Protein AF-B0RZT7-F1 (afdb_monomer)

Secondary structure (DSSP, 8-state):
--HHHHHHHHHHHHHSSS----SSHHHHHHHHHHTTPPBPTT--TT---SEEEBTTS-EEEE-TTS-EEEEE-HHHHTTTS-----S-HHHHHHHHHHHHHHTTSS-TTEEEEEEEE-STTEEEEEEEE--TT--B-TTSEEEEEEETTTTEEEEEEE-------S--SS-HHHHHHHHHHHHTTSTT--GGG-EEEEEEEEGGG-SEE-SS--SEEEEEEEEETTEEEEEETTT--EEEESSPPPS------S--EEEEE--SSHHHHHHHHHHHH-S--SEEEEEESS-HHHHHHHHHHHHHHT--EEEE-SS---HHHHHHHHHHT--EEEEES-TTTS-HHHHHHHSPTT-EEEEE--SSHHHHHHHHHTT-TT-SEEEEEESS--HHHHTTHHHHHHHT--EEEEBTTB--HHHHHHHHTS---EEEEES-TTTS-HHHHTTSSEEEEEE--SSHHHHHHHHHHHH-TT-SEEEEEESS-SHHHHHHHHHHHHHT--EEEE-SS---HHHHHHHHHSS--EEEEES-TTTS-HHHHHHHHTT-TT-EEEEEEEEEETTEEEEEEPPHHHHHHHHHHHHTHHHH---HHHHHHHTT-SEEEETTS-------BB--TT--B--HHHHTTT----TTSHHHHHHHHHHHHHHH-

Mean predicted aligned error: 18.8 Å

Radius of gyration: 33.07 Å; Cα contacts (8 Å, |Δi|>4): 1285; chains: 1; bounding box: 60×78×93 Å

Solvent-accessible surface area (backbone atoms only — not comparable to full-atom values): 35455 Å² total; per-residue (Å²): 131,67,74,67,59,60,56,59,56,55,44,60,61,55,58,73,72,53,95,66,42,52,72,45,70,68,58,38,50,50,54,42,44,74,72,70,47,59,60,28,92,84,60,62,89,88,68,66,86,41,54,49,51,30,63,77,46,37,30,41,28,34,45,99,70,27,34,79,72,44,73,48,49,62,72,41,52,65,71,71,60,72,53,77,47,93,61,58,49,68,58,52,51,51,55,50,52,51,48,36,38,74,74,52,76,46,44,90,71,41,42,82,76,49,74,46,80,48,78,94,51,26,34,41,38,31,25,36,50,81,49,99,69,74,51,47,48,81,44,33,31,37,41,40,31,30,32,61,84,50,40,31,80,71,45,77,48,74,48,62,89,65,78,84,86,70,73,69,73,41,57,68,72,62,37,48,54,58,43,45,74,61,49,64,76,45,84,91,61,56,80,87,66,54,44,74,51,49,31,54,43,50,52,76,73,45,78,26,67,68,51,91,73,72,50,79,45,57,23,38,38,38,34,47,96,95,32,42,33,34,22,32,25,57,80,49,44,57,43,28,20,65,76,56,76,72,89,73,75,66,64,69,81,58,56,26,47,47,49,57,47,38,33,98,44,61,44,44,24,22,47,42,52,42,64,63,76,43,77,62,31,56,29,35,31,41,27,30,62,84,47,58,59,42,37,59,44,47,36,28,49,21,54,77,57,66,19,58,44,38,41,37,51,34,80,52,63,55,69,68,57,32,51,46,43,58,62,26,57,48,47,36,36,40,36,37,39,39,58,87,35,38,22,67,67,25,52,58,68,44,44,64,89,89,50,46,75,48,72,39,48,40,98,46,50,46,38,18,29,23,57,52,42,62,74,43,55,82,27,44,42,32,35,40,26,36,57,82,51,63,49,41,46,52,36,48,30,15,59,27,17,59,72,49,21,42,57,43,52,27,48,39,78,44,72,48,68,55,36,52,48,36,47,69,77,34,51,47,49,31,22,37,35,34,38,36,59,88,43,43,24,74,72,42,56,74,76,50,52,50,70,76,47,74,50,52,36,99,44,46,43,48,20,16,49,53,52,29,61,70,77,32,60,80,22,44,40,32,38,38,22,26,53,86,52,59,49,47,44,56,35,43,22,52,56,29,23,72,72,57,24,36,39,37,40,28,56,40,84,50,71,49,70,68,54,44,57,48,46,66,75,41,56,43,40,35,39,38,32,37,40,34,59,90,42,35,26,62,64,49,56,33,62,52,16,56,60,18,72,84,34,44,73,46,49,42,50,29,33,35,54,96,92,38,83,44,76,44,74,51,46,52,54,55,49,49,54,47,50,51,57,56,69,49,38,74,80,79,45,84,52,67,66,58,45,58,44,67,79,59,65,47,25,44,34,19,40,82,74,71,49,76,43,83,45,50,33,37,53,56,95,95,52,79,41,69,27,71,77,29,71,82,67,76,73,82,74,60,70,86,39,70,66,44,44,50,52,52,49,52,53,53,54,65,73,77,108

Sequence (657 aa):
MNKKILAGVLLTSLLIGTNSFAANETKKIDTLEDFGLKLDSKLDKTNLADEIKLENGVTLKFDKDGKLIGINALSSTEKLLSGKSDEKFEDYKNKTLDMLKKEGYIPKEYKLVDKQDILDNGYKVVFEKENSYNIKNPYNIITVSFDKKTNELKTFNKIEKFEVTKAPTAKLADAKKVAIEKLKSIKDFDETKIKSETSVINIDNLPTKFTKNKGLVVAYVFEYEDTKVYVDANTKELLGADKLKTNENTQSTKPYVVSRIYGKDRIDTSIQIAKSYIKTSEFAILANQNNFPDSLSATVLSKKFNAPILLTDANTADKGLIQEIKRLQTKYFVKIGGEKSISNEVAKQLLPEKSKVRSFKGADRYATNAEIIKEFKDADTCIIASGENFADSLSIGAYATKNGYPIVLVQKNKINDVTKQALKDSKIKKCYIVGGENSISKSLEKELPQVIERIAGNDRYETSLKIADKFYKDAEGAYLASGEVFADSLAINPIAAKFDVPLILTPKDKLPQKTLEYLEKSKIIQVAIIGGEKTVSKQIQQELAKNNQEVATTVTFTYTKDGKKVTRELTNAEANELAKLMNEHDKYVKDQRLKSIFNNYFTLVGANGRTKVAVSVNIEKDEVVIDDAINEKGATLNKDNELAKQYIKFIKNLKQN

Nearest PDB structures (foldseek):
  7acy-assembly1_D  TM=8.850E-01  e=7.229E-21  Clostridioides difficile 630
  7acz-assembly1_B  TM=8.567E-01  e=3.601E-19  Clostridioides difficile R20291
  5j6q-assembly1_A  TM=5.852E-01  e=3.643E-24  Clostridioides difficile 630
  5j72-assembly1_A  TM=5.712E-01  e=2.755E-24  Clostridioides difficile 630
  8bby-assembly2_D  TM=8.570E-01  e=7.342E-18  Clostridioides difficile R20291

pLDDT: mean 77.63, std 18.71, range [30.34, 98.31]

Foldseek 3Di:
DPPLVVVVVVCVVVQVPDFDQALDLVSNVVVCVVVVFAFCPPDDSVDCPQWTATVLGWIFGADNRRRGPDIDCPRNVCPVFPDQDPDQLVVLVVVVVVVCDVVCVQDPQWAWDDWDDDPPQKIKTKTARDDPQRAAEPQRMWMWMARNVRSTTPDTDHGDDDDDPDHQPADPVLLLVVVCVQQVVDPPDDSVQKDKGWYWDFLVPAPFFPDPDGGIATWIWIDDPNKTWTAGSHPSHGGHIRPTDPPPPLQFQFQFQEAEQADPDLQVSLLSLCLVPPQAFQEEEEWELPQQLQLLQCLQVCLVRVYFYGYDHLPDADPSLLVSCVRNVYQEYEYTEDSSTHNPVNVVVSDDPNRHYDYQYDPDSQSSLLSSLLVLQPDQEAEEFESVDRLQSLFCSLVCNLRSHGYHYAALQDDDPSSVVSCVSHNHQEYEYGEDCNRHNPNNVVVDHHYPYYQYDPDSQSSQLSSCVPQPQQDQEAEEWASVGRSQSSRCSSVCNVSVHTYGHAHAEDRDPVNSVSCSNGNHRYYYYRYDCVRHNLVVSLSNNVNPQPHQHWKKAWEDDPNDIDIDTDRPSLVVLLVVLLVCCVVQPVDVVVNVVSVQAIFRCGSVNPRGSDWYWYDDPPATRGDPVVVVVPDGDDCVGPSNVSVVVSVVVVVVD

Organism: Finegoldia magna (strain ATCC 29328 / DSM 20472 / WAL 2508) (NCBI:txid334413)

InterPro domains:
  IPR007253 Cell wall binding repeat 2 [PF04122] (260-346)
  IPR007253 Cell wall binding repeat 2 [PF04122] (361-445)
  IPR007253 Cell wall binding repeat 2 [PF04122] (454-540)
  IPR051922 Bacterial Sporulation-Associated [PTHR30032] (247-448)

Structure (mmCIF, N/CA/C/O backbone):
data_AF-B0RZT7-F1
#
_entry.id   AF-B0RZT7-F1
#
loop_
_atom_site.group_PDB
_atom_site.id
_atom_site.type_symbol
_atom_site.label_atom_id
_atom_site.label_alt_id
_atom_site.label_comp_id
_atom_site.label_asym_id
_atom_site.label_entity_id
_atom_site.label_seq_id
_atom_site.pdbx_PDB_ins_code
_atom_site.Cartn_x
_atom_site.Cartn_y
_atom_site.Cartn_z
_atom_site.occupancy
_atom_site.B_iso_or_equiv
_atom_site.auth_seq_id
_atom_site.auth_comp_id
_atom_site.auth_asym_id
_atom_site.auth_atom_id
_atom_site.pdbx_PDB_model_num
ATOM 1 N N . MET A 1 1 ? 16.330 48.491 -32.829 1.00 42.72 1 MET A N 1
ATOM 2 C CA . MET A 1 1 ? 15.493 47.275 -32.947 1.00 42.72 1 MET A CA 1
ATOM 3 C C . MET A 1 1 ? 16.415 46.114 -33.297 1.00 42.72 1 MET A C 1
ATOM 5 O O . MET A 1 1 ? 17.105 46.192 -34.307 1.00 42.72 1 MET A O 1
ATOM 9 N N . ASN A 1 2 ? 16.557 45.107 -32.433 1.00 35.25 2 ASN A N 1
ATOM 10 C CA . ASN A 1 2 ? 17.470 43.995 -32.707 1.00 35.25 2 ASN A CA 1
ATOM 11 C C . ASN A 1 2 ? 16.890 43.175 -33.873 1.00 35.25 2 ASN A C 1
ATOM 13 O O . ASN A 1 2 ? 15.761 42.701 -33.759 1.00 35.25 2 ASN A O 1
ATOM 17 N N . LYS A 1 3 ? 17.633 42.999 -34.979 1.00 35.94 3 LYS A N 1
ATOM 18 C CA . LYS A 1 3 ? 17.218 42.198 -36.158 1.00 35.94 3 LYS A CA 1
ATOM 19 C C . LYS A 1 3 ? 16.751 40.777 -35.779 1.00 35.94 3 LYS A C 1
ATOM 21 O O . LYS A 1 3 ? 16.002 40.153 -36.520 1.00 35.94 3 LYS A O 1
ATOM 26 N N . LYS A 1 4 ? 17.130 40.306 -34.583 1.00 39.44 4 LYS A N 1
ATOM 27 C CA . LYS A 1 4 ? 16.690 39.052 -33.953 1.00 39.44 4 LYS A CA 1
ATOM 28 C C . LYS A 1 4 ? 15.193 39.001 -33.593 1.00 39.44 4 LYS A C 1
ATOM 30 O O . LYS A 1 4 ? 14.618 37.921 -33.641 1.00 39.44 4 LYS A O 1
ATOM 35 N N . ILE A 1 5 ? 14.559 40.138 -33.283 1.00 40.84 5 ILE A N 1
ATOM 36 C CA . ILE A 1 5 ? 13.123 40.224 -32.939 1.00 40.84 5 ILE A CA 1
ATOM 37 C C . ILE A 1 5 ? 12.269 39.957 -34.184 1.00 40.84 5 ILE A C 1
ATOM 39 O O . ILE A 1 5 ? 11.333 39.170 -34.139 1.00 40.84 5 ILE A O 1
ATOM 43 N N . LEU A 1 6 ? 12.649 40.543 -35.323 1.00 38.47 6 LEU A N 1
ATOM 44 C CA . LEU A 1 6 ? 11.920 40.388 -36.582 1.00 38.47 6 LEU A CA 1
ATOM 45 C C . LEU A 1 6 ? 11.991 38.941 -37.112 1.00 38.47 6 LEU A C 1
ATOM 47 O O . LEU A 1 6 ? 11.005 38.423 -37.627 1.00 38.47 6 LEU A O 1
ATOM 51 N N . ALA A 1 7 ? 13.129 38.264 -36.910 1.00 42.25 7 ALA A N 1
ATOM 52 C CA . ALA A 1 7 ? 13.337 36.880 -37.340 1.00 42.25 7 ALA A CA 1
ATOM 53 C C . ALA A 1 7 ? 12.540 35.851 -36.514 1.00 42.25 7 ALA A C 1
ATOM 55 O O . ALA A 1 7 ? 12.017 34.903 -37.086 1.00 42.25 7 ALA A O 1
ATOM 56 N N . GLY A 1 8 ? 12.396 36.031 -35.193 1.00 45.47 8 GLY A N 1
ATOM 57 C CA . GLY A 1 8 ? 11.583 35.130 -34.354 1.00 45.47 8 GLY A CA 1
ATOM 58 C C . GLY A 1 8 ? 10.067 35.284 -34.562 1.00 45.47 8 GLY A C 1
ATOM 59 O O . GLY A 1 8 ? 9.308 34.324 -34.422 1.00 45.47 8 GLY A O 1
ATOM 60 N N . VAL A 1 9 ? 9.629 36.487 -34.941 1.00 44.91 9 VAL A N 1
ATOM 61 C CA . VAL A 1 9 ? 8.212 36.854 -35.124 1.00 44.91 9 VAL A CA 1
ATOM 62 C C . VAL A 1 9 ? 7.676 36.460 -36.511 1.00 44.91 9 VAL A C 1
ATOM 64 O O . VAL A 1 9 ? 6.538 36.003 -36.633 1.00 44.91 9 VAL A O 1
ATOM 67 N N . LEU A 1 10 ? 8.498 36.547 -37.563 1.00 44.31 10 LEU A N 1
ATOM 68 C CA . LEU A 1 10 ? 8.143 36.018 -38.891 1.00 44.31 10 LEU A CA 1
ATOM 69 C C . LEU A 1 10 ? 8.064 34.484 -38.904 1.00 44.31 10 LEU A C 1
ATOM 71 O O . LEU A 1 10 ? 7.279 33.894 -39.641 1.00 44.31 10 LEU A O 1
ATOM 75 N N . LEU A 1 11 ? 8.830 33.828 -38.037 1.00 46.16 11 LEU A N 1
ATOM 76 C CA . LEU A 1 11 ? 8.880 32.374 -37.968 1.00 46.16 11 LEU A CA 1
ATOM 77 C C . LEU A 1 11 ? 7.613 31.744 -37.391 1.00 46.16 11 LEU A C 1
ATOM 79 O O . LEU A 1 11 ? 7.119 30.741 -37.892 1.00 46.16 11 LEU A O 1
ATOM 83 N N . THR A 1 12 ? 7.066 32.350 -36.339 1.00 47.50 12 THR A N 1
ATOM 84 C CA . THR A 1 12 ? 5.832 31.888 -35.687 1.00 47.50 12 THR A CA 1
ATOM 85 C C . THR A 1 12 ? 4.624 32.027 -36.611 1.00 47.50 12 THR A C 1
ATOM 87 O O . THR A 1 12 ? 3.718 31.204 -36.555 1.00 47.50 12 THR A O 1
ATOM 90 N N . SER A 1 13 ? 4.623 33.018 -37.504 1.00 43.75 13 SER A N 1
ATOM 91 C CA . SER A 1 13 ? 3.567 33.200 -38.505 1.00 43.75 13 SER A CA 1
ATOM 92 C C . SER A 1 13 ? 3.712 32.263 -39.715 1.00 43.75 13 SER A C 1
ATOM 94 O O . SER A 1 13 ? 2.695 31.771 -40.199 1.00 43.75 13 SER A O 1
ATOM 96 N N . LEU A 1 14 ? 4.937 31.934 -40.152 1.00 41.09 14 LEU A N 1
ATOM 97 C CA . LEU A 1 14 ? 5.175 30.961 -41.234 1.00 41.09 14 LEU A CA 1
ATOM 98 C C . LEU A 1 14 ? 4.917 29.499 -40.815 1.00 41.09 14 LEU A C 1
ATOM 100 O O . LEU A 1 14 ? 4.350 28.719 -41.581 1.00 41.09 14 LEU A O 1
ATOM 104 N N . LEU A 1 15 ? 5.322 29.115 -39.601 1.00 49.47 15 LEU A N 1
ATOM 105 C CA . LEU A 1 15 ? 5.319 27.716 -39.145 1.00 49.47 15 LEU A CA 1
ATOM 106 C C . LEU A 1 15 ? 3.937 27.203 -38.716 1.00 49.47 15 LEU A C 1
ATOM 108 O O . LEU A 1 15 ? 3.688 26.004 -38.761 1.00 49.47 15 LEU A O 1
ATOM 112 N N . ILE A 1 16 ? 3.022 28.097 -38.329 1.00 48.34 16 ILE A N 1
ATOM 113 C CA . ILE A 1 16 ? 1.640 27.737 -37.958 1.00 48.34 16 ILE A CA 1
ATOM 114 C C . ILE A 1 16 ? 0.762 27.531 -39.213 1.00 48.34 16 ILE A C 1
ATOM 116 O O . ILE A 1 16 ? -0.283 26.889 -39.139 1.00 48.34 16 ILE A O 1
ATOM 120 N N . GLY A 1 17 ? 1.190 28.039 -40.376 1.00 43.34 17 GLY A N 1
ATOM 121 C CA . GLY A 1 17 ? 0.473 27.898 -41.649 1.00 43.34 17 GLY A CA 1
ATOM 122 C C . GLY A 1 17 ? 0.787 26.622 -42.441 1.00 43.34 17 GLY A C 1
ATOM 123 O O . GLY A 1 17 ? 0.028 26.273 -43.343 1.00 43.34 17 GLY A O 1
ATOM 124 N N . THR A 1 18 ? 1.872 25.906 -42.126 1.00 47.50 18 THR A N 1
ATOM 125 C CA . THR A 1 18 ? 2.288 24.694 -42.851 1.00 47.50 18 THR A CA 1
ATOM 126 C C . THR A 1 18 ? 1.983 23.452 -42.015 1.00 47.50 18 THR A C 1
ATOM 128 O O . THR A 1 18 ? 2.523 23.229 -40.938 1.00 47.50 18 THR A O 1
ATOM 131 N N . ASN A 1 19 ? 1.042 22.634 -42.485 1.00 46.19 19 ASN A N 1
ATOM 132 C CA . ASN A 1 19 ? 0.387 21.616 -41.657 1.00 46.19 19 ASN A CA 1
ATOM 133 C C . ASN A 1 19 ? 1.197 20.323 -41.418 1.00 46.19 19 ASN A C 1
ATOM 135 O O . ASN A 1 19 ? 0.623 19.341 -40.953 1.00 46.19 19 ASN A O 1
ATOM 139 N N . SER A 1 20 ? 2.498 20.270 -41.721 1.00 52.62 20 SER A N 1
ATOM 140 C CA . SER A 1 20 ? 3.284 19.040 -41.543 1.00 52.62 20 SER A CA 1
ATOM 141 C C . SER A 1 20 ? 4.791 19.294 -41.610 1.00 52.62 20 SER A C 1
ATOM 143 O O . SER A 1 20 ? 5.326 19.562 -42.684 1.00 52.62 20 SER A O 1
ATOM 145 N N . PHE A 1 21 ? 5.480 19.096 -40.487 1.00 56.28 21 PHE A N 1
ATOM 146 C CA . PHE A 1 21 ? 6.902 18.752 -40.484 1.00 56.28 21 PHE A CA 1
ATOM 147 C C . PHE A 1 21 ? 7.029 17.228 -40.642 1.00 56.28 21 PHE A C 1
ATOM 149 O O . PHE A 1 21 ? 6.210 16.482 -40.111 1.00 56.28 21 PHE A O 1
ATOM 156 N N . ALA A 1 22 ? 8.002 16.758 -41.427 1.00 56.00 22 ALA A N 1
ATOM 157 C CA . ALA A 1 22 ? 8.127 15.337 -41.756 1.00 56.00 22 ALA A CA 1
ATOM 158 C C . ALA A 1 22 ? 8.378 14.465 -40.506 1.00 56.00 22 ALA A C 1
ATOM 160 O O . ALA A 1 22 ? 9.074 14.876 -39.578 1.00 56.00 22 ALA A O 1
ATOM 161 N N . ALA A 1 23 ? 7.876 13.225 -40.524 1.00 55.66 23 ALA A N 1
ATOM 162 C CA . ALA A 1 23 ? 8.000 12.262 -39.421 1.00 55.66 23 ALA A CA 1
ATOM 163 C C . ALA A 1 23 ? 9.445 11.780 -39.140 1.00 55.66 23 ALA A C 1
ATOM 165 O O . ALA A 1 23 ? 9.677 11.097 -38.150 1.00 55.66 23 ALA A O 1
ATOM 166 N N . ASN A 1 24 ? 10.418 12.116 -39.997 1.00 64.56 24 ASN A N 1
ATOM 167 C CA . ASN A 1 24 ? 11.831 11.754 -39.836 1.00 64.56 24 ASN A CA 1
ATOM 168 C C . ASN A 1 24 ? 12.677 13.004 -39.513 1.00 64.56 24 ASN A C 1
ATOM 170 O O . ASN A 1 24 ? 12.574 14.021 -40.205 1.00 64.56 24 ASN A O 1
ATOM 174 N N . GLU A 1 25 ? 13.524 12.897 -38.484 1.00 62.78 25 GLU A N 1
ATOM 175 C CA . GLU A 1 25 ? 14.383 13.950 -37.926 1.00 62.78 25 GLU A CA 1
ATOM 176 C C . GLU A 1 25 ? 15.286 14.646 -38.955 1.00 62.78 25 GLU A C 1
ATOM 178 O O . GLU A 1 25 ? 15.391 15.871 -38.924 1.00 62.78 25 GLU A O 1
ATOM 183 N N . THR A 1 26 ? 15.872 13.914 -39.910 1.00 62.97 26 THR A N 1
ATOM 184 C CA . THR A 1 26 ? 16.767 14.510 -40.922 1.00 62.97 26 THR A CA 1
ATOM 185 C C . THR A 1 26 ? 16.011 15.477 -41.829 1.00 62.97 26 THR A C 1
ATOM 187 O O . THR A 1 26 ? 16.380 16.638 -41.941 1.00 62.97 26 THR A O 1
ATOM 190 N N . LYS A 1 27 ? 14.857 15.056 -42.364 1.00 65.19 27 LYS A N 1
ATOM 191 C CA . LYS A 1 27 ? 14.007 15.932 -43.187 1.00 65.19 27 LYS A CA 1
ATOM 192 C C . LYS A 1 27 ? 13.452 17.113 -42.393 1.00 65.19 27 LYS A C 1
ATOM 194 O O . LYS A 1 27 ? 13.226 18.173 -42.968 1.00 65.19 27 LYS A O 1
ATOM 199 N N . LYS A 1 28 ? 13.206 16.938 -41.091 1.00 68.06 28 LYS A N 1
ATOM 200 C CA . LYS A 1 28 ? 12.751 18.009 -40.195 1.00 68.06 28 LYS A CA 1
ATOM 201 C C . LYS A 1 28 ? 13.841 19.075 -40.015 1.00 68.06 28 LYS A C 1
ATOM 203 O O . LYS A 1 28 ? 13.520 20.255 -40.098 1.00 68.06 28 LYS A O 1
ATOM 208 N N . ILE A 1 29 ? 15.101 18.672 -39.829 1.00 69.00 29 ILE A N 1
ATOM 209 C CA . ILE A 1 29 ? 16.265 19.573 -39.790 1.00 69.00 29 ILE A CA 1
ATOM 210 C C . ILE A 1 29 ? 16.449 20.290 -41.128 1.00 69.00 29 ILE A C 1
ATOM 212 O O . ILE A 1 29 ? 16.497 21.517 -41.133 1.00 69.00 29 ILE A O 1
ATOM 216 N N . ASP A 1 30 ? 16.467 19.547 -42.237 1.00 66.19 30 ASP A N 1
ATOM 217 C CA . ASP A 1 30 ? 16.679 20.107 -43.577 1.00 66.19 30 ASP A CA 1
ATOM 218 C C . ASP A 1 30 ? 15.607 21.152 -43.905 1.00 66.19 30 ASP A C 1
ATOM 220 O O . ASP A 1 30 ? 15.914 22.263 -44.314 1.00 66.19 30 ASP A O 1
ATOM 224 N N . THR A 1 31 ? 14.342 20.846 -43.598 1.00 65.44 31 THR A N 1
ATOM 225 C CA . THR A 1 31 ? 13.227 21.784 -43.791 1.00 65.44 31 THR A CA 1
ATOM 226 C C . THR A 1 31 ? 13.416 23.064 -42.968 1.00 65.44 31 THR A C 1
ATOM 228 O O . THR A 1 31 ? 13.127 24.155 -43.449 1.00 65.44 31 THR A O 1
ATOM 231 N N . LEU A 1 32 ? 13.893 22.965 -41.721 1.00 67.94 32 LEU A N 1
ATOM 232 C CA . LEU A 1 32 ? 14.143 24.137 -40.874 1.00 67.94 32 LEU A CA 1
ATOM 233 C C . LEU A 1 32 ? 15.319 24.976 -41.404 1.00 67.94 32 LEU A C 1
ATOM 235 O O . LEU A 1 32 ? 15.210 26.203 -41.451 1.00 67.94 32 LEU A O 1
ATOM 239 N N . GLU A 1 33 ? 16.409 24.336 -41.828 1.00 65.81 33 GLU A N 1
ATOM 240 C CA . GLU A 1 33 ? 17.572 25.006 -42.426 1.00 65.81 33 GLU A CA 1
ATOM 241 C C . GLU A 1 33 ? 17.211 25.659 -43.783 1.00 65.81 33 GLU A C 1
ATOM 243 O O . GLU A 1 33 ? 17.602 26.805 -44.018 1.00 65.81 33 GLU A O 1
ATOM 248 N N . ASP A 1 34 ? 16.361 25.024 -44.604 1.00 61.50 34 ASP A N 1
ATOM 249 C CA . ASP A 1 34 ? 15.804 25.561 -45.862 1.00 61.50 34 ASP A CA 1
ATOM 250 C C . ASP A 1 34 ? 14.908 26.791 -45.639 1.00 61.50 34 ASP A C 1
ATOM 252 O O . ASP A 1 34 ? 14.891 27.722 -46.447 1.00 61.50 34 ASP A O 1
ATOM 256 N N . PHE A 1 35 ? 14.210 26.858 -44.499 1.00 56.16 35 PHE A N 1
ATOM 257 C CA . PHE A 1 35 ? 13.510 28.068 -44.045 1.00 56.16 35 PHE A CA 1
ATOM 258 C C . PHE A 1 35 ? 14.462 29.163 -43.520 1.00 56.16 35 PHE A C 1
ATOM 260 O O . PHE A 1 35 ? 14.009 30.204 -43.034 1.00 56.16 35 PHE A O 1
ATOM 267 N N . GLY A 1 36 ? 15.778 28.960 -43.621 1.00 51.28 36 GLY A N 1
ATOM 268 C CA . GLY A 1 36 ? 16.812 29.913 -43.222 1.00 51.28 36 GLY A CA 1
ATOM 269 C C . GLY A 1 36 ? 17.087 29.936 -41.718 1.00 51.28 36 GLY A C 1
ATOM 270 O O . GLY A 1 36 ? 17.646 30.916 -41.211 1.00 51.28 36 GLY A O 1
ATOM 271 N N . LEU A 1 37 ? 16.683 28.895 -40.982 1.00 65.00 37 LEU A N 1
ATOM 272 C CA . LEU A 1 37 ? 16.869 28.817 -39.537 1.00 65.00 37 LEU A CA 1
ATOM 273 C C . LEU A 1 37 ? 18.190 28.178 -39.158 1.00 65.00 37 LEU A C 1
ATOM 275 O O . LEU A 1 37 ? 18.519 27.080 -39.587 1.00 65.00 37 LEU A O 1
ATOM 279 N N . LYS A 1 38 ? 18.916 28.847 -38.262 1.00 69.81 38 LYS A N 1
ATOM 280 C CA . LYS A 1 38 ? 20.154 28.311 -37.701 1.00 69.81 38 LYS A CA 1
ATOM 281 C C . LYS A 1 38 ? 19.863 27.512 -36.438 1.00 69.81 38 LYS A C 1
ATOM 283 O O . LYS A 1 38 ? 19.346 28.056 -35.456 1.00 69.81 38 LYS A O 1
ATOM 288 N N . LEU A 1 39 ? 20.193 26.227 -36.479 1.00 73.38 39 LEU A N 1
ATOM 289 C CA . LEU A 1 39 ? 20.079 25.310 -35.347 1.00 73.38 39 LEU A CA 1
ATOM 290 C C . LEU A 1 39 ? 21.200 25.555 -34.334 1.00 73.38 39 LEU A C 1
ATOM 292 O O . LEU A 1 39 ? 22.307 25.914 -34.726 1.00 73.38 39 LEU A O 1
ATOM 296 N N . ASP A 1 40 ? 20.921 25.355 -33.042 1.00 73.88 40 ASP A N 1
ATOM 297 C CA . ASP A 1 40 ? 21.941 25.474 -31.993 1.00 73.88 40 ASP A CA 1
ATOM 298 C C . ASP A 1 40 ? 23.145 24.575 -32.330 1.00 73.88 40 ASP A C 1
ATOM 300 O O . ASP A 1 40 ? 22.993 23.381 -32.584 1.00 73.88 40 ASP A O 1
ATOM 304 N N . SER A 1 41 ? 24.354 25.139 -32.338 1.00 69.56 41 SER A N 1
ATOM 305 C CA . SER A 1 41 ? 25.586 24.407 -32.672 1.00 69.56 41 SER A CA 1
ATOM 306 C C . SER A 1 41 ? 25.889 23.242 -31.722 1.00 69.56 41 SER A C 1
ATOM 308 O O . SER A 1 41 ? 26.692 22.373 -32.056 1.00 69.56 41 SER A O 1
ATOM 310 N N . LYS A 1 42 ? 25.243 23.206 -30.549 1.00 67.69 42 LYS A N 1
ATOM 311 C CA . LYS A 1 42 ? 25.336 22.122 -29.558 1.00 67.69 42 LYS A CA 1
ATOM 312 C C . LYS A 1 42 ? 24.187 21.114 -29.646 1.00 67.69 42 LYS A C 1
ATOM 314 O O . LYS A 1 42 ? 24.071 20.260 -28.769 1.00 67.69 42 LYS A O 1
ATOM 319 N N . LEU A 1 43 ? 23.315 21.239 -30.644 1.00 68.12 43 LEU A N 1
ATOM 320 C CA . LEU A 1 43 ? 22.182 20.345 -30.841 1.00 68.12 43 LEU A CA 1
ATOM 321 C C . LEU A 1 43 ? 22.670 18.939 -31.215 1.00 68.12 43 LEU A C 1
ATOM 323 O O . LEU A 1 43 ? 23.383 18.762 -32.204 1.00 68.12 43 LEU A O 1
ATOM 327 N N . ASP A 1 44 ? 22.250 17.936 -30.444 1.00 64.06 44 ASP A N 1
ATOM 328 C CA . ASP A 1 44 ? 22.491 16.532 -30.769 1.00 64.06 44 ASP A CA 1
ATOM 329 C C . ASP A 1 44 ? 21.549 16.096 -31.901 1.00 64.06 44 ASP A C 1
ATOM 331 O O . ASP A 1 44 ? 20.371 15.813 -31.684 1.00 64.06 44 ASP A O 1
ATOM 335 N N . LYS A 1 45 ? 22.079 16.060 -33.129 1.00 61.88 45 LYS A N 1
ATOM 336 C CA . LYS A 1 45 ? 21.330 15.711 -34.349 1.00 61.88 45 LYS A CA 1
ATOM 337 C C . LYS A 1 45 ? 20.961 14.218 -34.443 1.00 61.88 45 LYS A C 1
ATOM 339 O O . LYS A 1 45 ? 20.376 13.821 -35.445 1.00 61.88 45 LYS A O 1
ATOM 344 N N . THR A 1 46 ? 21.322 13.396 -33.452 1.00 52.56 46 THR A N 1
ATOM 345 C CA . THR A 1 46 ? 21.048 11.947 -33.438 1.00 52.56 46 THR A CA 1
ATOM 346 C C . THR A 1 46 ? 19.964 11.523 -32.441 1.00 52.56 46 THR A C 1
ATOM 348 O O . THR A 1 46 ? 19.617 10.343 -32.398 1.00 52.56 46 THR A O 1
ATOM 351 N N . ASN A 1 47 ? 19.429 12.461 -31.646 1.00 49.50 47 ASN A N 1
ATOM 352 C CA . ASN A 1 47 ? 18.432 12.188 -30.607 1.00 49.50 47 ASN A CA 1
ATOM 353 C C . ASN A 1 47 ? 17.502 13.399 -30.367 1.00 49.50 47 ASN A C 1
ATOM 355 O O . ASN A 1 47 ? 17.523 14.014 -29.295 1.00 49.50 47 ASN A O 1
ATOM 359 N N . LEU A 1 48 ? 16.689 13.769 -31.364 1.00 59.12 48 LEU A N 1
ATOM 360 C CA . LEU A 1 48 ? 15.761 14.907 -31.284 1.00 59.12 48 LEU A CA 1
ATOM 361 C C . LEU A 1 48 ? 14.390 14.460 -30.759 1.00 59.12 48 LEU A C 1
ATOM 363 O O . LEU A 1 48 ? 13.375 14.522 -31.454 1.00 59.12 48 LEU A O 1
ATOM 367 N N . ALA A 1 49 ? 14.361 14.019 -29.502 1.00 55.53 49 ALA A N 1
ATOM 368 C CA . ALA A 1 49 ? 13.177 13.480 -28.835 1.00 55.53 49 ALA A CA 1
ATOM 369 C C . ALA A 1 49 ? 12.122 14.559 -28.509 1.00 55.53 49 ALA A C 1
ATOM 371 O O . ALA A 1 49 ? 11.910 14.899 -27.355 1.00 55.53 49 ALA A O 1
ATOM 372 N N . ASP A 1 50 ? 11.441 15.080 -29.528 1.00 64.12 50 ASP A N 1
ATOM 373 C CA . ASP A 1 50 ? 10.274 15.978 -29.450 1.00 64.12 50 ASP A CA 1
ATOM 374 C C . ASP A 1 50 ? 10.582 17.487 -29.365 1.00 64.12 50 ASP A C 1
ATOM 376 O O . ASP A 1 50 ? 9.655 18.292 -29.451 1.00 64.12 50 ASP A O 1
ATOM 380 N N . GLU A 1 51 ? 11.850 17.921 -29.289 1.00 70.94 51 GLU A N 1
ATOM 381 C CA . GLU A 1 51 ? 12.214 19.352 -29.253 1.00 70.94 51 GLU A CA 1
ATOM 382 C C . GLU A 1 51 ? 13.469 19.702 -30.084 1.00 70.94 51 GLU A C 1
ATOM 384 O O . GLU A 1 51 ? 14.471 18.993 -30.053 1.00 70.94 51 GLU A O 1
ATOM 389 N N . ILE A 1 52 ? 13.442 20.833 -30.805 1.00 71.56 52 ILE A N 1
ATOM 390 C CA . ILE A 1 52 ? 14.577 21.384 -31.567 1.00 71.56 52 ILE A CA 1
ATOM 391 C C . ILE A 1 52 ? 14.860 22.809 -31.104 1.00 71.56 52 ILE A C 1
ATOM 393 O O . ILE A 1 52 ? 13.984 23.676 -31.143 1.00 71.56 52 ILE A O 1
ATOM 397 N N . LYS A 1 53 ? 16.108 23.073 -30.713 1.00 72.00 53 LYS A N 1
ATOM 398 C CA . LYS A 1 53 ? 16.550 24.397 -30.274 1.00 72.00 53 LYS A CA 1
ATOM 399 C C . LYS A 1 53 ? 17.312 25.131 -31.376 1.00 72.00 53 LYS A C 1
ATOM 401 O O . LYS A 1 53 ? 18.222 24.583 -31.995 1.00 72.00 53 LYS A O 1
ATOM 406 N N . LEU A 1 54 ? 16.943 26.387 -31.599 1.00 70.25 54 LEU A N 1
ATOM 407 C CA . LEU A 1 54 ? 17.592 27.285 -32.552 1.00 70.25 54 LEU A CA 1
ATOM 408 C C . LEU A 1 54 ? 18.704 28.097 -31.863 1.00 70.25 54 LEU A C 1
ATOM 410 O O . LEU A 1 54 ? 18.627 28.356 -30.660 1.00 70.25 54 LEU A O 1
ATOM 414 N N . GLU A 1 55 ? 19.700 28.582 -32.616 1.00 63.53 55 GLU A N 1
ATOM 415 C CA . GLU A 1 55 ? 20.802 29.407 -32.068 1.00 63.53 55 GLU A CA 1
ATOM 416 C C . GLU A 1 55 ? 20.303 30.662 -31.333 1.00 63.53 55 GLU A C 1
ATOM 418 O O . GLU A 1 55 ? 20.956 31.178 -30.425 1.00 63.53 55 GLU A O 1
ATOM 423 N N . ASN A 1 56 ? 19.136 31.181 -31.722 1.00 54.75 56 ASN A N 1
ATOM 424 C CA . ASN A 1 56 ? 18.521 32.358 -31.107 1.00 54.75 56 ASN A CA 1
ATOM 425 C C . ASN A 1 56 ? 17.801 32.055 -29.776 1.00 54.75 56 ASN A C 1
ATOM 427 O O . ASN A 1 56 ? 17.220 32.964 -29.182 1.00 54.75 56 ASN A O 1
ATOM 431 N N . GLY A 1 57 ? 17.854 30.807 -29.304 1.00 53.62 57 GLY A N 1
ATOM 432 C CA . GLY A 1 57 ? 17.299 30.352 -28.034 1.00 53.62 57 GLY A CA 1
ATOM 433 C C . GLY A 1 57 ? 15.901 29.746 -28.138 1.00 53.62 57 GLY A C 1
ATOM 434 O O . GLY A 1 57 ? 15.532 28.980 -27.246 1.00 53.62 57 GLY A O 1
ATOM 435 N N . VAL A 1 58 ? 15.151 30.020 -29.211 1.00 62.62 58 VAL A N 1
ATOM 436 C CA . VAL A 1 58 ? 13.787 29.503 -29.410 1.00 62.62 58 VAL A CA 1
ATOM 437 C C . VAL A 1 58 ? 13.802 27.979 -29.462 1.00 62.62 58 VAL A C 1
ATOM 439 O O . VAL A 1 58 ? 14.633 27.381 -30.144 1.00 62.62 58 VAL A O 1
ATOM 442 N N . THR A 1 59 ? 12.869 27.357 -28.741 1.00 65.31 59 THR A N 1
ATOM 443 C CA . THR A 1 59 ? 12.696 25.900 -28.744 1.00 65.31 59 THR A CA 1
ATOM 444 C C . THR A 1 59 ? 11.388 25.534 -29.437 1.00 65.31 59 THR A C 1
ATOM 446 O O . THR A 1 59 ? 10.320 26.015 -29.062 1.00 65.31 59 THR A O 1
ATOM 449 N N . LEU A 1 60 ? 11.474 24.698 -30.464 1.00 68.06 60 LEU A N 1
ATOM 450 C CA . LEU A 1 60 ? 10.357 24.169 -31.240 1.00 68.06 60 LEU A CA 1
ATOM 451 C C . LEU A 1 60 ? 10.007 22.780 -30.705 1.00 68.06 60 LEU A C 1
ATOM 453 O O . LEU A 1 60 ? 10.893 21.941 -30.613 1.00 68.06 60 LEU A O 1
ATOM 457 N N . LYS A 1 61 ? 8.746 22.532 -30.359 1.00 65.56 61 LYS A N 1
ATOM 458 C CA . LYS A 1 61 ? 8.250 21.254 -29.838 1.00 65.56 61 LYS A CA 1
ATOM 459 C C . LYS A 1 61 ? 7.377 20.558 -30.864 1.00 65.56 61 LYS A C 1
ATOM 461 O O . LYS A 1 61 ? 6.475 21.181 -31.428 1.00 65.56 61 LYS A O 1
ATOM 466 N N . PHE A 1 62 ? 7.598 19.269 -31.050 1.00 68.00 62 PHE A N 1
ATOM 467 C CA . PHE A 1 62 ? 6.894 18.442 -32.016 1.00 68.00 62 PHE A CA 1
ATOM 468 C C . PHE A 1 62 ? 6.180 17.288 -31.314 1.00 68.00 62 PHE A C 1
ATOM 470 O O . PHE A 1 62 ? 6.634 16.825 -30.275 1.00 68.00 62 PHE A O 1
ATOM 477 N N . ASP A 1 63 ? 5.049 16.842 -31.855 1.00 64.75 63 ASP A N 1
ATOM 478 C CA . ASP A 1 63 ? 4.470 15.569 -31.437 1.00 64.75 63 ASP A CA 1
ATOM 479 C C . ASP A 1 63 ? 5.208 14.395 -32.089 1.00 64.75 63 ASP A C 1
ATOM 481 O O . ASP A 1 63 ? 6.026 14.541 -33.004 1.00 64.75 63 ASP A O 1
ATOM 485 N N . LYS A 1 64 ? 4.852 13.202 -31.615 1.00 61.97 64 LYS A N 1
ATOM 486 C CA . LYS A 1 64 ? 5.308 11.901 -32.112 1.00 61.97 64 LYS A CA 1
ATOM 487 C C . LYS A 1 64 ? 5.092 11.680 -33.616 1.00 61.97 64 LYS A C 1
ATOM 489 O O . LYS A 1 64 ? 5.751 10.819 -34.188 1.00 61.97 64 LYS A O 1
ATOM 494 N N . ASP A 1 65 ? 4.173 12.419 -34.240 1.00 64.81 65 ASP A N 1
ATOM 495 C CA . ASP A 1 65 ? 3.843 12.309 -35.664 1.00 64.81 65 ASP A CA 1
ATOM 496 C C . ASP A 1 65 ? 4.632 13.338 -36.502 1.00 64.81 65 ASP A C 1
ATOM 498 O O . ASP A 1 65 ? 4.505 13.407 -37.725 1.00 64.81 65 ASP A O 1
ATOM 502 N N . GLY A 1 66 ? 5.507 14.110 -35.848 1.00 60.50 66 GLY A N 1
ATOM 503 C CA . GLY A 1 66 ? 6.408 15.073 -36.461 1.00 60.50 66 GLY A CA 1
ATOM 504 C C . GLY A 1 66 ? 5.829 16.476 -36.573 1.00 60.50 66 GLY A C 1
ATOM 505 O O . GLY A 1 66 ? 6.549 17.361 -37.028 1.00 60.50 66 GLY A O 1
ATOM 506 N N . LYS A 1 67 ? 4.592 16.720 -36.130 1.00 65.00 67 LYS A N 1
ATOM 507 C CA . LYS A 1 67 ? 3.911 18.012 -36.262 1.00 65.00 67 LYS A CA 1
ATOM 508 C C . LYS A 1 67 ? 4.367 18.982 -35.181 1.00 65.00 67 LYS A C 1
ATOM 510 O O . LYS A 1 67 ? 4.535 18.602 -34.030 1.00 65.00 67 LYS A O 1
ATOM 515 N N . LEU A 1 68 ? 4.552 20.252 -35.536 1.00 60.72 68 LEU A N 1
ATOM 516 C CA . LEU A 1 68 ? 4.894 21.294 -34.568 1.00 60.72 68 LEU A CA 1
ATOM 517 C C . LEU A 1 68 ? 3.691 21.552 -33.645 1.00 60.72 68 LEU A C 1
ATOM 519 O O . LEU A 1 68 ? 2.660 22.050 -34.096 1.00 60.72 68 LEU A O 1
ATOM 523 N N . ILE A 1 69 ? 3.825 21.209 -32.365 1.00 57.41 69 ILE A N 1
ATOM 524 C CA . ILE A 1 69 ? 2.766 21.328 -31.346 1.00 57.41 69 ILE A CA 1
ATOM 525 C C . ILE A 1 69 ? 3.017 22.449 -30.340 1.00 57.41 69 ILE A C 1
ATOM 527 O O . ILE A 1 69 ? 2.123 22.809 -29.580 1.00 57.41 69 ILE A O 1
ATOM 531 N N . GLY A 1 70 ? 4.218 23.022 -30.317 1.00 53.31 70 GLY A N 1
ATOM 532 C CA . GLY A 1 70 ? 4.520 24.132 -29.425 1.00 53.31 70 GLY A CA 1
ATOM 533 C C . GLY A 1 70 ? 5.753 24.899 -29.862 1.00 53.31 70 GLY A C 1
ATOM 534 O O . GLY A 1 70 ? 6.704 24.330 -30.378 1.00 53.31 70 GLY A O 1
ATOM 535 N N . ILE A 1 71 ? 5.759 26.206 -29.636 1.00 55.91 71 ILE A N 1
ATOM 536 C CA . ILE A 1 71 ? 6.951 27.041 -29.788 1.00 55.91 71 ILE A CA 1
ATOM 537 C C . ILE A 1 71 ? 7.188 27.675 -28.426 1.00 55.91 71 ILE A C 1
ATOM 539 O O . ILE A 1 71 ? 6.434 28.549 -28.000 1.00 55.91 71 ILE A O 1
ATOM 543 N N . ASN A 1 72 ? 8.218 27.214 -27.722 1.00 52.09 72 ASN A N 1
ATOM 544 C CA . ASN A 1 72 ? 8.634 27.817 -26.471 1.00 52.09 72 ASN A CA 1
ATOM 545 C C . ASN A 1 72 ? 9.651 28.928 -26.762 1.00 52.09 72 ASN A C 1
ATOM 547 O O . ASN A 1 72 ? 10.855 28.693 -26.892 1.00 52.09 72 ASN A O 1
ATOM 551 N N . ALA A 1 73 ? 9.143 30.152 -26.898 1.00 51.25 73 ALA A N 1
ATOM 552 C CA . ALA A 1 73 ? 9.955 31.352 -27.088 1.00 51.25 73 ALA A CA 1
ATOM 553 C C . ALA A 1 73 ? 10.505 31.930 -25.764 1.00 51.25 73 ALA A C 1
ATOM 555 O O . ALA A 1 73 ? 11.281 32.891 -25.802 1.00 51.25 73 ALA A O 1
ATOM 556 N N . LEU A 1 74 ? 10.145 31.360 -24.601 1.00 44.91 74 LEU A N 1
ATOM 557 C CA . LEU A 1 74 ? 10.414 31.976 -23.294 1.00 44.91 74 LEU A CA 1
ATOM 558 C C . LEU A 1 74 ? 11.896 32.118 -22.929 1.00 44.91 74 LEU A C 1
ATOM 560 O O . LEU A 1 74 ? 12.233 33.059 -22.222 1.00 44.91 74 LEU A O 1
ATOM 564 N N . SER A 1 75 ? 12.808 31.308 -23.470 1.00 42.56 75 SER A N 1
ATOM 565 C CA . SER A 1 75 ? 14.252 31.516 -23.245 1.00 42.56 75 SER A CA 1
ATOM 566 C C . SER A 1 75 ? 14.803 32.779 -23.934 1.00 42.56 75 SER A C 1
ATOM 568 O O . SER A 1 75 ? 15.911 33.220 -23.625 1.00 42.56 75 SER A O 1
ATOM 570 N N . SER A 1 76 ? 14.055 33.360 -24.881 1.00 42.88 76 SER A N 1
ATOM 571 C CA . SER A 1 76 ? 14.469 34.545 -25.640 1.00 42.88 76 SER A CA 1
ATOM 572 C C . SER A 1 76 ? 13.763 35.833 -25.197 1.00 42.88 76 SER A C 1
ATOM 574 O O . SER A 1 76 ? 14.367 36.898 -25.298 1.00 42.88 76 SER A O 1
ATOM 576 N N . THR A 1 77 ? 12.560 35.771 -24.611 1.00 41.56 77 THR A N 1
ATOM 577 C CA . THR A 1 77 ? 11.890 36.952 -24.026 1.00 41.56 77 THR A CA 1
ATOM 578 C C . THR A 1 77 ? 12.332 37.270 -22.598 1.00 41.56 77 THR A C 1
ATOM 580 O O . THR A 1 77 ? 12.372 38.450 -22.254 1.00 41.56 77 THR A O 1
ATOM 583 N N . GLU A 1 78 ? 12.766 36.279 -21.805 1.00 37.47 78 GLU A N 1
ATOM 584 C CA . GLU A 1 78 ? 13.360 36.514 -20.471 1.00 37.47 78 GLU A CA 1
ATOM 585 C C . GLU A 1 78 ? 14.604 37.419 -20.523 1.00 37.47 78 GLU A C 1
ATOM 587 O O . GLU A 1 78 ? 14.903 38.096 -19.550 1.00 37.47 78 GLU A O 1
ATOM 592 N N . LYS A 1 79 ? 15.305 37.497 -21.665 1.00 40.25 79 LYS A N 1
ATOM 593 C CA . LYS A 1 79 ? 16.465 38.389 -21.860 1.00 40.25 79 LYS A CA 1
ATOM 594 C C . LYS A 1 79 ? 16.172 39.692 -22.609 1.00 40.25 79 LYS A C 1
ATOM 596 O O . LYS A 1 79 ? 17.076 40.511 -22.752 1.00 40.25 79 LYS A O 1
ATOM 601 N N . LEU A 1 80 ? 14.960 39.885 -23.132 1.00 42.41 80 LEU A N 1
ATOM 602 C CA . LEU A 1 80 ? 14.631 41.028 -24.001 1.00 42.41 80 LEU A CA 1
ATOM 603 C C . LEU A 1 80 ? 13.908 42.174 -23.273 1.00 42.41 80 LEU A C 1
ATOM 605 O O . LEU A 1 80 ? 13.873 43.278 -23.810 1.00 42.41 80 LEU A O 1
ATOM 609 N N . LEU A 1 81 ? 13.382 41.940 -22.063 1.00 46.34 81 LEU A N 1
ATOM 610 C CA . LEU A 1 81 ? 12.746 42.964 -21.213 1.00 46.34 81 LEU A CA 1
ATOM 611 C C . LEU A 1 81 ? 13.222 42.933 -19.748 1.00 46.34 81 LEU A C 1
ATOM 613 O O . LEU A 1 81 ? 12.716 43.696 -18.928 1.00 46.34 81 LEU A O 1
ATOM 617 N N . SER A 1 82 ? 14.206 42.089 -19.415 1.00 42.56 82 SER A N 1
ATOM 618 C CA . SER A 1 82 ? 14.826 42.068 -18.090 1.00 42.56 82 SER A CA 1
ATOM 619 C C . SER A 1 82 ? 15.694 43.313 -17.897 1.00 42.56 82 SER A C 1
ATOM 621 O O . SER A 1 82 ? 16.831 43.393 -18.370 1.00 42.56 82 SER A O 1
ATOM 623 N N . GLY A 1 83 ? 15.143 44.284 -17.187 1.00 54.34 83 GLY A N 1
ATOM 624 C CA . GLY A 1 83 ? 15.841 45.451 -16.681 1.00 54.34 83 GLY A CA 1
ATOM 625 C C . GLY A 1 83 ? 14.927 46.124 -15.678 1.00 54.34 83 GLY A C 1
ATOM 626 O O . GLY A 1 83 ? 13.789 46.440 -16.014 1.00 54.34 83 GLY A O 1
ATOM 627 N N . LYS A 1 84 ? 15.403 46.305 -14.443 1.00 54.75 84 LYS A N 1
ATOM 628 C CA . LYS A 1 84 ? 14.680 47.116 -13.462 1.00 54.75 84 LYS A CA 1
ATOM 629 C C . LYS A 1 84 ? 14.447 48.492 -14.081 1.00 54.75 84 LYS A C 1
ATOM 631 O O . LYS A 1 84 ? 15.403 49.110 -14.546 1.00 54.75 84 LYS A O 1
ATOM 636 N N . SER A 1 85 ? 13.197 48.933 -14.123 1.00 62.06 85 SER A N 1
ATOM 637 C CA . SER A 1 85 ? 12.867 50.302 -14.506 1.00 62.06 85 SER A CA 1
ATOM 638 C C . SER A 1 85 ? 12.721 51.143 -13.244 1.00 62.06 85 SER A C 1
ATOM 640 O O . SER A 1 85 ? 12.036 50.722 -12.313 1.00 62.06 85 SER A O 1
ATOM 642 N N . ASP A 1 86 ? 13.315 52.333 -13.223 1.00 68.56 86 ASP A N 1
ATOM 643 C CA . ASP A 1 86 ? 13.074 53.325 -12.166 1.00 68.56 86 ASP A CA 1
ATOM 644 C C . ASP A 1 86 ? 11.778 54.130 -12.418 1.00 68.56 86 ASP A C 1
ATOM 646 O O . ASP A 1 86 ? 11.406 54.995 -11.624 1.00 68.56 86 ASP A O 1
ATOM 650 N N . GLU A 1 87 ? 11.070 53.860 -13.527 1.00 75.38 87 GLU A N 1
ATOM 651 C CA . GLU A 1 87 ? 9.764 54.459 -13.832 1.00 75.38 87 GLU A CA 1
ATOM 652 C C . GLU A 1 87 ? 8.712 54.065 -12.775 1.00 75.38 87 GLU A C 1
ATOM 654 O O . GLU A 1 87 ? 8.792 53.019 -12.126 1.00 75.38 87 GLU A O 1
ATOM 659 N N . LYS A 1 88 ? 7.658 54.875 -12.615 1.00 84.81 88 LYS A N 1
ATOM 660 C CA . LYS A 1 88 ? 6.506 54.454 -11.806 1.00 84.81 88 LYS A CA 1
ATOM 661 C C . LYS A 1 88 ? 5.874 53.221 -12.449 1.00 84.81 88 LYS A C 1
ATOM 663 O O . LYS A 1 88 ? 5.685 53.178 -13.663 1.00 84.81 88 LYS A O 1
ATOM 668 N N . PHE A 1 89 ? 5.488 52.248 -11.624 1.00 83.81 89 PHE A N 1
ATOM 669 C CA . PHE A 1 89 ? 4.926 50.975 -12.085 1.00 83.81 89 PHE A CA 1
ATOM 670 C C . PHE A 1 89 ? 3.792 51.140 -13.110 1.00 83.81 89 PHE A C 1
ATOM 672 O O . PHE A 1 89 ? 3.733 50.415 -14.100 1.00 83.81 89 PHE A O 1
ATOM 679 N N . GLU A 1 90 ? 2.909 52.118 -12.897 1.00 86.25 90 GLU A N 1
ATOM 680 C CA . GLU A 1 90 ? 1.768 52.359 -13.780 1.00 86.25 90 GLU A CA 1
ATOM 681 C C . GLU A 1 90 ? 2.194 52.815 -15.185 1.00 86.25 90 GLU A C 1
ATOM 683 O O . GLU A 1 90 ? 1.629 52.352 -16.179 1.00 86.25 90 GLU A O 1
ATOM 688 N N . ASP A 1 91 ? 3.236 53.643 -15.274 1.00 85.12 91 ASP A N 1
ATOM 689 C CA . ASP A 1 91 ? 3.781 54.140 -16.540 1.00 85.12 91 ASP A CA 1
ATOM 690 C C . ASP A 1 91 ? 4.481 53.006 -17.300 1.00 85.12 91 ASP A C 1
ATOM 692 O O . ASP A 1 91 ? 4.201 52.780 -18.482 1.00 85.12 91 ASP A O 1
ATOM 696 N N . TYR A 1 92 ? 5.305 52.219 -16.596 1.00 83.94 92 TYR A N 1
ATOM 697 C CA . TYR A 1 92 ? 5.974 51.042 -17.156 1.00 83.94 92 TYR A CA 1
ATOM 698 C C . TYR A 1 92 ? 4.965 50.010 -17.678 1.00 83.94 92 TYR A C 1
ATOM 700 O O . TYR A 1 92 ? 5.084 49.514 -18.805 1.00 83.94 92 TYR A O 1
ATOM 708 N N . LYS A 1 93 ? 3.930 49.707 -16.884 1.00 88.94 93 LYS A N 1
ATOM 709 C CA . LYS A 1 93 ? 2.860 48.776 -17.251 1.00 88.94 93 LYS A CA 1
ATOM 710 C C . LYS A 1 93 ? 2.131 49.243 -18.509 1.00 88.94 93 LYS A C 1
ATOM 712 O O . LYS A 1 93 ? 1.994 48.463 -19.449 1.00 88.94 93 LYS A O 1
ATOM 717 N N . ASN A 1 94 ? 1.674 50.496 -18.549 1.00 89.12 94 ASN A N 1
ATOM 718 C CA . ASN A 1 94 ? 0.903 51.017 -19.680 1.00 89.12 94 ASN A CA 1
ATOM 719 C C . ASN A 1 94 ? 1.741 51.050 -20.965 1.00 89.12 94 ASN A C 1
ATOM 721 O O . ASN A 1 94 ? 1.309 50.516 -21.986 1.00 89.12 94 ASN A O 1
ATOM 725 N N . LYS A 1 95 ? 2.985 51.533 -20.885 1.00 84.19 95 LYS A N 1
ATOM 726 C CA . LYS A 1 95 ? 3.948 51.518 -21.997 1.00 84.19 95 LYS A CA 1
ATOM 727 C C . LYS A 1 95 ? 4.208 50.103 -22.521 1.00 84.19 95 LYS A C 1
ATOM 729 O O . LYS A 1 95 ? 4.233 49.885 -23.733 1.00 84.19 95 LYS A O 1
ATOM 734 N N . THR A 1 96 ? 4.354 49.130 -21.621 1.00 82.69 96 THR A N 1
ATOM 735 C CA . THR A 1 96 ? 4.552 47.721 -21.989 1.00 82.69 96 THR A CA 1
ATOM 736 C C . THR A 1 96 ? 3.314 47.141 -22.671 1.00 82.69 96 THR A C 1
ATOM 738 O O . THR A 1 96 ? 3.435 46.479 -23.699 1.00 82.69 96 THR A O 1
ATOM 741 N N . LEU A 1 97 ? 2.112 47.407 -22.154 1.00 85.81 97 LEU A N 1
ATOM 742 C CA . LEU A 1 97 ? 0.863 46.945 -22.769 1.00 85.81 97 LEU A CA 1
ATOM 743 C C . LEU A 1 97 ? 0.622 47.574 -24.147 1.00 85.81 97 LEU A C 1
ATOM 745 O O . LEU A 1 97 ? 0.172 46.879 -25.058 1.00 85.81 97 LEU A O 1
ATOM 749 N N . ASP A 1 98 ? 0.934 48.857 -24.320 1.00 85.81 98 ASP A N 1
ATOM 750 C CA . ASP A 1 98 ? 0.788 49.548 -25.603 1.00 85.81 98 ASP A CA 1
ATOM 751 C C . ASP A 1 98 ? 1.772 49.020 -26.642 1.00 85.81 98 ASP A C 1
ATOM 753 O O . ASP A 1 98 ? 1.392 48.795 -27.792 1.00 85.81 98 ASP A O 1
ATOM 757 N N . MET A 1 99 ? 3.005 48.722 -26.229 1.00 80.94 99 MET A N 1
ATOM 758 C CA . MET A 1 99 ? 3.966 48.007 -27.064 1.00 80.94 99 MET A CA 1
ATOM 759 C C . MET A 1 99 ? 3.425 46.627 -27.461 1.00 80.94 99 MET A C 1
ATOM 761 O O . MET A 1 99 ? 3.405 46.303 -28.645 1.00 80.94 99 MET A O 1
ATOM 765 N N . LEU A 1 100 ? 2.930 45.828 -26.509 1.00 77.88 100 LEU A N 1
ATOM 766 C CA . LEU A 1 100 ? 2.391 44.493 -26.797 1.00 77.88 100 LEU A CA 1
ATOM 767 C C . LEU A 1 100 ? 1.206 44.536 -27.778 1.00 77.88 100 LEU A C 1
ATOM 769 O O . LEU A 1 100 ? 1.087 43.658 -28.631 1.00 77.88 100 LEU A O 1
ATOM 773 N N . LYS A 1 101 ? 0.352 45.562 -27.705 1.00 81.62 101 LYS A N 1
ATOM 774 C CA . LYS A 1 101 ? -0.729 45.787 -28.680 1.00 81.62 101 LYS A CA 1
ATOM 775 C C . LYS A 1 101 ? -0.200 46.236 -30.041 1.00 81.62 101 LYS A C 1
ATOM 777 O O . LYS A 1 101 ? -0.618 45.699 -31.065 1.00 81.62 101 LYS A O 1
ATOM 782 N N . LYS A 1 102 ? 0.709 47.216 -30.066 1.00 77.56 102 LYS A N 1
ATOM 783 C CA . LYS A 1 102 ? 1.280 47.786 -31.297 1.00 77.56 102 LYS A CA 1
ATOM 784 C C . LYS A 1 102 ? 2.019 46.732 -32.119 1.00 77.56 102 LYS A C 1
ATOM 786 O O . LYS A 1 102 ? 1.887 46.707 -33.337 1.00 77.56 102 LYS A O 1
ATOM 791 N N . GLU A 1 103 ? 2.747 45.854 -31.442 1.00 68.19 103 GLU A N 1
ATOM 792 C CA . GLU A 1 103 ? 3.521 44.770 -32.049 1.00 68.19 103 GLU A CA 1
ATOM 793 C C . GLU A 1 103 ? 2.670 43.505 -32.314 1.00 68.19 103 GLU A C 1
ATOM 795 O O . GLU A 1 103 ? 3.192 42.485 -32.755 1.00 68.19 103 GLU A O 1
ATOM 800 N N . GLY A 1 104 ? 1.354 43.545 -32.057 1.00 64.50 104 GLY A N 1
ATOM 801 C CA . GLY A 1 104 ? 0.416 42.469 -32.400 1.00 64.50 104 GLY A CA 1
ATOM 802 C C . GLY A 1 104 ? 0.405 41.262 -31.453 1.00 64.50 104 GLY A C 1
ATOM 803 O O . GLY A 1 104 ? -0.287 40.280 -31.730 1.00 64.50 104 GLY A O 1
ATOM 804 N N . TYR A 1 105 ? 1.117 41.319 -30.324 1.00 68.12 105 TYR A N 1
ATOM 805 C CA . TYR A 1 105 ? 1.088 40.267 -29.300 1.00 68.12 105 TYR A CA 1
ATOM 806 C C . TYR A 1 105 ? -0.267 40.191 -28.598 1.00 68.12 105 TYR A C 1
ATOM 808 O O . TYR A 1 105 ? -0.737 39.094 -28.303 1.00 68.12 105 TYR A O 1
ATOM 816 N N . ILE A 1 106 ? -0.911 41.340 -28.384 1.00 79.50 106 ILE A N 1
ATOM 817 C CA . ILE A 1 106 ? -2.320 41.443 -27.993 1.00 79.50 106 ILE A CA 1
ATOM 818 C C . ILE A 1 106 ? -3.086 41.912 -29.236 1.00 79.50 106 ILE A C 1
ATOM 820 O O . ILE A 1 106 ? -3.077 43.111 -29.530 1.00 79.50 106 ILE A O 1
ATOM 824 N N . PRO A 1 107 ? -3.700 40.994 -30.007 1.00 81.75 107 PRO A N 1
ATOM 825 C CA . PRO A 1 107 ? -4.428 41.362 -31.213 1.00 81.75 107 PRO A CA 1
ATOM 826 C C . PRO A 1 107 ? -5.611 42.281 -30.893 1.00 81.75 107 PRO A C 1
ATOM 828 O O . PRO A 1 107 ? -6.167 42.227 -29.794 1.00 81.75 107 PRO A O 1
ATOM 831 N N . LYS A 1 108 ? -6.018 43.113 -31.858 1.00 82.81 108 LYS A N 1
ATOM 832 C CA . LYS A 1 108 ? -7.062 44.138 -31.662 1.00 82.81 108 LYS A CA 1
ATOM 833 C C . LYS A 1 108 ? -8.409 43.546 -31.239 1.00 82.81 108 LYS A C 1
ATOM 835 O O . LYS A 1 108 ? -9.194 44.225 -30.585 1.00 82.81 108 LYS A O 1
ATOM 840 N N . GLU A 1 109 ? -8.670 42.299 -31.612 1.00 82.50 109 GLU A N 1
ATOM 841 C CA . GLU A 1 109 ? -9.875 41.558 -31.253 1.00 82.50 109 GLU A CA 1
ATOM 842 C C . GLU A 1 109 ? -9.903 41.061 -29.794 1.00 82.50 109 GLU A C 1
ATOM 844 O O . GLU A 1 109 ? -10.959 40.632 -29.333 1.00 82.50 109 GLU A O 1
ATOM 849 N N . TYR A 1 110 ? -8.787 41.129 -29.056 1.00 86.25 110 TYR A N 1
ATOM 850 C CA . TYR A 1 110 ? -8.736 40.807 -27.627 1.00 86.25 110 TYR A CA 1
ATOM 851 C C . TYR A 1 110 ? -8.938 42.076 -26.799 1.00 86.25 110 TYR A C 1
ATOM 853 O O . TYR A 1 110 ? -8.127 43.007 -26.826 1.00 86.25 110 TYR A O 1
ATOM 861 N N . LYS A 1 111 ? -10.020 42.105 -26.026 1.00 89.12 111 LYS A N 1
ATOM 862 C CA . LYS A 1 111 ? -10.390 43.233 -25.172 1.00 89.12 111 LYS A CA 1
ATOM 863 C C . LYS A 1 111 ? -9.934 42.988 -23.745 1.00 89.12 111 LYS A C 1
ATOM 865 O O . LYS A 1 111 ? -9.879 41.854 -23.289 1.00 89.12 111 LYS A O 1
ATOM 870 N N . LEU A 1 112 ? -9.599 44.061 -23.039 1.00 90.31 112 LEU A N 1
ATOM 871 C CA . LEU A 1 112 ? -9.243 44.001 -21.625 1.00 90.31 112 LEU A CA 1
ATOM 872 C C . LEU A 1 112 ? -10.462 43.571 -20.794 1.00 90.31 112 LEU A C 1
ATOM 874 O O . LEU A 1 112 ? -11.495 44.230 -20.879 1.00 90.31 112 LEU A O 1
ATOM 878 N N . VAL A 1 113 ? -10.312 42.537 -19.963 1.00 86.62 113 VAL A N 1
ATOM 879 C CA . VAL A 1 113 ? -11.401 41.999 -19.123 1.00 86.62 113 VAL A CA 1
ATOM 880 C C . VAL A 1 113 ? -11.073 41.928 -17.631 1.00 86.62 113 VAL A C 1
ATOM 882 O O . VAL A 1 113 ? -11.993 41.934 -16.822 1.00 86.62 113 VAL A O 1
ATOM 885 N N . ASP A 1 114 ? -9.793 41.898 -17.244 1.00 86.75 114 ASP A N 1
ATOM 886 C CA . ASP A 1 114 ? -9.392 41.864 -15.829 1.00 86.75 114 ASP A CA 1
ATOM 887 C C . ASP A 1 114 ? -8.061 42.597 -15.592 1.00 86.75 114 ASP A C 1
ATOM 889 O O . ASP A 1 114 ? -7.164 42.609 -16.445 1.00 86.75 114 ASP A O 1
ATOM 893 N N . LYS A 1 115 ? -7.948 43.214 -14.414 1.00 91.50 115 LYS A N 1
ATOM 894 C CA . LYS A 1 115 ? -6.761 43.882 -13.872 1.00 91.50 115 LYS A CA 1
ATOM 895 C C . LYS A 1 115 ? -6.783 43.740 -12.357 1.00 91.50 115 LYS A C 1
ATOM 897 O O . LYS A 1 115 ? -7.653 44.318 -11.711 1.00 91.50 115 LYS A O 1
ATOM 902 N N . GLN A 1 116 ? -5.801 43.059 -11.780 1.00 89.19 116 GLN A N 1
ATOM 903 C CA . GLN A 1 116 ? -5.741 42.911 -10.326 1.00 89.19 116 GLN A CA 1
ATOM 904 C C . GLN A 1 116 ? -4.326 42.642 -9.820 1.00 89.19 116 GLN A C 1
ATOM 906 O O . GLN A 1 116 ? -3.494 42.046 -10.515 1.00 89.19 116 GLN A O 1
ATOM 911 N N . ASP A 1 117 ? -4.089 43.048 -8.573 1.00 84.50 117 ASP A N 1
ATOM 912 C CA . ASP A 1 117 ? -2.954 42.579 -7.791 1.00 84.50 117 ASP A CA 1
ATOM 913 C C . ASP A 1 117 ? -3.049 41.059 -7.577 1.00 84.50 117 ASP A C 1
ATOM 915 O O . ASP A 1 117 ? -4.131 40.474 -7.456 1.00 84.50 117 ASP A O 1
ATOM 919 N N . ILE A 1 118 ? -1.889 40.415 -7.550 1.00 75.69 118 ILE A N 1
ATOM 920 C CA . ILE A 1 118 ? -1.715 39.011 -7.179 1.00 75.69 118 ILE A CA 1
ATOM 921 C C . ILE A 1 118 ? -0.636 38.930 -6.087 1.00 75.69 118 ILE A C 1
ATOM 923 O O . ILE A 1 118 ? -0.002 39.931 -5.752 1.00 75.69 118 ILE A O 1
ATOM 927 N N . LEU A 1 119 ? -0.464 37.757 -5.476 1.00 61.69 119 LEU A N 1
ATOM 928 C CA . LEU A 1 119 ? 0.464 37.570 -4.353 1.00 61.69 119 LEU A CA 1
ATOM 929 C C . LEU A 1 119 ? 1.907 37.996 -4.701 1.00 61.69 119 LEU A C 1
ATOM 931 O O . LEU A 1 119 ? 2.302 38.029 -5.866 1.00 61.69 119 LEU A O 1
ATOM 935 N N . ASP A 1 120 ? 2.684 38.331 -3.669 1.00 71.69 120 ASP A N 1
ATOM 936 C CA . ASP A 1 120 ? 4.126 38.612 -3.746 1.00 71.69 120 ASP A CA 1
ATOM 937 C C . ASP A 1 120 ? 4.537 39.762 -4.687 1.00 71.69 120 ASP A C 1
ATOM 939 O O . ASP A 1 120 ? 5.557 39.701 -5.370 1.00 71.69 120 ASP A O 1
ATOM 943 N N . ASN A 1 121 ? 3.783 40.868 -4.661 1.00 77.00 121 ASN A N 1
ATOM 944 C CA . ASN A 1 121 ? 3.983 42.069 -5.494 1.00 77.00 121 ASN A CA 1
ATOM 945 C C . ASN A 1 121 ? 3.680 41.870 -6.984 1.00 77.00 121 ASN A C 1
ATOM 947 O O . ASN A 1 121 ? 4.021 42.733 -7.794 1.00 77.00 121 ASN A O 1
ATOM 951 N N . GLY A 1 122 ? 3.040 40.768 -7.368 1.00 79.94 122 GLY A N 1
ATOM 952 C CA . GLY A 1 122 ? 2.630 40.578 -8.747 1.00 79.94 122 GLY A CA 1
ATOM 953 C C . GLY A 1 122 ? 1.402 41.417 -9.113 1.00 79.94 122 GLY A C 1
ATOM 954 O O . GLY A 1 122 ? 0.559 41.744 -8.278 1.00 79.94 122 GLY A O 1
ATOM 955 N N . TYR A 1 123 ? 1.259 41.724 -10.396 1.00 85.50 123 TYR A N 1
ATOM 956 C CA . TYR A 1 123 ? 0.072 42.362 -10.960 1.00 85.50 123 TYR A CA 1
ATOM 957 C C . TYR A 1 123 ? -0.244 41.736 -12.309 1.00 85.50 123 TYR A C 1
ATOM 959 O O . TYR A 1 123 ? 0.657 41.601 -13.133 1.00 85.50 123 TYR A O 1
ATOM 967 N N . LYS A 1 124 ? -1.499 41.370 -12.573 1.00 87.31 124 LYS A N 1
ATOM 968 C CA . LYS A 1 124 ? -1.892 40.778 -13.861 1.00 87.31 124 LYS A CA 1
ATOM 969 C C . LYS A 1 124 ? -2.901 41.636 -14.613 1.00 87.31 124 LYS A C 1
ATOM 971 O O . LYS A 1 124 ? -3.710 42.347 -14.019 1.00 87.31 124 LYS A O 1
ATOM 976 N N . VAL A 1 125 ? -2.861 41.513 -15.933 1.00 90.00 125 VAL A N 1
ATOM 977 C CA . VAL A 1 125 ? -3.766 42.139 -16.896 1.00 90.00 125 VAL A CA 1
ATOM 978 C C . VAL A 1 125 ? -4.219 41.062 -17.872 1.00 90.00 125 VAL A C 1
ATOM 980 O O . VAL A 1 125 ? -3.383 40.419 -18.506 1.00 90.00 125 VAL A O 1
ATOM 983 N N . VAL A 1 126 ? -5.527 40.845 -17.986 1.00 86.06 126 VAL A N 1
ATOM 984 C CA . VAL A 1 126 ? -6.103 39.775 -18.811 1.00 86.06 126 VAL A CA 1
ATOM 985 C C . VAL A 1 126 ? -6.909 40.376 -19.952 1.00 86.06 126 VAL A C 1
ATOM 987 O O . VAL A 1 126 ? -7.729 41.273 -19.744 1.00 86.06 126 VAL A O 1
ATOM 990 N N . PHE A 1 127 ? -6.687 39.855 -21.152 1.00 87.69 127 PHE A N 1
ATOM 991 C CA . PHE A 1 127 ? -7.436 40.171 -22.356 1.00 87.69 127 PHE A CA 1
ATOM 992 C C . PHE A 1 127 ? -8.153 38.921 -22.869 1.00 87.69 127 PHE A C 1
ATOM 994 O O . PHE A 1 127 ? -7.561 37.846 -22.903 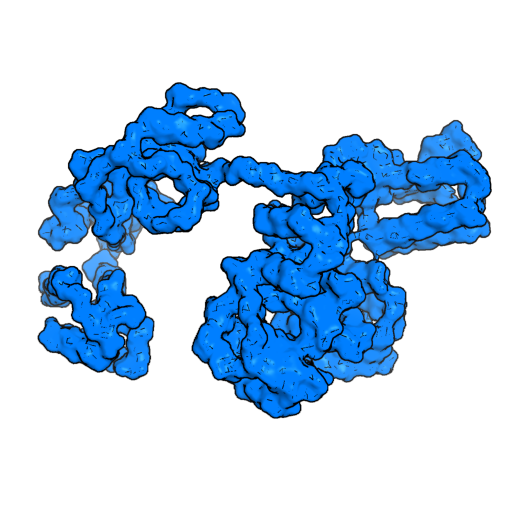1.00 87.69 127 PHE A O 1
ATOM 1001 N N . GLU A 1 128 ? -9.396 39.051 -23.310 1.00 86.12 128 GLU A N 1
ATOM 1002 C CA . GLU A 1 128 ? -10.208 37.959 -23.860 1.00 86.12 128 GLU A CA 1
ATOM 1003 C C . GLU A 1 128 ? -10.760 38.366 -25.229 1.00 86.12 128 GLU A C 1
ATOM 1005 O O . GLU A 1 128 ? -11.105 39.530 -25.456 1.00 86.12 128 GLU A O 1
ATOM 1010 N N . LYS A 1 129 ? -10.819 37.413 -26.164 1.00 85.31 129 LYS A N 1
ATOM 1011 C CA . LYS A 1 129 ? -11.494 37.604 -27.453 1.00 85.31 129 LYS A CA 1
ATOM 1012 C C . LYS A 1 129 ? -12.949 37.166 -27.310 1.00 85.31 129 LYS A C 1
ATOM 1014 O O . LYS A 1 129 ? -13.235 35.981 -27.131 1.00 85.31 129 LYS A O 1
ATOM 1019 N N . GLU A 1 130 ? -13.856 38.131 -27.428 1.00 81.50 130 GLU A N 1
ATOM 1020 C CA . GLU A 1 130 ? -15.298 37.883 -27.453 1.00 81.50 130 GLU A CA 1
ATOM 1021 C C . GLU A 1 130 ? -15.682 36.963 -28.626 1.00 81.50 130 GLU A C 1
ATOM 1023 O O . GLU A 1 130 ? -15.056 36.968 -29.690 1.00 81.50 130 GLU A O 1
ATOM 1028 N N . ASN A 1 131 ? -16.747 36.182 -28.445 1.00 84.75 131 ASN A N 1
ATOM 1029 C CA . ASN A 1 131 ? -17.394 35.427 -29.518 1.00 84.75 131 ASN A CA 1
ATOM 1030 C C . ASN A 1 131 ? -18.846 35.879 -29.679 1.00 84.75 131 ASN A C 1
ATOM 1032 O O . ASN A 1 131 ? -19.463 36.383 -28.742 1.00 84.75 131 ASN A O 1
ATOM 1036 N N . SER A 1 132 ? -19.406 35.640 -30.865 1.00 85.88 132 SER A N 1
ATOM 1037 C CA . SER A 1 132 ? -20.770 36.033 -31.241 1.00 85.88 132 SER A CA 1
ATOM 1038 C C . SER A 1 132 ? -21.878 35.381 -30.407 1.00 85.88 132 SER A C 1
ATOM 1040 O O . SER A 1 132 ? -23.041 35.736 -30.567 1.00 85.88 132 SER A O 1
ATOM 1042 N N . TYR A 1 133 ? -21.537 34.433 -29.531 1.00 88.31 133 TYR A N 1
ATOM 1043 C CA . TYR A 1 133 ? -22.479 33.689 -28.699 1.00 88.31 133 TYR A CA 1
ATOM 1044 C C . TYR A 1 133 ? -22.411 34.073 -27.217 1.00 88.31 133 TYR A C 1
ATOM 1046 O O . TYR A 1 133 ? -23.122 33.476 -26.412 1.00 88.31 133 TYR A O 1
ATOM 1054 N N . ASN A 1 134 ? -21.575 35.055 -26.850 1.00 84.62 134 ASN A N 1
ATOM 1055 C CA . ASN A 1 134 ? -21.387 35.513 -25.470 1.00 84.62 134 ASN A CA 1
ATOM 1056 C C . ASN A 1 134 ? -21.019 34.374 -24.490 1.00 84.62 134 ASN A C 1
ATOM 1058 O O . ASN A 1 134 ? -21.450 34.356 -23.338 1.00 84.62 134 ASN A O 1
ATOM 1062 N N . ILE A 1 135 ? -20.250 33.386 -24.963 1.00 89.31 135 ILE A N 1
ATOM 1063 C CA . ILE A 1 135 ? -19.777 32.254 -24.154 1.00 89.31 135 ILE A CA 1
ATOM 1064 C C . ILE A 1 135 ? -18.399 32.586 -23.589 1.00 89.31 135 ILE A C 1
ATOM 1066 O O . ILE A 1 135 ? -17.486 32.898 -24.346 1.00 89.31 135 ILE A O 1
ATOM 1070 N N . LYS A 1 136 ? -18.203 32.457 -22.280 1.00 88.00 136 LYS A N 1
ATOM 1071 C CA . LYS A 1 136 ? -16.883 32.645 -21.671 1.00 88.00 136 LYS A CA 1
ATOM 1072 C C . LYS A 1 136 ? -15.913 31.576 -22.163 1.00 88.00 136 LYS A C 1
ATOM 1074 O O . LYS A 1 136 ? -16.245 30.388 -22.177 1.00 88.00 136 LYS A O 1
ATOM 1079 N N . ASN A 1 137 ? -14.710 31.967 -22.564 1.00 86.38 137 ASN A N 1
ATOM 1080 C CA . ASN A 1 137 ? -13.749 31.015 -23.105 1.00 86.38 137 ASN A CA 1
ATOM 1081 C C . ASN A 1 137 ? -12.373 31.203 -22.459 1.00 86.38 137 ASN A C 1
ATOM 1083 O O . ASN A 1 137 ? -11.532 31.920 -23.002 1.00 86.38 137 ASN A O 1
ATOM 1087 N N . PRO A 1 138 ? -12.098 30.509 -21.336 1.00 78.56 138 PRO A N 1
ATOM 1088 C CA . PRO A 1 138 ? -10.823 30.630 -20.633 1.00 78.56 138 PRO A CA 1
ATOM 1089 C C . PRO A 1 138 ? -9.631 30.104 -21.444 1.00 78.56 138 PRO A C 1
ATOM 1091 O O . PRO A 1 138 ? -8.490 30.339 -21.061 1.00 78.56 138 PRO A O 1
ATOM 1094 N N . TYR A 1 139 ? -9.874 29.410 -22.560 1.00 77.81 139 TYR A N 1
ATOM 1095 C CA . TYR A 1 139 ? -8.825 28.973 -23.478 1.00 77.81 139 TYR A CA 1
ATOM 1096 C C . TYR A 1 139 ? -8.472 30.056 -24.497 1.00 77.81 139 TYR A C 1
ATOM 1098 O O . TYR A 1 139 ? -7.393 30.027 -25.062 1.00 77.81 139 TYR A O 1
ATOM 1106 N N . ASN A 1 140 ? -9.308 31.082 -24.659 1.00 78.81 140 ASN A N 1
ATOM 1107 C CA . ASN A 1 140 ? -9.099 32.176 -25.599 1.00 78.81 140 ASN A CA 1
ATOM 1108 C C . ASN A 1 140 ? -8.749 33.496 -24.886 1.00 78.81 140 ASN A C 1
ATOM 1110 O O . ASN A 1 140 ? -9.308 34.554 -25.191 1.00 78.81 140 ASN A O 1
ATOM 1114 N N . ILE A 1 141 ? -7.816 33.422 -23.929 1.00 79.75 141 ILE A N 1
ATOM 1115 C CA . ILE A 1 141 ? -7.346 34.564 -23.134 1.00 79.75 141 ILE A CA 1
ATOM 1116 C C . ILE A 1 141 ? -5.844 34.808 -23.307 1.00 79.75 141 ILE A C 1
ATOM 1118 O O . ILE A 1 141 ? -5.049 33.892 -23.543 1.00 79.75 141 ILE A O 1
ATOM 1122 N N . ILE A 1 142 ? -5.457 36.066 -23.133 1.00 79.00 142 ILE A N 1
ATOM 1123 C CA . ILE A 1 142 ? -4.079 36.536 -23.051 1.00 79.00 142 ILE A CA 1
ATOM 1124 C C . ILE A 1 142 ? -3.878 37.132 -21.661 1.00 79.00 142 ILE A C 1
ATOM 1126 O O . ILE A 1 142 ? -4.564 38.079 -21.290 1.00 79.00 142 ILE A O 1
ATOM 1130 N N . THR A 1 143 ? -2.936 36.601 -20.888 1.00 79.00 143 THR A N 1
ATOM 1131 C CA . THR A 1 143 ? -2.578 37.131 -19.564 1.00 79.00 143 THR A CA 1
ATOM 1132 C C . THR A 1 143 ? -1.185 37.735 -19.600 1.00 79.00 143 THR A C 1
ATOM 1134 O O . THR A 1 143 ? -0.232 37.086 -20.022 1.00 79.00 143 THR A O 1
ATOM 1137 N N . VAL A 1 144 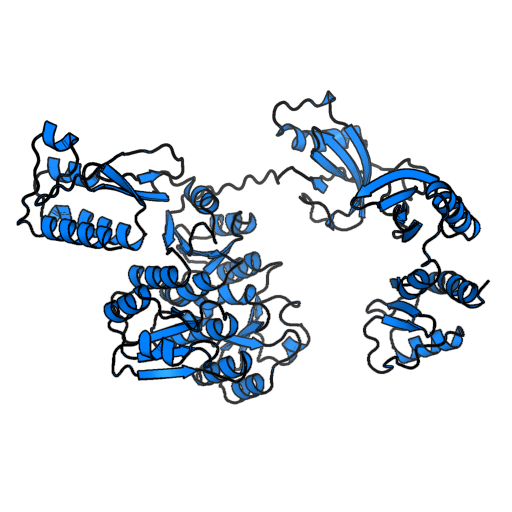? -1.066 38.964 -19.113 1.00 83.06 144 VAL A N 1
ATOM 1138 C CA . VAL A 1 144 ? 0.187 39.707 -18.981 1.00 83.06 144 VAL A CA 1
ATOM 1139 C C . VAL A 1 144 ? 0.426 39.960 -17.498 1.00 83.06 144 VAL A C 1
ATOM 1141 O O . VAL A 1 144 ? -0.407 40.601 -16.859 1.00 83.06 144 VAL A O 1
ATOM 1144 N N . SER A 1 145 ? 1.526 39.460 -16.940 1.00 79.31 145 SER A N 1
ATOM 1145 C CA . SER A 1 145 ? 1.834 39.602 -15.511 1.00 79.31 145 SER A CA 1
ATOM 1146 C C . SER A 1 145 ? 3.121 40.378 -15.292 1.00 79.31 145 SER A C 1
ATOM 1148 O O . SER A 1 145 ? 4.101 40.179 -16.004 1.00 79.31 145 SER A O 1
ATOM 1150 N N . PHE A 1 146 ? 3.129 41.214 -14.265 1.00 84.06 146 PHE A N 1
ATOM 1151 C CA . PHE A 1 146 ? 4.201 42.126 -13.905 1.00 84.06 146 PHE A CA 1
ATOM 1152 C C . PHE A 1 146 ? 4.614 41.938 -12.445 1.00 84.06 146 PHE A C 1
ATOM 1154 O O . PHE A 1 146 ? 3.815 41.489 -11.627 1.00 84.06 146 PHE A O 1
ATOM 1161 N N . ASP A 1 147 ? 5.834 42.344 -12.119 1.00 81.19 147 ASP A N 1
ATOM 1162 C CA . ASP A 1 147 ? 6.343 42.542 -10.765 1.00 81.19 147 ASP A CA 1
ATOM 1163 C C . ASP A 1 147 ? 6.339 44.037 -10.449 1.00 81.19 147 ASP A C 1
ATOM 1165 O O . ASP A 1 147 ? 7.026 44.825 -11.104 1.00 81.19 147 ASP A O 1
ATOM 1169 N N . LYS A 1 148 ? 5.560 44.432 -9.444 1.00 83.62 148 LYS A N 1
ATOM 1170 C CA . LYS A 1 148 ? 5.428 45.829 -9.019 1.00 83.62 148 LYS A CA 1
ATOM 1171 C C . LYS A 1 148 ? 6.666 46.365 -8.319 1.00 83.62 148 LYS A C 1
ATOM 1173 O O . LYS A 1 148 ? 6.847 47.576 -8.265 1.00 83.62 148 LYS A O 1
ATOM 1178 N N . LYS A 1 149 ? 7.483 45.491 -7.728 1.00 82.06 149 LYS A N 1
ATOM 1179 C CA . LYS A 1 149 ? 8.673 45.888 -6.971 1.00 82.06 149 LYS A CA 1
ATOM 1180 C C . LYS A 1 149 ? 9.858 46.102 -7.899 1.00 82.06 149 LYS A C 1
ATOM 1182 O O . LYS A 1 149 ? 10.650 47.011 -7.670 1.00 82.06 149 LYS A O 1
ATOM 1187 N N . THR A 1 150 ? 10.009 45.248 -8.907 1.00 76.94 150 THR A N 1
ATOM 1188 C CA . THR A 1 150 ? 11.130 45.335 -9.852 1.00 76.94 150 THR A CA 1
ATOM 1189 C C . THR A 1 150 ? 10.777 46.048 -11.151 1.00 76.94 150 THR A C 1
ATOM 1191 O O . THR A 1 150 ? 11.684 46.273 -11.950 1.00 76.94 150 THR A O 1
ATOM 1194 N N . ASN A 1 151 ? 9.507 46.429 -11.346 1.00 78.56 151 ASN A N 1
ATOM 1195 C CA . ASN A 1 151 ? 8.981 46.987 -12.593 1.00 78.56 151 ASN A CA 1
ATOM 1196 C C . ASN A 1 151 ? 9.370 46.120 -13.791 1.00 78.56 151 ASN A C 1
ATOM 1198 O O . ASN A 1 151 ? 10.019 46.570 -14.731 1.00 78.56 151 ASN A O 1
ATOM 1202 N N . GLU A 1 152 ? 9.009 44.843 -13.713 1.00 72.75 152 GLU A N 1
ATOM 1203 C CA . GLU A 1 152 ? 9.418 43.833 -14.682 1.00 72.75 152 GLU A CA 1
ATOM 1204 C C . GLU A 1 152 ? 8.197 43.084 -15.209 1.00 72.75 152 GLU A C 1
ATOM 1206 O O . GLU A 1 152 ? 7.350 42.641 -14.433 1.00 72.75 152 GLU A O 1
ATOM 1211 N N . LEU A 1 153 ? 8.105 42.903 -16.528 1.00 73.56 153 LEU A N 1
ATOM 1212 C CA . LEU A 1 153 ? 7.169 41.948 -17.115 1.00 73.56 153 LEU A CA 1
ATOM 1213 C C . LEU A 1 153 ? 7.617 40.525 -16.751 1.00 73.56 153 LEU A C 1
ATOM 1215 O O . LEU A 1 153 ? 8.631 40.045 -17.246 1.00 73.56 153 LEU A O 1
ATOM 1219 N N . LYS A 1 154 ? 6.844 39.837 -15.911 1.00 66.38 154 LYS A N 1
ATOM 1220 C CA . LYS A 1 154 ? 7.137 38.465 -15.484 1.00 66.38 154 LYS A CA 1
ATOM 1221 C C . LYS A 1 154 ? 6.707 37.436 -16.516 1.00 66.38 154 LYS A C 1
ATOM 1223 O O . LYS A 1 154 ? 7.464 36.522 -16.817 1.00 66.38 154 LYS A O 1
ATOM 1228 N N . THR A 1 155 ? 5.483 37.544 -17.032 1.00 61.22 155 THR A N 1
ATOM 1229 C CA . THR A 1 155 ? 4.939 36.548 -17.965 1.00 61.22 155 THR A CA 1
ATOM 1230 C C . THR A 1 155 ? 4.007 37.171 -18.992 1.00 61.22 155 THR A C 1
ATOM 1232 O O . THR A 1 155 ? 3.298 38.141 -18.721 1.00 61.22 155 THR A O 1
ATOM 1235 N N . PHE A 1 156 ? 3.984 36.572 -20.179 1.00 63.81 156 PHE A N 1
ATOM 1236 C CA . PHE A 1 156 ? 2.990 36.813 -21.214 1.00 63.81 156 PHE A CA 1
ATOM 1237 C C . PHE A 1 156 ? 2.495 35.450 -21.698 1.00 63.81 156 PHE A C 1
ATOM 1239 O O . PHE A 1 156 ? 3.221 34.723 -22.375 1.00 63.81 156 PHE A O 1
ATOM 1246 N N . ASN A 1 157 ? 1.271 35.089 -21.323 1.00 53.91 157 ASN A N 1
ATOM 1247 C CA . ASN A 1 157 ? 0.682 33.791 -21.624 1.00 53.91 157 ASN A CA 1
ATOM 1248 C C . ASN A 1 157 ? -0.466 33.967 -22.612 1.00 53.91 157 ASN A C 1
ATOM 1250 O O . ASN A 1 157 ? -1.444 34.651 -22.313 1.00 53.91 157 ASN A O 1
ATOM 1254 N N . LYS A 1 158 ? -0.369 33.301 -23.762 1.00 59.88 158 LYS A N 1
ATOM 1255 C CA . LYS A 1 158 ? -1.468 33.130 -24.713 1.00 59.88 158 LYS A CA 1
ATOM 1256 C C . LYS A 1 158 ? -1.883 31.666 -24.692 1.00 59.88 158 LYS A C 1
ATOM 1258 O O . LYS A 1 158 ? -1.065 30.805 -25.005 1.00 59.88 158 LYS A O 1
ATOM 1263 N N . ILE A 1 159 ? -3.123 31.397 -24.302 1.00 55.22 159 ILE A N 1
ATOM 1264 C CA . ILE A 1 159 ? -3.672 30.036 -24.295 1.00 55.22 159 ILE A CA 1
ATOM 1265 C C . ILE A 1 159 ? -4.218 29.717 -25.703 1.00 55.22 159 ILE A C 1
ATOM 1267 O O . ILE A 1 159 ? -4.518 30.625 -26.483 1.00 55.22 159 ILE A O 1
ATOM 1271 N N . GLU A 1 160 ? -4.209 28.434 -26.073 1.00 53.75 160 GLU A N 1
ATOM 1272 C CA . GLU A 1 160 ? -4.578 27.891 -27.390 1.00 53.75 160 GLU A CA 1
ATOM 1273 C C . GLU A 1 160 ? -5.852 28.508 -27.991 1.00 53.75 160 GLU A C 1
ATOM 1275 O O . GLU A 1 160 ? -6.865 28.667 -27.321 1.00 53.75 160 GLU A O 1
ATOM 1280 N N . LYS A 1 161 ? -5.859 28.791 -29.301 1.00 61.75 161 LYS A N 1
ATOM 1281 C CA . LYS A 1 161 ? -7.046 29.328 -29.987 1.00 61.75 161 LYS A CA 1
ATOM 1282 C C . LYS A 1 161 ? -8.136 28.257 -30.134 1.00 61.75 161 LYS A C 1
ATOM 1284 O O . LYS A 1 161 ? -8.249 27.628 -31.183 1.00 61.75 161 LYS A O 1
ATOM 1289 N N . PHE A 1 162 ? -8.958 28.075 -29.106 1.00 67.38 162 PHE A N 1
ATOM 1290 C CA . PHE A 1 162 ? -10.206 27.322 -29.207 1.00 67.38 162 PHE A CA 1
ATOM 1291 C C . PHE A 1 162 ? -11.348 28.276 -29.566 1.00 67.38 162 PHE A C 1
ATOM 1293 O O . PHE A 1 162 ? -11.631 29.204 -28.810 1.00 67.38 162 PHE A O 1
ATOM 1300 N N . GLU A 1 163 ? -12.006 28.076 -30.709 1.00 77.25 163 GLU A N 1
ATOM 1301 C CA . GLU A 1 163 ? -13.103 28.941 -31.155 1.00 77.25 163 GLU A CA 1
ATOM 1302 C C . GLU A 1 163 ? -14.472 28.300 -30.917 1.00 77.25 163 GLU A C 1
ATOM 1304 O O . GLU A 1 163 ? -14.737 27.162 -31.304 1.00 77.25 163 GLU A O 1
ATOM 1309 N N . VAL A 1 164 ? -15.378 29.070 -30.311 1.00 82.75 164 VAL A N 1
ATOM 1310 C CA . VAL A 1 164 ? -16.792 28.705 -30.203 1.00 82.75 164 VAL A CA 1
ATOM 1311 C C . VAL A 1 164 ? -17.461 29.046 -31.532 1.00 82.75 164 VAL A C 1
ATOM 1313 O O . VAL A 1 164 ? -17.737 30.208 -31.818 1.00 82.75 164 VAL A O 1
ATOM 1316 N N . THR A 1 165 ? -17.697 28.033 -32.362 1.00 84.19 165 THR A N 1
ATOM 1317 C CA . THR A 1 165 ? -18.213 28.214 -33.732 1.00 84.19 165 THR A CA 1
ATOM 1318 C C . THR A 1 165 ? -19.735 28.135 -33.831 1.00 84.19 165 THR A C 1
ATOM 1320 O O . THR A 1 165 ? -20.305 28.570 -34.832 1.00 84.19 165 THR A O 1
ATOM 1323 N N . LYS A 1 166 ? -20.413 27.614 -32.801 1.00 85.81 166 LYS A N 1
ATOM 1324 C CA . LYS A 1 166 ? -21.868 27.407 -32.779 1.00 85.81 166 LYS A CA 1
ATOM 1325 C C . LYS A 1 166 ? -22.470 27.792 -31.430 1.00 85.81 166 LYS A C 1
ATOM 1327 O O . LYS A 1 166 ? -21.826 27.637 -30.394 1.00 85.81 166 LYS A O 1
ATOM 1332 N N . ALA A 1 167 ? -23.722 28.243 -31.467 1.00 88.25 167 ALA A N 1
ATOM 1333 C CA . ALA A 1 167 ? -24.527 28.454 -30.271 1.00 88.25 167 ALA A CA 1
ATOM 1334 C C . ALA A 1 167 ? -24.871 27.111 -29.588 1.00 88.25 167 ALA A C 1
ATOM 1336 O O . ALA A 1 167 ? -24.995 26.096 -30.283 1.00 88.25 167 ALA A O 1
ATOM 1337 N N . PRO A 1 168 ? -25.081 27.102 -28.258 1.00 93.44 168 PRO A N 1
ATOM 1338 C CA . PRO A 1 168 ? -25.645 25.962 -27.543 1.00 93.44 168 PRO A CA 1
ATOM 1339 C C . PRO A 1 168 ? -26.973 25.501 -28.147 1.00 93.44 168 PRO A C 1
ATOM 1341 O O . PRO A 1 168 ? -27.832 26.322 -28.470 1.00 93.44 168 PRO A O 1
ATOM 1344 N N . THR A 1 169 ? -27.153 24.188 -28.277 1.00 94.06 169 THR A N 1
ATOM 1345 C CA . THR A 1 169 ? -28.397 23.601 -28.809 1.00 94.06 169 THR A CA 1
ATOM 1346 C C . THR A 1 169 ? -29.413 23.251 -27.721 1.00 94.06 169 THR A C 1
ATOM 1348 O O . THR A 1 169 ? -30.616 23.230 -27.991 1.00 94.06 169 THR A O 1
ATOM 1351 N N . ALA A 1 170 ? -28.973 23.014 -26.483 1.00 93.50 170 ALA A N 1
ATOM 1352 C CA . ALA A 1 170 ? -29.871 22.782 -25.359 1.00 93.50 170 ALA A CA 1
ATOM 1353 C C . ALA A 1 170 ? -30.411 24.101 -24.790 1.00 93.50 170 ALA A C 1
ATOM 1355 O O . ALA A 1 170 ? -29.726 25.117 -24.775 1.00 93.50 170 ALA A O 1
ATOM 1356 N N . LYS A 1 171 ? -31.636 24.088 -24.251 1.00 95.44 171 LYS A N 1
ATOM 1357 C CA . LYS A 1 171 ? -32.184 25.246 -23.531 1.00 95.44 171 LYS A CA 1
ATOM 1358 C C . LYS A 1 171 ? -31.581 25.331 -22.127 1.00 95.44 171 LYS A C 1
ATOM 1360 O O . LYS A 1 171 ? -31.603 24.346 -21.388 1.00 95.44 171 LYS A O 1
ATOM 1365 N N . LEU A 1 172 ? -31.161 26.531 -21.716 1.00 93.69 172 LEU A N 1
ATOM 1366 C CA . LEU A 1 172 ? -30.629 26.798 -20.371 1.00 93.69 172 LEU A CA 1
ATOM 1367 C C . LEU A 1 172 ? -31.577 26.323 -19.255 1.00 93.69 172 LEU A C 1
ATOM 1369 O O . LEU A 1 172 ? -31.127 25.735 -18.278 1.00 93.69 172 LEU A O 1
ATOM 1373 N N . ALA A 1 173 ? -32.890 26.525 -19.415 1.00 93.88 173 ALA A N 1
ATOM 1374 C CA . ALA A 1 173 ? -33.892 26.097 -18.436 1.00 93.88 173 ALA A CA 1
ATOM 1375 C C . ALA A 1 173 ? -33.928 24.569 -18.238 1.00 93.88 173 ALA A C 1
ATOM 1377 O O . ALA A 1 173 ? -34.134 24.098 -17.122 1.00 93.88 173 ALA A O 1
ATOM 1378 N N . ASP A 1 174 ? -33.689 23.791 -19.296 1.00 93.56 174 ASP A N 1
ATOM 1379 C CA . ASP A 1 174 ? -33.667 22.328 -19.210 1.00 93.56 174 ASP A CA 1
ATOM 1380 C C . ASP A 1 174 ? -32.375 21.834 -18.551 1.00 93.56 174 ASP A C 1
ATOM 1382 O O . ASP A 1 174 ? -32.412 20.932 -17.717 1.00 93.56 174 ASP A O 1
ATOM 1386 N N . ALA A 1 175 ? -31.241 22.468 -18.856 1.00 94.50 175 ALA A N 1
ATOM 1387 C CA . ALA A 1 175 ? -29.979 22.197 -18.172 1.00 94.50 175 ALA A CA 1
ATOM 1388 C C . ALA A 1 175 ? -30.026 22.606 -16.687 1.00 94.50 175 ALA A C 1
ATOM 1390 O O . ALA A 1 175 ? -29.471 21.907 -15.838 1.00 94.50 175 ALA A O 1
ATOM 1391 N N . LYS A 1 176 ? -30.748 23.686 -16.351 1.00 95.31 176 LYS A N 1
ATOM 1392 C CA . LYS A 1 176 ? -30.939 24.129 -14.962 1.00 95.31 176 LYS A CA 1
ATOM 1393 C C . LYS A 1 176 ? -31.642 23.054 -14.133 1.00 95.31 176 LYS A C 1
ATOM 1395 O O . LYS A 1 176 ? -31.205 22.786 -13.020 1.00 95.31 176 LYS A O 1
ATOM 1400 N N . LYS A 1 177 ? -32.652 22.372 -14.689 1.00 94.62 177 LYS A N 1
ATOM 1401 C CA . LYS A 1 177 ? -33.313 21.230 -14.025 1.00 94.62 177 LYS A CA 1
ATOM 1402 C C . LYS A 1 177 ? -32.323 20.109 -13.691 1.00 94.62 177 LYS A C 1
ATOM 1404 O O . LYS A 1 177 ? -32.347 19.591 -12.581 1.00 94.62 177 LYS A O 1
ATOM 1409 N N . VAL A 1 178 ? -31.415 19.781 -14.615 1.00 91.00 178 VAL A N 1
ATOM 1410 C CA . VAL A 1 178 ? -30.360 18.772 -14.390 1.00 91.00 178 VAL A CA 1
ATOM 1411 C C . VAL A 1 178 ? -29.415 19.194 -13.261 1.00 91.00 178 VAL A C 1
ATOM 1413 O O . VAL A 1 178 ? -29.038 18.370 -12.428 1.00 91.00 178 VAL A O 1
ATOM 1416 N N . ALA A 1 179 ? -29.053 20.476 -13.193 1.00 92.62 179 ALA A N 1
ATOM 1417 C CA . ALA A 1 179 ? -28.194 20.993 -12.132 1.00 92.62 179 ALA A CA 1
ATOM 1418 C C . ALA A 1 179 ? -28.889 21.039 -10.760 1.00 92.62 179 ALA A C 1
ATOM 1420 O O . ALA A 1 179 ? -28.269 20.688 -9.756 1.00 92.62 179 ALA A O 1
ATOM 1421 N N . ILE A 1 180 ? -30.174 21.408 -10.707 1.00 91.94 180 ILE A N 1
ATOM 1422 C CA . ILE A 1 180 ? -30.977 21.434 -9.471 1.00 91.94 180 ILE A CA 1
ATOM 1423 C C . ILE A 1 180 ? -31.022 20.053 -8.817 1.00 91.94 180 ILE A C 1
ATOM 1425 O O . ILE A 1 180 ? -30.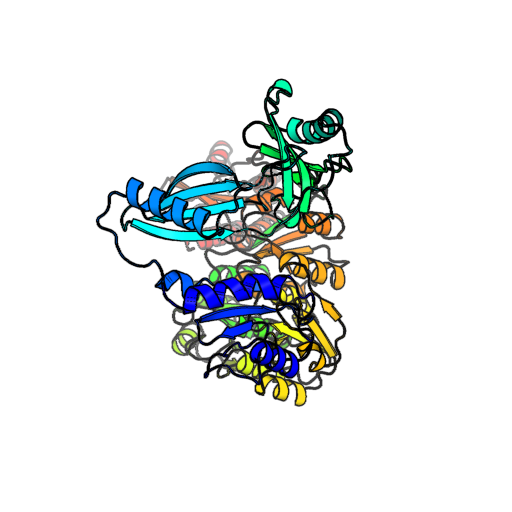852 19.947 -7.605 1.00 91.94 180 ILE A O 1
ATOM 1429 N N . GLU A 1 181 ? -31.148 18.983 -9.606 1.00 87.12 181 GLU A N 1
ATOM 1430 C CA . GLU A 1 181 ? -31.119 17.609 -9.089 1.00 87.12 181 GLU A CA 1
ATOM 1431 C C . GLU A 1 181 ? -29.833 17.272 -8.317 1.00 87.12 181 GLU A C 1
ATOM 1433 O O . GLU A 1 181 ? -29.852 16.408 -7.437 1.00 87.12 181 GLU A O 1
ATOM 1438 N N . LYS A 1 182 ? -28.724 17.961 -8.612 1.00 85.44 182 LYS A N 1
ATOM 1439 C CA . LYS A 1 182 ? -27.465 17.847 -7.865 1.00 85.44 182 LYS A CA 1
ATOM 1440 C C . LYS A 1 182 ? -27.341 18.856 -6.735 1.00 85.44 182 LYS A C 1
ATOM 1442 O O . LYS A 1 182 ? -26.881 18.486 -5.662 1.00 85.44 182 LYS A O 1
ATOM 1447 N N . LEU A 1 183 ? -27.761 20.097 -6.942 1.00 86.31 183 LEU A N 1
ATOM 1448 C CA . LEU A 1 183 ? -27.620 21.156 -5.942 1.00 86.31 183 LEU A CA 1
ATOM 1449 C C . LEU A 1 183 ? -28.607 21.014 -4.773 1.00 86.31 183 LEU A C 1
ATOM 1451 O O . LEU A 1 183 ? -28.282 21.435 -3.666 1.00 86.31 183 LEU A O 1
ATOM 1455 N N . LYS A 1 184 ? -29.751 20.343 -4.963 1.00 87.12 184 LYS A N 1
ATOM 1456 C CA . LYS A 1 184 ? -30.760 20.134 -3.907 1.00 87.12 184 LYS A CA 1
ATOM 1457 C C . LYS A 1 184 ? -30.274 19.333 -2.694 1.00 87.12 184 LYS A C 1
ATOM 1459 O O . LYS A 1 184 ? -30.977 19.274 -1.692 1.00 87.12 184 LYS A O 1
ATOM 1464 N N . SER A 1 185 ? -29.104 18.689 -2.773 1.00 76.69 185 SER A N 1
ATOM 1465 C CA . SER A 1 185 ? -28.482 18.024 -1.620 1.00 76.69 185 SER A CA 1
ATOM 1466 C C . SER A 1 185 ? -27.765 18.990 -0.671 1.00 76.69 185 SER A C 1
ATOM 1468 O O . SER A 1 185 ? -27.327 18.568 0.398 1.00 76.69 185 SER A O 1
ATOM 1470 N N . ILE A 1 186 ? -27.575 20.251 -1.066 1.00 79.69 186 ILE A N 1
ATOM 1471 C CA . ILE A 1 186 ? -26.975 21.283 -0.218 1.00 79.69 186 ILE A CA 1
ATOM 1472 C C . ILE A 1 186 ? -28.010 21.700 0.834 1.00 79.69 186 ILE A C 1
ATOM 1474 O O . ILE A 1 186 ? -29.198 21.838 0.543 1.00 79.69 186 ILE A O 1
ATOM 1478 N N . LYS A 1 187 ? -27.568 21.847 2.087 1.00 80.75 187 LYS A N 1
ATOM 1479 C CA . LYS A 1 187 ? -28.441 22.257 3.190 1.00 80.75 187 LYS A CA 1
ATOM 1480 C C . LYS A 1 187 ? -29.014 23.650 2.900 1.00 80.75 187 LYS A C 1
ATOM 1482 O O . LYS A 1 187 ? -28.295 24.501 2.395 1.00 80.75 187 LYS A O 1
ATOM 1487 N N . ASP A 1 188 ? -30.287 23.863 3.231 1.00 85.31 188 ASP A N 1
ATOM 1488 C CA . ASP A 1 188 ? -30.975 25.152 3.061 1.00 85.31 188 ASP A CA 1
ATOM 1489 C C . ASP A 1 188 ? -31.025 25.635 1.592 1.00 85.31 188 ASP A C 1
ATOM 1491 O O . ASP A 1 188 ? -31.097 26.833 1.322 1.00 85.31 188 ASP A O 1
ATOM 1495 N N . PHE A 1 189 ? -30.994 24.687 0.641 1.00 88.31 189 PHE A N 1
ATOM 1496 C CA . PHE A 1 189 ? -31.002 24.957 -0.795 1.00 88.31 189 PHE A CA 1
ATOM 1497 C C . PHE A 1 189 ? -32.214 25.788 -1.239 1.00 88.31 189 PHE A C 1
ATOM 1499 O O . PHE A 1 189 ? -33.367 25.425 -1.004 1.00 88.31 189 PHE A O 1
ATOM 1506 N N . ASP A 1 190 ? -31.921 26.864 -1.967 1.00 90.75 190 ASP A N 1
ATOM 1507 C CA . ASP A 1 190 ? -32.892 27.773 -2.566 1.00 90.75 190 ASP A CA 1
ATOM 1508 C C . ASP A 1 190 ? -32.585 27.962 -4.058 1.00 90.75 190 ASP A C 1
ATOM 1510 O O . ASP A 1 190 ? -31.599 28.597 -4.447 1.00 90.75 190 ASP A O 1
ATOM 1514 N N . GLU A 1 191 ? -33.454 27.419 -4.914 1.00 91.25 191 GLU A N 1
ATOM 1515 C CA . GLU A 1 191 ? -33.303 27.471 -6.371 1.00 91.25 191 GLU A CA 1
ATOM 1516 C C . GLU A 1 191 ? -33.191 28.909 -6.911 1.00 91.25 191 GLU A C 1
ATOM 1518 O O . GLU A 1 191 ? -32.542 29.145 -7.941 1.00 91.25 191 GLU A O 1
ATOM 1523 N N . THR A 1 192 ? -33.798 29.881 -6.223 1.00 92.19 192 THR A N 1
ATOM 1524 C CA . THR A 1 192 ? -33.799 31.287 -6.653 1.00 92.19 192 THR A CA 1
ATOM 1525 C C . THR A 1 192 ? -32.415 31.928 -6.556 1.00 92.19 192 THR A C 1
ATOM 1527 O O . THR A 1 192 ? -32.143 32.898 -7.262 1.00 92.19 192 THR A O 1
ATOM 1530 N N . LYS A 1 193 ? -31.504 31.351 -5.760 1.00 93.50 193 LYS A N 1
ATOM 1531 C CA . LYS A 1 193 ? -30.129 31.840 -5.582 1.00 93.50 193 LYS A CA 1
ATOM 1532 C C . LYS A 1 193 ? -29.127 31.237 -6.570 1.00 93.50 193 LYS A C 1
ATOM 1534 O O . LYS A 1 193 ? -27.955 31.614 -6.536 1.00 93.50 193 LYS A O 1
ATOM 1539 N N . ILE A 1 194 ? -29.549 30.317 -7.445 1.00 94.31 194 ILE A N 1
ATOM 1540 C CA . ILE A 1 194 ? -28.660 29.728 -8.456 1.00 94.31 194 ILE A CA 1
ATOM 1541 C C . ILE A 1 194 ? -28.256 30.792 -9.477 1.00 94.31 194 ILE A C 1
ATOM 1543 O O . ILE A 1 194 ? -29.098 31.340 -10.193 1.00 94.31 194 ILE A O 1
ATOM 1547 N N . LYS A 1 195 ? -26.948 30.998 -9.613 1.00 95.50 195 LYS A N 1
ATOM 1548 C CA . LYS A 1 195 ? -26.348 31.772 -10.704 1.00 95.50 195 LYS A CA 1
ATOM 1549 C C . LYS A 1 195 ? -25.973 30.833 -11.843 1.00 95.50 195 LYS A C 1
ATOM 1551 O O . LYS A 1 195 ? -25.666 29.667 -11.611 1.00 95.50 195 LYS A O 1
ATOM 1556 N N . SER A 1 196 ? -25.982 31.329 -13.076 1.00 94.12 196 SER A N 1
ATOM 1557 C CA . SER A 1 196 ? -25.532 30.549 -14.230 1.00 94.12 196 SER A CA 1
ATOM 1558 C C . SER A 1 196 ? -24.639 31.365 -15.153 1.00 94.12 196 SER A C 1
ATOM 1560 O O . SER A 1 196 ? -24.982 32.498 -15.482 1.00 94.12 196 SER A O 1
ATOM 1562 N N . GLU A 1 197 ? -23.553 30.764 -15.630 1.00 94.44 197 GLU A N 1
ATOM 1563 C CA . GLU A 1 197 ? -22.738 31.267 -16.741 1.00 94.44 197 GLU A CA 1
ATOM 1564 C C . GLU A 1 197 ? -22.630 30.188 -17.832 1.00 94.44 197 GLU A C 1
ATOM 1566 O O . GLU A 1 197 ? -22.785 28.998 -17.561 1.00 94.44 197 GLU A O 1
ATOM 1571 N N . THR A 1 198 ? -22.382 30.584 -19.082 1.00 94.56 198 THR A N 1
ATOM 1572 C CA . THR A 1 198 ? -22.052 29.627 -20.153 1.00 94.56 198 THR A CA 1
ATOM 1573 C C . THR A 1 198 ? -20.567 29.748 -20.446 1.00 94.56 198 THR A C 1
ATOM 1575 O O . THR A 1 198 ? -20.101 30.840 -20.772 1.00 94.56 198 THR A O 1
ATOM 1578 N N . SER A 1 199 ? -19.822 28.652 -20.314 1.00 93.25 199 SER A N 1
ATOM 1579 C CA . SER A 1 199 ? -18.365 28.656 -20.458 1.00 93.25 199 SER A CA 1
ATOM 1580 C C . SER A 1 199 ? -17.867 27.424 -21.200 1.00 93.25 199 SER A C 1
ATOM 1582 O O . SER A 1 199 ? -18.443 26.342 -21.103 1.00 93.25 199 SER A O 1
ATOM 1584 N N . VAL A 1 200 ? -16.744 27.569 -21.898 1.00 89.94 200 VAL A N 1
ATOM 1585 C CA . VAL A 1 200 ? -15.940 26.420 -22.324 1.00 89.94 200 VAL A CA 1
ATOM 1586 C C . VAL A 1 200 ? -15.280 25.810 -21.090 1.00 89.94 200 VAL A C 1
ATOM 1588 O O . VAL A 1 200 ? -14.679 26.532 -20.288 1.00 89.94 200 VAL A O 1
ATOM 1591 N N . ILE A 1 201 ? -15.395 24.493 -20.933 1.00 87.88 201 ILE A N 1
ATOM 1592 C CA . ILE A 1 201 ? -14.771 23.735 -19.847 1.00 87.88 201 ILE A CA 1
ATOM 1593 C C . ILE A 1 201 ? -13.996 22.553 -20.417 1.00 87.88 201 ILE A C 1
ATOM 1595 O O . ILE A 1 201 ? -14.412 21.949 -21.403 1.00 87.88 201 ILE A O 1
ATOM 1599 N N . ASN A 1 202 ? -12.872 22.210 -19.789 1.00 85.06 202 ASN A N 1
ATOM 1600 C CA . ASN A 1 202 ? -12.197 20.941 -20.039 1.00 85.06 202 ASN A CA 1
ATOM 1601 C C . ASN A 1 202 ? -12.700 19.916 -19.025 1.00 85.06 202 ASN A C 1
ATOM 1603 O O . ASN A 1 202 ? -12.403 20.033 -17.832 1.00 85.06 202 ASN A O 1
ATOM 1607 N N . ILE A 1 203 ? -13.439 18.912 -19.505 1.00 82.06 203 ILE A N 1
ATOM 1608 C CA . ILE A 1 203 ? -13.998 17.847 -18.663 1.00 82.06 203 ILE A CA 1
ATOM 1609 C C . ILE A 1 203 ? -12.874 17.144 -17.902 1.00 82.06 203 ILE A C 1
ATOM 1611 O O . ILE A 1 203 ? -13.060 16.746 -16.752 1.00 82.06 203 ILE A O 1
ATOM 1615 N N . ASP A 1 204 ? -11.684 17.033 -18.500 1.00 76.81 204 ASP A N 1
ATOM 1616 C CA . ASP A 1 204 ? -10.570 16.321 -17.893 1.00 76.81 204 ASP A CA 1
ATOM 1617 C C . ASP A 1 204 ? -10.062 16.961 -16.597 1.00 76.81 204 ASP A C 1
ATOM 1619 O O . ASP A 1 204 ? -9.558 16.235 -15.735 1.00 76.81 204 ASP A O 1
ATOM 1623 N N . ASN A 1 205 ? -10.304 18.263 -16.423 1.00 78.50 205 ASN A N 1
ATOM 1624 C CA . ASN A 1 205 ? -9.863 19.060 -15.280 1.00 78.50 205 ASN A CA 1
ATOM 1625 C C . ASN A 1 205 ? -10.925 19.195 -14.175 1.00 78.50 205 ASN A C 1
ATOM 1627 O O . ASN A 1 205 ? -10.660 19.839 -13.159 1.00 78.50 205 ASN A O 1
ATOM 1631 N N . LEU A 1 206 ? -12.127 18.635 -14.355 1.00 79.75 206 LEU A N 1
ATOM 1632 C CA . LEU A 1 206 ? -13.182 18.735 -13.346 1.00 79.75 206 LEU A CA 1
ATOM 1633 C C . LEU A 1 206 ? -12.832 17.899 -12.099 1.00 79.75 206 LEU A C 1
ATOM 1635 O O . LEU A 1 206 ? -12.488 16.721 -12.253 1.00 79.75 206 LEU A O 1
ATOM 1639 N N . PRO A 1 207 ? -12.962 18.458 -10.874 1.00 75.56 207 PRO A N 1
ATOM 1640 C CA . PRO A 1 207 ? -12.660 17.741 -9.631 1.00 75.56 207 PRO A CA 1
ATOM 1641 C C . PRO A 1 207 ? -13.495 16.470 -9.447 1.00 75.56 207 PRO A C 1
ATOM 1643 O O . PRO A 1 207 ? -12.962 15.420 -9.088 1.00 75.56 207 PRO A O 1
ATOM 1646 N N . THR A 1 208 ? -14.792 16.554 -9.751 1.00 81.31 208 THR A N 1
ATOM 1647 C CA . THR A 1 208 ? -15.703 15.410 -9.797 1.00 81.31 208 THR A CA 1
ATOM 1648 C C . THR A 1 208 ? -16.301 15.307 -11.192 1.00 81.31 208 THR A C 1
ATOM 1650 O O . THR A 1 208 ? -16.857 16.280 -11.700 1.00 81.31 208 THR A O 1
ATOM 1653 N N . LYS A 1 209 ? -16.219 14.122 -11.804 1.00 86.75 209 LYS A N 1
ATOM 1654 C CA . LYS A 1 209 ? -16.779 13.828 -13.131 1.00 86.75 209 LYS A CA 1
ATOM 1655 C C . LYS A 1 209 ? -17.998 12.924 -12.991 1.00 86.75 209 LYS A C 1
ATOM 1657 O O . LYS A 1 209 ? -17.958 11.943 -12.252 1.00 86.75 209 LYS A O 1
ATOM 1662 N N . PHE A 1 210 ? -19.056 13.244 -13.724 1.00 78.88 210 PHE A N 1
ATOM 1663 C CA . PHE A 1 210 ? -20.285 12.447 -13.804 1.00 78.88 210 PHE A CA 1
ATOM 1664 C C . PHE A 1 210 ? -20.468 11.782 -15.177 1.00 78.88 210 PHE A C 1
ATOM 1666 O O . PHE A 1 210 ? -21.379 10.979 -15.349 1.00 78.88 210 PHE A O 1
ATOM 1673 N N . THR A 1 211 ? -19.567 12.069 -16.121 1.00 78.44 211 THR A N 1
ATOM 1674 C CA . THR A 1 211 ? -19.542 11.515 -17.479 1.00 78.44 211 THR A CA 1
ATOM 1675 C C . THR A 1 211 ? -18.233 10.769 -17.770 1.00 78.44 211 THR A C 1
ATOM 1677 O O . THR A 1 211 ? -17.210 10.988 -17.115 1.00 78.44 211 THR A O 1
ATOM 1680 N N . LYS A 1 212 ? -18.262 9.895 -18.786 1.00 75.31 212 LYS A N 1
ATOM 1681 C CA . LYS A 1 212 ? -17.075 9.259 -19.388 1.00 75.31 212 LYS A CA 1
ATOM 1682 C C . LYS A 1 212 ? -16.462 10.089 -20.529 1.00 75.31 212 LYS A C 1
ATOM 1684 O O . LYS A 1 212 ? -15.381 9.731 -21.001 1.00 75.31 212 LYS A O 1
ATOM 1689 N N . ASN A 1 213 ? -17.130 11.161 -20.967 1.00 75.38 213 ASN A N 1
ATOM 1690 C CA . ASN A 1 213 ? -16.644 12.061 -22.013 1.00 75.38 213 ASN A CA 1
ATOM 1691 C C . ASN A 1 213 ? -15.363 12.791 -21.570 1.00 75.38 213 ASN A C 1
ATOM 1693 O O . ASN A 1 213 ? -15.087 12.927 -20.377 1.00 75.38 213 ASN A O 1
ATOM 1697 N N . LYS A 1 214 ? -14.567 13.248 -22.540 1.00 78.25 214 LYS A N 1
ATOM 1698 C CA . LYS A 1 214 ? -13.272 13.914 -22.326 1.00 78.25 214 LYS A CA 1
ATOM 1699 C C . LYS A 1 214 ? -13.125 15.134 -23.230 1.00 78.25 214 LYS A C 1
ATOM 1701 O O . LYS A 1 214 ? -13.844 15.251 -24.222 1.00 78.25 214 LYS A O 1
ATOM 1706 N N . GLY A 1 215 ? -12.160 15.995 -22.918 1.00 80.88 215 GLY A N 1
ATOM 1707 C CA . GLY A 1 215 ? -11.831 17.171 -23.721 1.00 80.88 215 GLY A CA 1
ATOM 1708 C C . GLY A 1 215 ? -12.692 18.409 -23.450 1.00 80.88 215 GLY A C 1
ATOM 1709 O O . GLY A 1 215 ? -13.366 18.522 -22.423 1.00 80.88 215 GLY A O 1
ATOM 1710 N N . LEU A 1 216 ? -12.600 19.372 -24.374 1.00 85.06 216 LEU A N 1
ATOM 1711 C CA . LEU A 1 216 ? -13.250 20.680 -24.286 1.00 85.06 216 LEU A CA 1
ATOM 1712 C C . LEU A 1 216 ? -14.699 20.627 -24.768 1.00 85.06 216 LEU A C 1
ATOM 1714 O O . LEU A 1 216 ? -14.969 20.191 -25.886 1.00 85.06 216 LEU A O 1
ATOM 1718 N N . VAL A 1 217 ? -15.613 21.151 -23.954 1.00 90.56 217 VAL A N 1
ATOM 1719 C CA . VAL A 1 217 ? -17.034 21.293 -24.296 1.00 90.56 217 VAL A CA 1
ATOM 1720 C C . VAL A 1 217 ? -17.567 22.654 -23.863 1.00 90.56 217 VAL A C 1
ATOM 1722 O O . VAL A 1 217 ? -17.039 23.284 -22.948 1.00 90.56 217 VAL A O 1
ATOM 1725 N N . VAL A 1 218 ? -18.636 23.111 -24.516 1.00 93.38 218 VAL A N 1
ATOM 1726 C CA . VAL A 1 218 ? -19.421 24.257 -24.042 1.00 93.38 218 VAL A CA 1
ATOM 1727 C C . VAL A 1 218 ? -20.398 23.746 -22.990 1.00 93.38 218 VAL A C 1
ATOM 1729 O O . VAL A 1 218 ? -21.208 22.866 -23.277 1.00 93.38 218 VAL A O 1
ATOM 1732 N N . ALA A 1 219 ? -20.331 24.300 -21.784 1.00 96.19 219 ALA A N 1
ATOM 1733 C CA . ALA A 1 219 ? -21.165 23.901 -20.662 1.00 96.19 219 ALA A CA 1
ATOM 1734 C C . ALA A 1 219 ? -21.925 25.092 -20.071 1.00 96.19 219 ALA A C 1
ATOM 1736 O O . ALA A 1 219 ? -21.418 26.215 -19.998 1.00 96.19 219 ALA A O 1
ATOM 1737 N N . TYR A 1 220 ? -23.132 24.814 -19.592 1.00 97.56 220 TYR A N 1
ATOM 1738 C CA . TYR A 1 220 ? -23.805 25.649 -18.612 1.00 97.56 220 TYR A CA 1
ATOM 1739 C C . TYR A 1 220 ? -23.227 25.341 -17.230 1.00 97.56 220 TYR A C 1
ATOM 1741 O O . TYR A 1 220 ? -23.230 24.192 -16.781 1.00 97.56 220 TYR A O 1
ATOM 1749 N N . VAL A 1 221 ? -22.713 26.373 -16.572 1.00 96.50 221 VAL A N 1
ATOM 1750 C CA . VAL A 1 221 ? -22.132 26.309 -15.233 1.00 96.50 221 VAL A CA 1
ATOM 1751 C C . VAL A 1 221 ? -23.133 26.926 -14.272 1.00 96.50 221 VAL A C 1
ATOM 1753 O O . VAL A 1 221 ? -23.428 28.114 -14.377 1.00 96.50 221 VAL A O 1
ATOM 1756 N N . PHE A 1 222 ? -23.660 26.126 -13.353 1.00 96.75 222 PHE A N 1
ATOM 1757 C CA . PHE A 1 222 ? -24.615 26.559 -12.335 1.00 96.75 222 PHE A CA 1
ATOM 1758 C C . PHE A 1 222 ? -23.924 26.644 -10.983 1.00 96.75 222 PHE A C 1
ATOM 1760 O O . PHE A 1 222 ? -23.292 25.677 -10.569 1.00 96.75 222 PHE A O 1
ATOM 1767 N N . GLU A 1 223 ? -24.054 27.775 -10.300 1.00 94.12 223 GLU A N 1
ATOM 1768 C CA . GLU A 1 223 ? -23.371 28.065 -9.043 1.00 94.12 223 GLU A CA 1
ATOM 1769 C C . GLU A 1 223 ? -24.367 28.369 -7.917 1.00 94.12 223 GLU A C 1
ATOM 1771 O O . GLU A 1 223 ? -25.267 29.196 -8.082 1.00 94.12 223 GLU A O 1
ATOM 1776 N N . TYR A 1 224 ? -24.182 27.719 -6.766 1.00 93.00 224 TYR A N 1
ATOM 1777 C CA . TYR A 1 224 ? -24.904 27.969 -5.513 1.00 93.00 224 TYR A CA 1
ATOM 1778 C C . TYR A 1 224 ? -23.928 27.846 -4.337 1.00 93.00 224 TYR A C 1
ATOM 1780 O O . TYR A 1 224 ? -23.254 26.824 -4.235 1.00 93.00 224 TYR A O 1
ATOM 1788 N N . GLU A 1 225 ? -23.838 28.864 -3.471 1.00 87.44 225 GLU A N 1
ATOM 1789 C CA . GLU A 1 225 ? -22.946 28.885 -2.288 1.00 87.44 225 GLU A CA 1
ATOM 1790 C C . GLU A 1 225 ? -21.531 28.345 -2.587 1.00 87.44 225 GLU A C 1
ATOM 1792 O O . GLU A 1 225 ? -21.048 27.382 -1.987 1.00 87.44 225 GLU A O 1
ATOM 1797 N N . ASP A 1 226 ? -20.889 28.935 -3.600 1.00 83.56 226 ASP A N 1
ATOM 1798 C CA . ASP A 1 226 ? -19.551 28.580 -4.088 1.00 83.56 226 ASP A CA 1
ATOM 1799 C C . ASP A 1 226 ? -19.402 27.139 -4.612 1.00 83.56 226 ASP A C 1
ATOM 1801 O O . ASP A 1 226 ? -18.278 26.637 -4.697 1.00 83.56 226 ASP A O 1
ATOM 1805 N N . THR A 1 227 ? -20.502 26.450 -4.918 1.00 86.69 227 THR A N 1
ATOM 1806 C CA . THR A 1 227 ? -20.520 25.110 -5.517 1.00 86.69 227 THR A CA 1
ATOM 1807 C C . THR A 1 227 ? -20.983 25.195 -6.963 1.00 86.69 227 THR A C 1
ATOM 1809 O O . THR A 1 227 ? -22.098 25.645 -7.230 1.00 86.69 227 THR A O 1
ATOM 1812 N N . LYS A 1 228 ? -20.148 24.729 -7.894 1.00 94.12 228 LYS A N 1
ATOM 1813 C CA . LYS A 1 228 ? -20.394 24.716 -9.338 1.00 94.12 228 LYS A CA 1
ATOM 1814 C C . LYS A 1 228 ? -20.760 23.329 -9.847 1.00 94.12 228 LYS A C 1
ATOM 1816 O O . LYS A 1 228 ? -20.073 22.341 -9.582 1.00 94.12 228 LYS A O 1
ATOM 1821 N N . VAL A 1 229 ? -21.810 23.279 -10.659 1.00 94.81 229 VAL A N 1
ATOM 1822 C CA . VAL A 1 229 ? -22.250 22.105 -11.418 1.00 94.81 229 VAL A CA 1
ATOM 1823 C C . VAL A 1 229 ? -22.163 22.406 -12.907 1.00 94.81 229 VAL A C 1
ATOM 1825 O O . VAL A 1 229 ? -22.615 23.454 -13.364 1.00 94.81 229 VAL A O 1
ATOM 1828 N N . TYR A 1 230 ? -21.594 21.470 -13.662 1.00 96.00 230 TYR A N 1
ATOM 1829 C CA . TYR A 1 230 ? -21.313 21.618 -15.086 1.00 96.00 230 TYR A CA 1
ATOM 1830 C C . TYR A 1 230 ? -22.242 20.703 -15.883 1.00 96.00 230 TYR A C 1
ATOM 1832 O O . TYR A 1 230 ? -22.209 19.484 -15.705 1.00 96.00 230 TYR A O 1
ATOM 1840 N N . VAL A 1 231 ? -23.061 21.280 -16.760 1.00 96.38 231 VAL A N 1
ATOM 1841 C CA . VAL A 1 231 ? -23.997 20.554 -17.631 1.00 96.38 231 VAL A CA 1
ATOM 1842 C C . VAL A 1 231 ? -23.673 20.884 -19.082 1.00 96.38 231 VAL A C 1
ATOM 1844 O O . VAL A 1 231 ? -23.526 22.054 -19.428 1.00 96.38 231 VAL A O 1
ATOM 1847 N N . ASP A 1 232 ? -23.558 19.874 -19.936 1.00 95.94 232 ASP A N 1
ATOM 1848 C CA . ASP A 1 232 ? -23.271 20.048 -21.357 1.00 95.94 232 ASP A CA 1
ATOM 1849 C C . ASP A 1 232 ? -24.355 20.902 -22.026 1.00 95.94 232 ASP A C 1
ATOM 1851 O O . ASP A 1 232 ? -25.553 20.612 -21.932 1.00 95.94 232 ASP A O 1
ATOM 1855 N N . ALA A 1 233 ? -23.934 21.967 -22.707 1.00 95.00 233 ALA A N 1
ATOM 1856 C CA . ALA A 1 233 ? -24.842 22.944 -23.297 1.00 95.00 233 ALA A CA 1
ATOM 1857 C C . ALA A 1 233 ? -25.485 22.461 -24.614 1.00 95.00 233 ALA A C 1
ATOM 1859 O O . ALA A 1 233 ? -26.293 23.171 -25.212 1.00 95.00 233 ALA A O 1
ATOM 1860 N N . ASN A 1 234 ? -25.151 21.255 -25.076 1.00 92.50 234 ASN A N 1
ATOM 1861 C CA . ASN A 1 234 ? -25.729 20.625 -26.259 1.00 92.50 234 ASN A CA 1
ATOM 1862 C C . ASN A 1 234 ? -26.512 19.358 -25.912 1.00 92.50 234 ASN A C 1
ATOM 1864 O O . ASN A 1 234 ? -27.645 19.190 -26.358 1.00 92.50 234 ASN A O 1
ATOM 1868 N N . THR A 1 235 ? -25.942 18.472 -25.095 1.00 91.62 235 THR A N 1
ATOM 1869 C CA . THR A 1 235 ? -26.555 17.169 -24.788 1.00 91.62 235 THR A CA 1
ATOM 1870 C C . THR A 1 235 ? -27.426 17.190 -23.533 1.00 91.62 235 THR A C 1
ATOM 1872 O O . THR A 1 235 ? -28.221 16.271 -23.335 1.00 91.62 235 THR A O 1
ATOM 1875 N N . LYS A 1 236 ? -27.317 18.238 -22.697 1.00 92.56 236 LYS A N 1
ATOM 1876 C CA . LYS A 1 236 ? -27.866 18.308 -21.326 1.00 92.56 236 LYS A CA 1
ATOM 1877 C C . LYS A 1 236 ? -27.274 17.262 -20.377 1.00 92.56 236 LYS A C 1
ATOM 1879 O O . LYS A 1 236 ? -27.801 17.057 -19.284 1.00 92.56 236 LYS A O 1
ATOM 1884 N N . GLU A 1 237 ? -26.204 16.587 -20.782 1.00 91.62 237 GLU A N 1
ATOM 1885 C CA . GLU A 1 237 ? -25.525 15.611 -19.945 1.00 91.62 237 GLU A CA 1
ATOM 1886 C C . GLU A 1 237 ? -24.856 16.310 -18.762 1.00 91.62 237 GLU A C 1
ATOM 1888 O O . GLU A 1 237 ? -24.235 17.363 -18.898 1.00 91.62 237 GLU A O 1
ATOM 1893 N N . LEU A 1 238 ? -24.973 15.716 -17.580 1.00 91.62 238 LEU A N 1
ATOM 1894 C CA . LEU A 1 238 ? -24.268 16.195 -16.406 1.00 91.62 238 LEU A CA 1
ATOM 1895 C C . LEU A 1 238 ? -22.779 15.823 -16.519 1.00 91.62 238 LEU A C 1
ATOM 1897 O O . LEU A 1 238 ? -22.422 14.647 -16.509 1.00 91.62 238 LEU A O 1
ATOM 1901 N N . LEU A 1 239 ? -21.908 16.827 -16.584 1.00 91.06 239 LEU A N 1
ATOM 1902 C CA . LEU A 1 239 ? -20.478 16.640 -16.828 1.00 91.06 239 LEU A CA 1
ATOM 1903 C C . LEU A 1 239 ? -19.694 16.433 -15.529 1.00 91.06 239 LEU A C 1
ATOM 1905 O O . LEU A 1 239 ? -18.863 15.529 -15.432 1.00 91.06 239 LEU A O 1
ATOM 1909 N N . GLY A 1 240 ? -19.959 17.252 -14.512 1.00 90.19 240 GLY A N 1
ATOM 1910 C CA . GLY A 1 240 ? -19.189 17.232 -13.270 1.00 90.19 240 GLY A CA 1
ATOM 1911 C C . GLY A 1 240 ? -19.629 18.271 -12.245 1.00 90.19 240 GLY A C 1
ATOM 1912 O O . GLY A 1 240 ? -20.615 18.983 -12.448 1.00 90.19 240 GLY A O 1
ATOM 1913 N N . ALA A 1 241 ? -18.875 18.367 -11.152 1.00 88.75 241 ALA A N 1
ATOM 1914 C CA . ALA A 1 241 ? -18.998 19.408 -10.131 1.00 88.75 241 ALA A CA 1
ATOM 1915 C C . ALA A 1 241 ? -17.657 19.652 -9.419 1.00 88.75 241 ALA A C 1
ATOM 1917 O O . ALA A 1 241 ? -16.753 18.815 -9.481 1.00 88.75 241 ALA A O 1
ATOM 1918 N N . ASP A 1 242 ? -17.530 20.783 -8.727 1.00 81.94 242 ASP A N 1
ATOM 1919 C CA . ASP A 1 242 ? -16.331 21.127 -7.951 1.00 81.94 242 ASP A CA 1
ATOM 1920 C C . ASP A 1 242 ? -16.345 20.562 -6.516 1.00 81.94 242 ASP A C 1
ATOM 1922 O O . ASP A 1 242 ? -15.366 19.954 -6.085 1.00 81.94 242 ASP A O 1
ATOM 1926 N N . LYS A 1 243 ? -17.455 20.720 -5.788 1.00 75.31 243 LYS A N 1
ATOM 1927 C CA . LYS A 1 243 ? -17.606 20.406 -4.356 1.00 75.31 243 LYS A CA 1
ATOM 1928 C C . LYS A 1 243 ? -18.689 19.364 -4.073 1.00 75.31 243 LYS A C 1
ATOM 1930 O O . LYS A 1 243 ? -18.840 18.935 -2.929 1.00 75.31 243 LYS A O 1
ATOM 1935 N N . LEU A 1 244 ? -19.419 18.913 -5.096 1.00 68.69 244 LEU A N 1
ATOM 1936 C CA . LEU A 1 244 ? -20.376 17.814 -4.961 1.00 68.69 244 LEU A CA 1
ATOM 1937 C C . LEU A 1 244 ? -19.704 16.469 -5.221 1.00 68.69 244 LEU A C 1
ATOM 1939 O O . LEU A 1 244 ? -18.934 16.310 -6.167 1.00 68.69 244 LEU A O 1
ATOM 1943 N N . LYS A 1 245 ? -20.040 15.487 -4.384 1.00 59.81 245 LYS A N 1
ATOM 1944 C CA . LYS A 1 245 ? -19.666 14.083 -4.579 1.00 59.81 245 LYS A CA 1
ATOM 1945 C C . LYS A 1 245 ? -20.612 13.429 -5.595 1.00 59.81 245 LYS A C 1
ATOM 1947 O O . LYS A 1 245 ? -21.717 13.911 -5.838 1.00 59.81 245 LYS A O 1
ATOM 1952 N N . THR A 1 246 ? -20.199 12.312 -6.185 1.00 50.38 246 THR A N 1
ATOM 1953 C CA . THR A 1 246 ? -21.117 11.408 -6.892 1.00 50.38 246 THR A CA 1
ATOM 1954 C C . THR A 1 246 ? -22.231 10.967 -5.942 1.00 50.38 246 THR A C 1
ATOM 1956 O O . THR A 1 246 ? -21.965 10.583 -4.810 1.00 50.38 246 THR A O 1
ATOM 1959 N N . ASN A 1 247 ? -23.490 11.001 -6.406 1.00 44.38 247 ASN A N 1
ATOM 1960 C CA . ASN A 1 247 ? -24.641 10.436 -5.671 1.00 44.38 247 ASN A CA 1
ATOM 1961 C C . ASN A 1 247 ? -24.596 8.900 -5.605 1.00 44.38 247 ASN A C 1
ATOM 1963 O O . ASN A 1 247 ? -25.548 8.271 -5.155 1.00 44.38 247 ASN A O 1
ATOM 1967 N N . GLU A 1 248 ? -23.492 8.290 -6.016 1.00 44.38 248 GLU A N 1
ATOM 1968 C CA . GLU A 1 248 ? -23.118 6.963 -5.562 1.00 44.38 248 GLU A CA 1
ATOM 1969 C C . GLU A 1 248 ? -22.662 7.081 -4.109 1.00 44.38 248 GLU A C 1
ATOM 1971 O O . GLU A 1 248 ? -21.483 7.041 -3.768 1.00 44.38 248 GLU A O 1
ATOM 1976 N N . ASN A 1 249 ? -23.642 7.243 -3.226 1.00 43.03 249 ASN A N 1
ATOM 1977 C CA . ASN A 1 249 ? -23.510 6.806 -1.852 1.00 43.03 249 ASN A CA 1
ATOM 1978 C C . ASN A 1 249 ? -23.546 5.271 -1.885 1.00 43.03 249 ASN A C 1
ATOM 1980 O O . ASN A 1 249 ? -24.488 4.650 -1.404 1.00 43.03 249 ASN A O 1
ATOM 1984 N N . THR A 1 250 ? -22.533 4.652 -2.491 1.00 47.31 250 THR A N 1
ATOM 1985 C CA . THR A 1 250 ? -22.255 3.219 -2.371 1.00 47.31 250 THR A CA 1
ATOM 1986 C C . THR A 1 250 ? -21.599 3.034 -1.014 1.00 47.31 250 THR A C 1
ATOM 1988 O O . THR A 1 250 ? -20.456 2.603 -0.883 1.00 47.31 250 THR A O 1
ATOM 1991 N N . GLN A 1 251 ? -22.321 3.432 0.035 1.00 52.75 251 GLN A N 1
ATOM 1992 C CA . GLN A 1 251 ? -22.049 2.859 1.332 1.00 52.75 251 GLN A CA 1
ATOM 1993 C C . GLN A 1 251 ? -22.179 1.364 1.134 1.00 52.75 251 GLN A C 1
ATOM 1995 O O . GLN A 1 251 ? -23.149 0.892 0.535 1.00 52.75 251 GLN A O 1
ATOM 2000 N N . SER A 1 252 ? -21.153 0.653 1.584 1.00 59.28 252 SER A N 1
ATOM 2001 C CA . SER A 1 252 ? -21.223 -0.787 1.700 1.00 59.28 252 SER A CA 1
ATOM 2002 C C . SER A 1 252 ? -22.584 -1.174 2.286 1.00 59.28 252 SER A C 1
ATOM 2004 O O . SER A 1 252 ? -23.104 -0.462 3.144 1.00 59.28 252 SER A O 1
ATOM 2006 N N . THR A 1 253 ? -23.182 -2.255 1.812 1.00 69.88 253 THR A N 1
ATOM 2007 C CA . THR A 1 253 ? -24.350 -2.879 2.450 1.00 69.88 253 THR A CA 1
ATOM 2008 C C . THR A 1 253 ? -23.946 -4.144 3.198 1.00 69.88 253 THR A C 1
ATOM 2010 O O . THR A 1 253 ? -24.672 -4.615 4.073 1.00 69.88 253 THR A O 1
ATOM 2013 N N . LYS A 1 254 ? -22.756 -4.671 2.895 1.00 78.56 254 LYS A N 1
ATOM 2014 C CA . LYS A 1 254 ? -22.201 -5.872 3.500 1.00 78.56 254 LYS A CA 1
ATOM 2015 C C . LYS A 1 254 ? -21.715 -5.605 4.939 1.00 78.56 254 LYS A C 1
ATOM 2017 O O . LYS A 1 254 ? -20.994 -4.635 5.179 1.00 78.56 254 LYS A O 1
ATOM 2022 N N . PRO A 1 255 ? -22.072 -6.452 5.921 1.00 75.00 255 PRO A N 1
ATOM 2023 C CA . PRO A 1 255 ? -21.581 -6.313 7.289 1.00 75.00 255 PRO A CA 1
ATOM 2024 C C . PRO A 1 255 ? -20.160 -6.887 7.411 1.00 75.00 255 PRO A C 1
ATOM 2026 O O . PRO A 1 255 ? -19.980 -8.064 7.717 1.00 75.00 255 PRO A O 1
ATOM 2029 N N . TYR A 1 256 ? -19.131 -6.067 7.181 1.00 78.19 256 TYR A N 1
ATOM 2030 C CA . TYR A 1 256 ? -17.742 -6.510 7.346 1.00 78.19 256 TYR A CA 1
ATOM 2031 C C . TYR A 1 256 ? -17.360 -6.687 8.820 1.00 78.19 256 TYR A C 1
ATOM 2033 O O . TYR A 1 256 ? -17.693 -5.859 9.667 1.00 78.19 256 TYR A O 1
ATOM 2041 N N . VAL A 1 257 ? -16.587 -7.730 9.116 1.00 76.69 257 VAL A N 1
ATOM 2042 C CA . VAL A 1 257 ? -15.809 -7.859 10.351 1.00 76.69 257 VAL A CA 1
ATOM 2043 C C . VAL A 1 257 ? -14.486 -7.135 10.146 1.00 76.69 257 VAL A C 1
ATOM 2045 O O . VAL A 1 257 ? -13.667 -7.551 9.326 1.00 76.69 257 VAL A O 1
ATOM 2048 N N . VAL A 1 258 ? -14.280 -6.039 10.874 1.00 77.75 258 VAL A N 1
ATOM 2049 C CA . VAL A 1 258 ? -13.113 -5.167 10.696 1.00 77.75 258 VAL A CA 1
ATOM 2050 C C . VAL A 1 258 ? -12.216 -5.213 11.925 1.00 77.75 258 VAL A C 1
ATOM 2052 O O . VAL A 1 258 ? -12.675 -4.984 13.039 1.00 77.75 258 VAL A O 1
ATOM 2055 N N . SER A 1 259 ? -10.924 -5.462 11.724 1.00 78.12 259 SER A N 1
ATOM 2056 C CA . SER A 1 259 ? -9.902 -5.417 12.781 1.00 78.12 259 SER A CA 1
ATOM 2057 C C . SER A 1 259 ? -8.714 -4.550 12.355 1.00 78.12 259 SER A C 1
ATOM 2059 O O . SER A 1 259 ? -8.590 -4.224 11.174 1.00 78.12 259 SER A O 1
ATOM 2061 N N . ARG A 1 260 ? -7.830 -4.162 13.288 1.00 83.94 260 ARG A N 1
ATOM 2062 C CA . ARG A 1 260 ? -6.621 -3.384 12.961 1.00 83.94 260 ARG A CA 1
ATOM 2063 C C . ARG A 1 260 ? -5.364 -3.862 13.684 1.00 83.94 260 ARG A C 1
ATOM 2065 O O . ARG A 1 260 ? -5.260 -3.731 14.896 1.00 83.94 260 ARG A O 1
ATOM 2072 N N . ILE A 1 261 ? -4.351 -4.304 12.945 1.00 85.81 261 ILE A N 1
ATOM 2073 C CA . ILE A 1 261 ? -3.038 -4.657 13.501 1.00 85.81 261 ILE A CA 1
ATOM 2074 C C . ILE A 1 261 ? -2.077 -3.491 13.285 1.00 85.81 261 ILE A C 1
ATOM 2076 O O . ILE A 1 261 ? -1.764 -3.131 12.151 1.00 85.81 261 ILE A O 1
ATOM 2080 N N . TYR A 1 262 ? -1.601 -2.904 14.378 1.00 89.81 262 TYR A N 1
ATOM 2081 C CA . TYR A 1 262 ? -0.715 -1.747 14.353 1.00 89.81 262 TYR A CA 1
ATOM 2082 C C . TYR A 1 262 ? 0.161 -1.696 15.600 1.00 89.81 262 TYR A C 1
ATOM 2084 O O . TYR A 1 262 ? -0.226 -2.196 16.654 1.00 89.81 262 TYR A O 1
ATOM 2092 N N . GLY A 1 263 ? 1.321 -1.063 15.466 1.00 87.56 263 GLY A N 1
ATOM 2093 C CA . GLY A 1 263 ? 2.176 -0.647 16.571 1.00 87.56 263 GLY A CA 1
ATOM 2094 C C . GLY A 1 263 ? 2.355 0.871 16.604 1.00 87.56 263 GLY A C 1
ATOM 2095 O O . GLY A 1 263 ? 1.799 1.604 15.779 1.00 87.56 263 GLY A O 1
ATOM 2096 N N . LYS A 1 264 ? 3.165 1.358 17.547 1.00 89.25 264 LYS A N 1
ATOM 2097 C CA . LYS A 1 264 ? 3.490 2.795 17.682 1.00 89.25 264 LYS A CA 1
ATOM 2098 C C . LYS A 1 264 ? 4.230 3.373 16.462 1.00 89.25 264 LYS A C 1
ATOM 2100 O O . LYS A 1 264 ? 4.160 4.573 16.197 1.00 89.25 264 LYS A O 1
ATOM 2105 N N . ASP A 1 265 ? 4.936 2.515 15.733 1.00 93.31 265 ASP A N 1
ATOM 2106 C CA . ASP A 1 265 ? 5.678 2.804 14.510 1.00 93.31 265 ASP A CA 1
ATOM 2107 C C . ASP A 1 265 ? 5.716 1.554 13.606 1.00 93.31 265 ASP A C 1
ATOM 2109 O O . ASP A 1 265 ? 5.050 0.549 13.874 1.00 93.31 265 ASP A O 1
ATOM 2113 N N . ARG A 1 266 ? 6.468 1.613 12.503 1.00 94.38 266 ARG A N 1
ATOM 2114 C CA . ARG A 1 266 ? 6.560 0.511 11.532 1.00 94.38 266 ARG A CA 1
ATOM 2115 C C . ARG A 1 266 ? 7.339 -0.706 12.050 1.00 94.38 266 ARG A C 1
ATOM 2117 O O . ARG A 1 266 ? 7.013 -1.829 11.672 1.00 94.38 266 ARG A O 1
ATOM 2124 N N . ILE A 1 267 ? 8.330 -0.508 12.925 1.00 96.19 267 ILE A N 1
ATOM 2125 C CA . ILE A 1 267 ? 9.067 -1.613 13.558 1.00 96.19 267 ILE A CA 1
ATOM 2126 C C . ILE A 1 267 ? 8.108 -2.360 14.478 1.00 96.19 267 ILE A C 1
ATOM 2128 O O . ILE A 1 267 ? 7.913 -3.566 14.318 1.00 96.19 267 ILE A O 1
ATOM 2132 N N . ASP A 1 268 ? 7.431 -1.633 15.362 1.00 95.56 268 ASP A N 1
ATOM 2133 C CA . ASP A 1 268 ? 6.455 -2.216 16.274 1.00 95.56 268 ASP A CA 1
ATOM 2134 C C . ASP A 1 268 ? 5.267 -2.831 15.520 1.00 95.56 268 ASP A C 1
ATOM 2136 O O . ASP A 1 268 ? 4.838 -3.927 15.854 1.00 95.56 268 ASP A O 1
ATOM 2140 N N . THR A 1 269 ? 4.798 -2.235 14.419 1.00 95.12 269 THR A N 1
ATOM 2141 C CA . THR A 1 269 ? 3.756 -2.859 13.579 1.00 95.12 269 THR A CA 1
ATOM 2142 C C . THR A 1 269 ? 4.191 -4.233 13.057 1.00 95.12 269 THR A C 1
ATOM 2144 O O . THR A 1 269 ? 3.412 -5.184 13.136 1.00 95.12 269 THR A O 1
ATOM 2147 N N . SER A 1 270 ? 5.445 -4.392 12.612 1.00 96.38 270 SER A N 1
ATOM 2148 C CA . SER A 1 270 ? 5.968 -5.709 12.206 1.00 96.38 270 SER A CA 1
ATOM 2149 C C . SER A 1 270 ? 6.017 -6.719 13.365 1.00 96.38 270 SER A C 1
ATOM 2151 O O . SER A 1 270 ? 5.705 -7.896 13.176 1.00 96.38 270 SER A O 1
ATOM 2153 N N . ILE A 1 271 ? 6.303 -6.253 14.587 1.00 95.75 271 ILE A N 1
ATOM 2154 C CA . ILE A 1 271 ? 6.261 -7.063 15.814 1.00 95.75 271 ILE A CA 1
ATOM 2155 C C . ILE A 1 271 ? 4.823 -7.491 16.133 1.00 95.75 271 ILE A C 1
ATOM 2157 O O . ILE A 1 271 ? 4.583 -8.658 16.438 1.00 95.75 271 ILE A O 1
ATOM 2161 N N . GLN A 1 272 ? 3.848 -6.583 16.036 1.00 90.56 272 GLN A N 1
ATOM 2162 C CA . GLN A 1 272 ? 2.441 -6.891 16.313 1.00 90.56 272 GLN A CA 1
ATOM 2163 C C . GLN A 1 272 ? 1.860 -7.884 15.298 1.00 90.56 272 GLN A C 1
ATOM 2165 O O . GLN A 1 272 ? 1.095 -8.774 15.679 1.00 90.56 272 GLN A O 1
ATOM 2170 N N . ILE A 1 273 ? 2.269 -7.805 14.028 1.00 91.19 273 ILE A N 1
ATOM 2171 C CA . ILE A 1 273 ? 1.944 -8.820 13.015 1.00 91.19 273 ILE A CA 1
ATOM 2172 C C . ILE A 1 273 ? 2.510 -10.183 13.436 1.00 91.19 273 ILE A C 1
ATOM 2174 O O . ILE A 1 273 ? 1.770 -11.168 13.481 1.00 91.19 273 ILE A O 1
ATOM 2178 N N . ALA A 1 274 ? 3.793 -10.255 13.804 1.00 91.19 274 ALA A N 1
ATOM 2179 C CA . ALA A 1 274 ? 4.414 -11.506 14.233 1.00 91.19 274 ALA A CA 1
ATOM 2180 C C . ALA A 1 274 ? 3.735 -12.097 15.483 1.00 91.19 274 ALA A C 1
ATOM 2182 O O . ALA A 1 274 ? 3.401 -13.282 15.493 1.00 91.19 274 ALA A O 1
ATOM 2183 N N . LYS A 1 275 ? 3.439 -11.284 16.503 1.00 85.69 275 LYS A N 1
ATOM 2184 C CA . LYS A 1 275 ? 2.703 -11.713 17.707 1.00 85.69 275 LYS A CA 1
ATOM 2185 C C . LYS A 1 275 ? 1.309 -12.245 17.398 1.00 85.69 275 LYS A C 1
ATOM 2187 O O . LYS A 1 275 ? 0.896 -13.231 18.003 1.00 85.69 275 LYS A O 1
ATOM 2192 N N . SER A 1 276 ? 0.611 -11.624 16.450 1.00 81.75 276 SER A N 1
ATOM 2193 C CA . SER A 1 276 ? -0.764 -11.999 16.101 1.00 81.75 276 SER A CA 1
ATOM 2194 C C . SER A 1 276 ? -0.854 -13.372 15.430 1.00 81.75 276 SER A C 1
ATOM 2196 O O . SER A 1 276 ? -1.848 -14.069 15.609 1.00 81.75 276 SER A O 1
ATOM 2198 N N . TYR A 1 277 ? 0.172 -13.779 14.674 1.00 83.88 277 TYR A N 1
ATOM 2199 C CA . TYR A 1 277 ? 0.077 -14.952 13.792 1.00 83.88 277 TYR A CA 1
ATOM 2200 C C . TYR A 1 277 ? 1.142 -16.030 14.014 1.00 83.88 277 TYR A C 1
ATOM 2202 O O . TYR A 1 277 ? 1.020 -17.134 13.472 1.00 83.88 277 TYR A O 1
ATOM 2210 N N . ILE A 1 278 ? 2.204 -15.733 14.767 1.00 85.19 278 ILE A N 1
ATOM 2211 C CA . ILE A 1 278 ? 3.390 -16.586 14.861 1.00 85.19 278 ILE A CA 1
ATOM 2212 C C . ILE A 1 278 ? 3.747 -16.816 16.325 1.00 85.19 278 ILE A C 1
ATOM 2214 O O . ILE A 1 278 ? 4.183 -15.922 17.051 1.00 85.19 278 ILE A O 1
ATOM 2218 N N . LYS A 1 279 ? 3.611 -18.068 16.764 1.00 84.69 279 LYS A N 1
ATOM 2219 C CA . LYS A 1 279 ? 3.997 -18.476 18.117 1.00 84.69 279 LYS A CA 1
ATOM 2220 C C . LYS A 1 279 ? 5.518 -18.546 18.267 1.00 84.69 279 LYS A C 1
ATOM 2222 O O . LYS A 1 279 ? 6.055 -17.966 19.203 1.00 84.69 279 LYS A O 1
ATOM 2227 N N . THR A 1 280 ? 6.182 -19.226 17.337 1.00 88.62 280 THR A N 1
ATOM 2228 C CA . THR A 1 280 ? 7.639 -19.381 17.249 1.00 88.62 280 THR A CA 1
ATOM 2229 C C . THR A 1 280 ? 8.063 -19.400 15.781 1.00 88.62 280 THR A C 1
ATOM 2231 O O . THR A 1 280 ? 7.265 -19.752 14.910 1.00 88.62 280 THR A O 1
ATOM 2234 N N . SER A 1 281 ? 9.307 -19.014 15.504 1.00 91.62 281 SER A N 1
ATOM 2235 C CA . SER A 1 281 ? 9.908 -19.086 14.173 1.00 91.62 281 SER A CA 1
ATOM 2236 C C . SER A 1 281 ? 11.421 -19.227 14.281 1.00 91.62 281 SER A C 1
ATOM 2238 O O . SER A 1 281 ? 12.095 -18.348 14.820 1.00 91.62 281 SER A O 1
ATOM 2240 N N . GLU A 1 282 ? 11.970 -20.318 13.742 1.00 91.50 282 GLU A N 1
ATOM 2241 C CA . GLU A 1 282 ? 13.415 -20.572 13.768 1.00 91.50 282 GLU A CA 1
ATOM 2242 C C . GLU A 1 282 ? 14.195 -19.606 12.856 1.00 91.50 282 GLU A C 1
ATOM 2244 O O . GLU A 1 282 ? 15.356 -19.289 13.135 1.00 91.50 282 GLU A O 1
ATOM 2249 N N . PHE A 1 283 ? 13.527 -19.096 11.815 1.00 95.38 283 PHE A N 1
ATOM 2250 C CA . PHE A 1 283 ? 14.039 -18.111 10.865 1.00 95.38 283 PHE A CA 1
ATOM 2251 C C . PHE A 1 283 ? 13.327 -16.761 11.022 1.00 95.38 283 PHE A C 1
ATOM 2253 O O . PHE A 1 283 ? 12.127 -16.727 11.284 1.00 95.38 283 PHE A O 1
ATOM 2260 N N . ALA A 1 284 ? 14.033 -15.651 10.807 1.00 95.56 284 ALA A N 1
ATOM 2261 C CA . ALA A 1 284 ? 13.429 -14.332 10.607 1.00 95.56 284 ALA A CA 1
ATOM 2262 C C . ALA A 1 284 ? 14.153 -13.570 9.494 1.00 95.56 284 ALA A C 1
ATOM 2264 O O . ALA A 1 284 ? 15.375 -13.663 9.348 1.00 95.56 284 ALA A O 1
ATOM 2265 N N . ILE A 1 285 ? 13.398 -12.800 8.718 1.00 95.56 285 ILE A N 1
ATOM 2266 C CA . ILE A 1 285 ? 13.937 -11.896 7.706 1.00 95.56 285 ILE A CA 1
ATOM 2267 C C . ILE A 1 285 ? 14.022 -10.504 8.323 1.00 95.56 285 ILE A C 1
ATOM 2269 O O . ILE A 1 285 ? 13.009 -9.962 8.755 1.00 95.56 285 ILE A O 1
ATOM 2273 N N . LEU A 1 286 ? 15.222 -9.928 8.349 1.00 95.25 286 LEU A N 1
ATOM 2274 C CA . LEU A 1 286 ? 15.455 -8.551 8.769 1.00 95.25 286 LEU A CA 1
ATOM 2275 C C . LEU A 1 286 ? 15.524 -7.651 7.541 1.00 95.25 286 LEU A C 1
ATOM 2277 O O . LEU A 1 286 ? 16.411 -7.805 6.695 1.00 95.25 286 LEU A O 1
ATOM 2281 N N . ALA A 1 287 ? 14.600 -6.700 7.474 1.00 93.88 287 ALA A N 1
ATOM 2282 C CA . ALA A 1 287 ? 14.504 -5.725 6.399 1.00 93.88 287 ALA A CA 1
ATOM 2283 C C . ALA A 1 287 ? 14.562 -4.297 6.952 1.00 93.88 287 ALA A C 1
ATOM 2285 O O . ALA A 1 287 ? 14.082 -4.015 8.052 1.00 93.88 287 ALA A O 1
ATOM 2286 N N . ASN A 1 288 ? 15.164 -3.383 6.192 1.00 92.81 288 ASN A N 1
ATOM 2287 C CA . ASN A 1 288 ? 15.250 -1.993 6.616 1.00 92.81 288 ASN A CA 1
ATOM 2288 C C . ASN A 1 288 ? 13.891 -1.303 6.441 1.00 92.81 288 ASN A C 1
ATOM 2290 O O . ASN A 1 288 ? 13.277 -1.327 5.374 1.00 92.81 288 ASN A O 1
ATOM 2294 N N . GLN A 1 289 ? 13.466 -0.614 7.491 1.00 91.31 289 GLN A N 1
ATOM 2295 C CA . GLN A 1 289 ? 12.165 0.028 7.580 1.00 91.31 289 GLN A CA 1
ATOM 2296 C C . GLN A 1 289 ? 11.937 1.164 6.555 1.00 91.31 289 GLN A C 1
ATOM 2298 O O . GLN A 1 289 ? 10.793 1.513 6.284 1.00 91.31 289 GLN A O 1
ATOM 2303 N N . ASN A 1 290 ? 13.003 1.757 6.009 1.00 87.06 290 ASN A N 1
ATOM 2304 C CA . ASN A 1 290 ? 13.040 2.913 5.099 1.00 87.06 290 ASN A CA 1
ATOM 2305 C C . ASN A 1 290 ? 13.533 2.575 3.675 1.00 87.06 290 ASN A C 1
ATOM 2307 O O . ASN A 1 290 ? 13.334 3.377 2.765 1.00 87.06 290 ASN A O 1
ATOM 2311 N N . ASN A 1 291 ? 14.137 1.404 3.450 1.00 83.12 291 ASN A N 1
ATOM 2312 C CA . ASN A 1 291 ? 14.665 0.993 2.147 1.00 83.12 291 ASN A CA 1
ATOM 2313 C C . ASN A 1 291 ? 13.746 -0.043 1.478 1.00 83.12 291 ASN A C 1
ATOM 2315 O O . ASN A 1 291 ? 13.953 -1.254 1.582 1.00 83.12 291 ASN A O 1
ATOM 2319 N N . PHE A 1 292 ? 12.707 0.445 0.795 1.00 78.12 292 PHE A N 1
ATOM 2320 C CA . PHE A 1 292 ? 11.696 -0.403 0.158 1.00 78.12 292 PHE A CA 1
ATOM 2321 C C . PHE A 1 292 ? 12.242 -1.414 -0.867 1.00 78.12 292 PHE A C 1
ATOM 2323 O O . PHE A 1 292 ? 11.867 -2.580 -0.765 1.00 78.12 292 PHE A O 1
ATOM 2330 N N . PRO A 1 293 ? 13.062 -1.027 -1.866 1.00 70.50 293 PRO A N 1
ATOM 2331 C CA . PRO A 1 293 ? 13.345 -1.907 -3.002 1.00 70.50 293 PRO A CA 1
ATOM 2332 C C . PRO A 1 293 ? 14.078 -3.194 -2.619 1.00 70.50 293 PRO A C 1
ATOM 2334 O O . PRO A 1 293 ? 13.723 -4.276 -3.091 1.00 70.50 293 PRO A O 1
ATOM 2337 N N . ASP A 1 294 ? 15.056 -3.087 -1.714 1.00 74.94 294 ASP A N 1
ATOM 2338 C CA . ASP A 1 294 ? 15.752 -4.254 -1.164 1.00 74.94 294 ASP A CA 1
ATOM 2339 C C . ASP A 1 294 ? 14.748 -5.148 -0.421 1.00 74.94 294 ASP A C 1
ATOM 2341 O O . ASP A 1 294 ? 14.717 -6.368 -0.590 1.00 74.94 294 ASP A O 1
ATOM 2345 N N . SER A 1 295 ? 13.861 -4.516 0.346 1.00 75.06 295 SER A N 1
ATOM 2346 C CA . SER A 1 295 ? 12.909 -5.181 1.225 1.00 75.06 295 SER A CA 1
ATOM 2347 C C . SER A 1 295 ? 11.743 -5.850 0.479 1.00 75.06 295 SER A C 1
ATOM 2349 O O . SER A 1 295 ? 11.308 -6.919 0.896 1.00 75.06 295 SER A O 1
ATOM 2351 N N . LEU A 1 296 ? 11.278 -5.319 -0.661 1.00 79.12 296 LEU A N 1
ATOM 2352 C CA . LEU A 1 296 ? 10.241 -5.961 -1.485 1.00 79.12 296 LEU A CA 1
ATOM 2353 C C . LEU A 1 296 ? 10.674 -7.356 -1.934 1.00 79.12 296 LEU A C 1
ATOM 2355 O O . LEU A 1 296 ? 9.905 -8.313 -1.836 1.00 79.12 296 LEU A O 1
ATOM 2359 N N . SER A 1 297 ? 11.920 -7.471 -2.387 1.00 76.75 297 SER A N 1
ATOM 2360 C CA . SER A 1 297 ? 12.504 -8.732 -2.846 1.00 76.75 297 SER A CA 1
ATOM 2361 C C . SER A 1 297 ? 12.529 -9.786 -1.731 1.00 76.75 297 SER A C 1
ATOM 2363 O O . SER A 1 297 ? 12.408 -10.982 -1.991 1.00 76.75 297 SER A O 1
ATOM 2365 N N . ALA A 1 298 ? 12.613 -9.346 -0.472 1.00 79.44 298 ALA A N 1
ATOM 2366 C CA . ALA A 1 298 ? 12.603 -10.215 0.697 1.00 79.44 298 ALA A CA 1
ATOM 2367 C C . ALA A 1 298 ? 11.264 -10.926 0.927 1.00 79.44 298 ALA A C 1
ATOM 2369 O O . ALA A 1 298 ? 11.223 -11.973 1.571 1.00 79.44 298 ALA A O 1
ATOM 2370 N N . THR A 1 299 ? 10.176 -10.388 0.373 1.00 86.38 299 THR A N 1
ATOM 2371 C CA . THR A 1 299 ? 8.823 -10.928 0.531 1.00 86.38 299 THR A CA 1
ATOM 2372 C C . THR A 1 299 ? 8.760 -12.401 0.141 1.00 86.38 299 THR A C 1
ATOM 2374 O O . THR A 1 299 ? 8.336 -13.233 0.935 1.00 86.38 299 THR A O 1
ATOM 2377 N N . VAL A 1 300 ? 9.310 -12.761 -1.020 1.00 90.81 300 VAL A N 1
ATOM 2378 C CA . VAL A 1 300 ? 9.271 -14.143 -1.526 1.00 90.81 300 VAL A CA 1
ATOM 2379 C C . VAL A 1 300 ? 10.202 -15.069 -0.731 1.00 90.81 300 VAL A C 1
ATOM 2381 O O . VAL A 1 300 ? 9.919 -16.258 -0.582 1.00 90.81 300 VAL A O 1
ATOM 2384 N N . LEU A 1 301 ? 11.285 -14.543 -0.138 1.00 92.00 301 LEU A N 1
ATOM 2385 C CA . LEU A 1 301 ? 12.162 -15.329 0.741 1.00 92.00 301 LEU A CA 1
ATOM 2386 C C . LEU A 1 301 ? 11.425 -15.835 1.986 1.00 92.00 301 LEU A C 1
ATOM 2388 O O . LEU A 1 301 ? 11.789 -16.888 2.512 1.00 92.00 301 LEU A O 1
ATOM 2392 N N . SER A 1 302 ? 10.365 -15.146 2.427 1.00 91.25 302 SER A N 1
ATOM 2393 C CA . SER A 1 302 ? 9.548 -15.598 3.560 1.00 91.25 302 SER A CA 1
ATOM 2394 C C . SER A 1 302 ? 8.907 -16.962 3.303 1.00 91.25 302 SER A C 1
ATOM 2396 O O . SER A 1 302 ? 8.833 -17.773 4.223 1.00 91.25 302 SER A O 1
ATOM 2398 N N . LYS A 1 303 ? 8.546 -17.271 2.047 1.00 88.88 303 LYS A N 1
ATOM 2399 C CA . LYS A 1 303 ? 8.068 -18.599 1.636 1.00 88.88 303 LYS A CA 1
ATOM 2400 C C . LYS A 1 303 ? 9.169 -19.646 1.741 1.00 88.88 303 LYS A C 1
ATOM 2402 O O . LYS A 1 303 ? 8.924 -20.732 2.254 1.00 88.88 303 LYS A O 1
ATOM 2407 N N . LYS A 1 304 ? 10.373 -19.318 1.260 1.00 88.38 304 LYS A N 1
ATOM 2408 C CA . LYS A 1 304 ? 11.519 -20.241 1.236 1.00 88.38 304 LYS A CA 1
ATOM 2409 C C . LYS A 1 304 ? 11.985 -20.612 2.646 1.00 88.38 304 LYS A C 1
ATOM 2411 O O . LYS A 1 304 ? 12.321 -21.766 2.883 1.00 88.38 304 LYS A O 1
ATOM 2416 N N . PHE A 1 305 ? 12.002 -19.647 3.563 1.00 90.38 305 PHE A N 1
ATOM 2417 C CA . PHE A 1 305 ? 12.486 -19.839 4.935 1.00 90.38 305 PHE A CA 1
ATOM 2418 C C . PHE A 1 305 ? 11.372 -20.032 5.971 1.00 90.38 305 PHE A C 1
ATOM 2420 O O . PHE A 1 305 ? 11.682 -20.231 7.142 1.00 90.38 305 PHE A O 1
ATOM 2427 N N . ASN A 1 306 ? 10.099 -19.968 5.561 1.00 86.69 306 ASN A N 1
ATOM 2428 C CA . ASN A 1 306 ? 8.936 -19.967 6.454 1.00 86.69 306 ASN A CA 1
ATOM 2429 C C . ASN A 1 306 ? 9.107 -18.971 7.619 1.00 86.69 306 ASN A C 1
ATOM 2431 O O . ASN A 1 306 ? 9.037 -19.338 8.791 1.00 86.69 306 ASN A O 1
ATOM 2435 N N . ALA A 1 307 ? 9.413 -17.719 7.279 1.00 93.19 307 ALA A N 1
ATOM 2436 C CA . ALA A 1 307 ? 9.914 -16.721 8.220 1.00 93.19 307 ALA A CA 1
ATOM 2437 C C . ALA A 1 307 ? 9.080 -15.429 8.191 1.00 93.19 307 ALA A C 1
ATOM 2439 O O . ALA A 1 307 ? 8.713 -14.983 7.102 1.00 93.19 307 ALA A O 1
ATOM 2440 N N . PRO A 1 308 ? 8.825 -14.769 9.338 1.00 94.44 308 PRO A N 1
ATOM 2441 C CA . PRO A 1 308 ? 8.300 -13.410 9.342 1.00 94.44 308 PRO A CA 1
ATOM 2442 C C . PRO A 1 308 ? 9.300 -12.419 8.753 1.00 94.44 308 PRO A C 1
ATOM 2444 O O . PRO A 1 308 ? 10.516 -12.624 8.815 1.00 94.44 308 PRO A O 1
ATOM 2447 N N . ILE A 1 309 ? 8.768 -11.301 8.266 1.00 95.81 309 ILE A N 1
ATOM 2448 C CA . ILE A 1 309 ? 9.549 -10.102 7.969 1.00 95.81 309 ILE A CA 1
ATOM 2449 C C . ILE A 1 309 ? 9.449 -9.181 9.179 1.00 95.81 309 ILE A C 1
ATOM 2451 O O . ILE A 1 309 ? 8.366 -8.708 9.518 1.00 95.81 309 ILE A O 1
ATOM 2455 N N . LEU A 1 310 ? 10.586 -8.942 9.824 1.00 96.50 310 LEU A N 1
ATOM 2456 C CA . LEU A 1 310 ? 10.728 -8.005 10.928 1.00 96.50 310 LEU A CA 1
ATOM 2457 C C . LEU A 1 310 ? 11.504 -6.785 10.435 1.00 96.50 310 LEU A C 1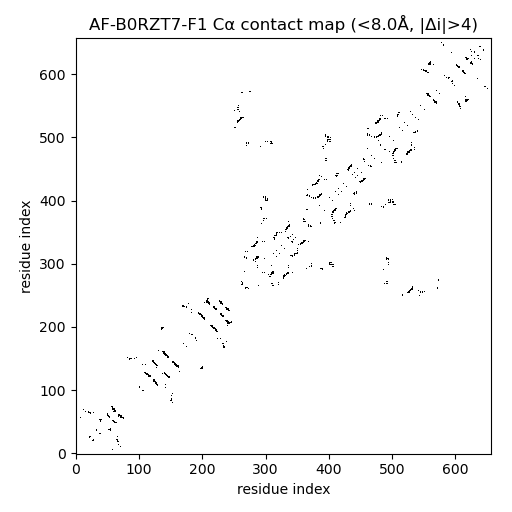
ATOM 2459 O O . LEU A 1 310 ? 12.551 -6.910 9.788 1.00 96.50 310 LEU A O 1
ATOM 2463 N N . LEU A 1 311 ? 10.976 -5.600 10.721 1.00 95.88 311 LEU A N 1
ATOM 2464 C CA . LEU A 1 311 ? 11.578 -4.350 10.276 1.00 95.88 311 LEU A CA 1
ATOM 2465 C C . LEU A 1 311 ? 12.565 -3.825 11.311 1.00 95.88 311 LEU A C 1
ATOM 2467 O O . LEU A 1 311 ? 12.312 -3.901 12.507 1.00 95.88 311 LEU A O 1
ATOM 2471 N N . THR A 1 312 ? 13.667 -3.245 10.846 1.00 95.56 312 THR A N 1
ATOM 2472 C CA . THR A 1 312 ? 14.664 -2.586 11.697 1.00 95.56 312 THR A CA 1
ATOM 2473 C C . THR A 1 312 ? 15.128 -1.264 11.095 1.00 95.56 312 THR A C 1
ATOM 2475 O O . THR A 1 312 ? 14.993 -1.020 9.892 1.00 95.56 312 THR A O 1
ATOM 2478 N N . ASP A 1 313 ? 15.701 -0.406 11.933 1.00 93.94 313 ASP A N 1
ATOM 2479 C CA . ASP A 1 313 ? 16.465 0.749 11.486 1.00 93.94 313 ASP A CA 1
ATOM 2480 C C . ASP A 1 313 ? 17.860 0.346 10.971 1.00 93.94 313 ASP A C 1
ATOM 2482 O O . ASP A 1 313 ? 18.346 -0.752 11.260 1.00 93.94 313 ASP A O 1
ATOM 2486 N N . ALA A 1 314 ? 18.503 1.236 10.209 1.00 92.12 314 ALA A N 1
ATOM 2487 C CA . ALA A 1 314 ? 19.862 1.023 9.717 1.00 92.12 314 ALA A CA 1
ATOM 2488 C C . ALA A 1 314 ? 20.906 1.063 10.837 1.00 92.12 314 ALA A C 1
ATOM 2490 O O . ALA A 1 314 ? 21.853 0.280 10.794 1.00 92.12 314 ALA A O 1
ATOM 2491 N N . ASN A 1 315 ? 20.719 1.961 11.814 1.00 92.19 315 ASN A N 1
ATOM 2492 C CA . ASN A 1 315 ? 21.744 2.328 12.797 1.00 92.19 315 ASN A CA 1
ATOM 2493 C C . ASN A 1 315 ? 21.276 2.191 14.255 1.00 92.19 315 ASN A C 1
ATOM 2495 O O . ASN A 1 315 ? 22.091 2.304 15.168 1.00 92.19 315 ASN A O 1
ATOM 2499 N N . THR A 1 316 ? 19.984 1.942 14.489 1.00 94.38 316 THR A N 1
ATOM 2500 C CA . THR A 1 316 ? 19.415 1.834 15.840 1.00 94.38 316 THR A CA 1
ATOM 2501 C C . THR A 1 316 ? 18.773 0.467 16.071 1.00 94.38 316 THR A C 1
ATOM 2503 O O . THR A 1 316 ? 17.841 0.084 15.367 1.00 94.38 316 THR A O 1
ATOM 2506 N N . ALA A 1 317 ? 19.229 -0.262 17.092 1.00 94.44 317 ALA A N 1
ATOM 2507 C CA . ALA A 1 317 ? 18.598 -1.510 17.517 1.00 94.44 317 ALA A CA 1
ATOM 2508 C C . ALA A 1 317 ? 17.396 -1.239 18.438 1.00 94.44 317 ALA A C 1
ATOM 2510 O O . ALA A 1 317 ? 17.544 -0.689 19.532 1.00 94.44 317 ALA A O 1
ATOM 2511 N N . ASP A 1 318 ? 16.199 -1.646 18.011 1.00 97.00 318 ASP A N 1
ATOM 2512 C CA . ASP A 1 318 ? 14.982 -1.492 18.809 1.00 97.00 318 ASP A CA 1
ATOM 2513 C C . ASP A 1 318 ? 14.871 -2.572 19.904 1.00 97.00 318 ASP A C 1
ATOM 2515 O O . ASP A 1 318 ? 15.035 -3.771 19.662 1.00 97.00 318 ASP A O 1
ATOM 2519 N N . LYS A 1 319 ? 14.561 -2.147 21.136 1.00 95.38 319 LYS A N 1
ATOM 2520 C CA . LYS A 1 319 ? 14.438 -3.054 22.291 1.00 95.38 319 LYS A CA 1
ATOM 2521 C C . LYS A 1 319 ? 13.240 -3.996 22.175 1.00 95.38 319 LYS A C 1
ATOM 2523 O O . LYS A 1 319 ? 13.341 -5.146 22.605 1.00 95.38 319 LYS A O 1
ATOM 2528 N N . GLY A 1 320 ? 12.126 -3.525 21.617 1.00 94.62 320 GLY A N 1
ATOM 2529 C CA . GLY A 1 320 ? 10.943 -4.345 21.369 1.00 94.62 320 GLY A CA 1
ATOM 2530 C C . GLY A 1 320 ? 11.245 -5.446 20.358 1.00 94.62 320 GLY A C 1
ATOM 2531 O O . GLY A 1 320 ? 10.871 -6.598 20.575 1.00 94.62 320 GLY A O 1
ATOM 2532 N N . LEU A 1 321 ? 12.014 -5.133 19.313 1.00 96.69 321 LEU A N 1
ATOM 2533 C CA . LEU A 1 321 ? 12.445 -6.120 18.324 1.00 96.69 321 LEU A CA 1
ATOM 2534 C C . LEU A 1 321 ? 13.356 -7.195 18.936 1.00 96.69 321 LEU A C 1
ATOM 2536 O O . LEU A 1 321 ? 13.164 -8.379 18.666 1.00 96.69 321 LEU A O 1
ATOM 2540 N N . ILE A 1 322 ? 14.292 -6.820 19.817 1.00 96.25 322 ILE A N 1
ATOM 2541 C CA . ILE A 1 322 ? 15.124 -7.788 20.563 1.00 96.25 322 ILE A CA 1
ATOM 2542 C C . ILE A 1 322 ? 14.247 -8.754 21.371 1.00 96.25 322 ILE A C 1
ATOM 2544 O O . ILE A 1 322 ? 14.493 -9.963 21.396 1.00 96.25 322 ILE A O 1
ATOM 2548 N N . GLN A 1 323 ? 13.227 -8.233 22.055 1.00 95.38 323 GLN A N 1
ATOM 2549 C CA . GLN A 1 323 ? 12.298 -9.055 22.832 1.00 95.38 323 GLN A CA 1
ATOM 2550 C C . GLN A 1 323 ? 11.471 -9.974 21.933 1.00 95.38 323 GLN A C 1
ATOM 2552 O O . GLN A 1 323 ? 11.276 -11.141 22.271 1.00 95.38 323 GLN A O 1
ATOM 2557 N N . GLU A 1 324 ? 11.028 -9.479 20.781 1.00 95.12 324 GLU A N 1
ATOM 2558 C CA . GLU A 1 324 ? 10.258 -10.267 19.826 1.00 95.12 324 GLU A CA 1
ATOM 2559 C C . GLU A 1 324 ? 11.084 -11.406 19.221 1.00 95.12 324 GLU A C 1
ATOM 2561 O O . GLU A 1 324 ? 10.622 -12.544 19.177 1.00 95.12 324 GLU A O 1
ATOM 2566 N N . ILE A 1 325 ? 12.339 -11.148 18.850 1.00 96.25 325 ILE A N 1
ATOM 2567 C CA . ILE A 1 325 ? 13.274 -12.176 18.372 1.00 96.25 325 ILE A CA 1
ATOM 2568 C C . ILE A 1 325 ? 13.461 -13.279 19.426 1.00 96.25 325 ILE A C 1
ATOM 2570 O O . ILE A 1 325 ? 13.439 -14.471 19.102 1.00 96.25 325 ILE A O 1
ATOM 2574 N N . LYS A 1 326 ? 13.590 -12.900 20.705 1.00 94.62 326 LYS A N 1
ATOM 2575 C CA . LYS A 1 326 ? 13.657 -13.859 21.819 1.00 94.62 326 LYS A CA 1
ATOM 2576 C C . LYS A 1 326 ? 12.354 -14.646 21.971 1.00 94.62 326 LYS A C 1
ATOM 2578 O O . LYS A 1 326 ? 12.411 -15.865 22.125 1.00 94.62 326 LYS A O 1
ATOM 2583 N N . ARG A 1 327 ? 11.192 -13.981 21.897 1.00 94.62 327 ARG A N 1
ATOM 2584 C CA . ARG A 1 327 ? 9.864 -14.618 21.971 1.00 94.62 327 ARG A CA 1
ATOM 2585 C C . ARG A 1 327 ? 9.683 -15.655 20.863 1.00 94.62 327 ARG A C 1
ATOM 2587 O O . ARG A 1 327 ? 9.201 -16.752 21.133 1.00 94.62 327 ARG A O 1
ATOM 2594 N N . LEU A 1 328 ? 10.097 -15.317 19.643 1.00 93.31 328 LEU A N 1
ATOM 2595 C CA . LEU A 1 328 ? 10.027 -16.193 18.476 1.00 93.31 328 LEU A CA 1
ATOM 2596 C C . LEU A 1 328 ? 11.010 -17.370 18.540 1.00 93.31 328 LEU A C 1
ATOM 2598 O O . LEU A 1 328 ? 10.814 -18.338 17.809 1.00 93.31 328 LEU A O 1
ATOM 2602 N N . GLN A 1 329 ? 12.018 -17.322 19.419 1.00 94.38 329 GLN A N 1
ATOM 2603 C CA . GLN A 1 329 ? 13.097 -18.313 19.520 1.00 94.38 329 GLN A CA 1
ATOM 2604 C C . GLN A 1 329 ? 13.912 -18.440 18.220 1.00 94.38 329 GLN A C 1
ATOM 2606 O O . GLN A 1 329 ? 14.346 -19.531 17.839 1.00 94.38 329 GLN A O 1
ATOM 2611 N N . THR A 1 330 ? 14.115 -17.318 17.529 1.00 93.25 330 THR A N 1
ATOM 2612 C CA . THR A 1 330 ? 14.791 -17.289 16.230 1.00 93.25 330 THR A CA 1
ATOM 2613 C C . THR A 1 330 ? 16.295 -17.523 16.361 1.00 93.25 330 THR A C 1
ATOM 2615 O O . THR A 1 330 ? 16.955 -16.943 17.222 1.00 93.25 330 THR A O 1
ATOM 2618 N N . LYS A 1 331 ? 16.843 -18.364 15.473 1.00 90.44 331 LYS A N 1
ATOM 2619 C CA . LYS A 1 331 ? 18.266 -18.754 15.439 1.00 90.44 331 LYS A CA 1
ATOM 2620 C C . LYS A 1 331 ? 18.960 -18.370 14.131 1.00 90.44 331 LYS A C 1
ATOM 2622 O O . LYS A 1 331 ? 20.173 -18.142 14.118 1.00 90.44 331 LYS A O 1
ATOM 2627 N N . TYR A 1 332 ? 18.200 -18.323 13.039 1.00 93.81 332 TYR A N 1
ATOM 2628 C CA . TYR A 1 332 ? 18.697 -18.041 11.698 1.00 93.81 332 TYR A CA 1
ATOM 2629 C C . TYR A 1 332 ? 18.087 -16.746 11.176 1.00 93.81 332 TYR A C 1
ATOM 2631 O O . TYR A 1 332 ? 16.872 -16.566 11.175 1.00 93.81 332 TYR A O 1
ATOM 2639 N N . PHE A 1 333 ? 18.933 -15.847 10.695 1.00 94.56 333 PHE A N 1
ATOM 2640 C CA . PHE A 1 333 ? 18.510 -14.526 10.258 1.00 94.56 333 PHE A CA 1
ATOM 2641 C C . PHE A 1 333 ? 18.890 -14.304 8.808 1.00 94.56 333 PHE A C 1
ATOM 2643 O O . PHE A 1 333 ? 20.026 -14.541 8.396 1.00 94.56 333 PHE A O 1
ATOM 2650 N N . VAL A 1 334 ? 17.925 -13.823 8.038 1.00 93.75 334 VAL A N 1
ATOM 2651 C CA . VAL A 1 334 ? 18.108 -13.423 6.650 1.00 93.75 334 VAL A CA 1
ATOM 2652 C C . VAL A 1 334 ? 18.141 -11.902 6.618 1.00 93.75 334 VAL A C 1
ATOM 2654 O O . VAL A 1 334 ? 17.111 -11.249 6.750 1.00 93.75 334 VAL A O 1
ATOM 2657 N N . LYS A 1 335 ? 19.338 -11.334 6.496 1.00 93.25 335 LYS A N 1
ATOM 2658 C CA . LYS A 1 335 ? 19.574 -9.888 6.463 1.00 93.25 335 LYS A CA 1
ATOM 2659 C C . LYS A 1 335 ? 19.475 -9.391 5.024 1.00 93.25 335 LYS A C 1
ATOM 2661 O O . LYS A 1 335 ? 20.168 -9.906 4.144 1.00 93.25 335 LYS A O 1
ATOM 2666 N N . ILE A 1 336 ? 18.634 -8.393 4.791 1.00 92.88 336 ILE A N 1
ATOM 2667 C CA . ILE A 1 336 ? 18.388 -7.839 3.460 1.00 92.88 336 ILE A CA 1
ATOM 2668 C C . ILE A 1 336 ? 19.061 -6.475 3.326 1.00 92.88 336 ILE A C 1
ATOM 2670 O O . ILE A 1 336 ? 18.824 -5.566 4.122 1.00 92.88 336 ILE A O 1
ATOM 2674 N N . GLY A 1 337 ? 19.888 -6.338 2.293 1.00 88.50 337 GLY A N 1
ATOM 2675 C CA . GLY A 1 337 ? 20.678 -5.146 2.022 1.00 88.50 337 GLY A CA 1
ATOM 2676 C C . GLY A 1 337 ? 22.060 -5.162 2.683 1.00 88.50 337 GLY A C 1
ATOM 2677 O O . GLY A 1 337 ? 22.385 -5.983 3.547 1.00 88.50 337 GLY A O 1
ATOM 2678 N N . GLY A 1 338 ? 22.916 -4.256 2.210 1.00 87.88 338 GLY A N 1
ATOM 2679 C CA . GLY A 1 338 ? 24.274 -4.078 2.723 1.00 87.88 338 GLY A CA 1
ATOM 2680 C C . GLY A 1 338 ? 24.341 -3.270 4.021 1.00 87.88 338 GLY A C 1
ATOM 2681 O O . GLY A 1 338 ? 23.331 -2.986 4.658 1.00 87.88 338 GLY A O 1
ATOM 2682 N N . GLU A 1 339 ? 25.556 -2.848 4.377 1.00 88.81 339 GLU A N 1
ATOM 2683 C CA . GLU A 1 339 ? 25.851 -2.111 5.616 1.00 88.81 339 GLU A CA 1
ATOM 2684 C C . GLU A 1 339 ? 25.037 -0.824 5.778 1.00 88.81 339 GLU A C 1
ATOM 2686 O O . GLU A 1 339 ? 24.566 -0.512 6.864 1.00 88.81 339 GLU A O 1
ATOM 2691 N N . LYS A 1 340 ? 24.811 -0.106 4.670 1.00 87.12 340 LYS A N 1
ATOM 2692 C CA . LYS A 1 340 ? 24.002 1.123 4.643 1.00 87.12 340 LYS A CA 1
ATOM 2693 C C . LYS A 1 340 ? 22.512 0.871 4.903 1.00 87.12 340 LYS A C 1
ATOM 2695 O O . LYS A 1 340 ? 21.792 1.804 5.243 1.00 87.12 340 LYS A O 1
ATOM 2700 N N . SER A 1 341 ? 22.050 -0.361 4.692 1.00 89.00 341 SER A N 1
ATOM 2701 C CA . SER A 1 341 ? 20.661 -0.764 4.911 1.00 89.00 341 SER A CA 1
ATOM 2702 C C . SER A 1 341 ? 20.491 -1.290 6.330 1.00 89.00 341 SER A C 1
ATOM 2704 O O . SER A 1 341 ? 19.585 -0.873 7.032 1.00 89.00 341 SER A O 1
ATOM 2706 N N . ILE A 1 342 ? 21.349 -2.193 6.785 1.00 91.94 342 ILE A N 1
ATOM 2707 C CA . ILE A 1 342 ? 21.340 -2.676 8.168 1.00 91.94 342 ILE A CA 1
ATOM 2708 C C . ILE A 1 342 ? 22.806 -2.807 8.561 1.00 91.94 342 ILE A C 1
ATOM 2710 O O . ILE A 1 342 ? 23.516 -3.622 7.965 1.00 91.94 342 ILE A O 1
ATOM 2714 N N . SER A 1 343 ? 23.281 -2.027 9.531 1.00 92.19 343 SER A N 1
ATOM 2715 C CA . SER A 1 343 ? 24.683 -2.111 9.943 1.00 92.19 343 SER A CA 1
ATOM 2716 C C . SER A 1 343 ? 24.971 -3.445 10.649 1.00 92.19 343 SER A C 1
ATOM 2718 O O . SER A 1 343 ? 24.067 -4.145 11.130 1.00 92.19 343 SER A O 1
ATOM 2720 N N . ASN A 1 344 ? 26.230 -3.868 10.676 1.00 88.88 344 ASN A N 1
ATOM 2721 C CA . ASN A 1 344 ? 26.648 -5.058 11.409 1.00 88.88 344 ASN A CA 1
ATOM 2722 C C . ASN A 1 344 ? 26.540 -4.840 12.917 1.00 88.88 344 ASN A C 1
ATOM 2724 O O . ASN A 1 344 ? 26.244 -5.794 13.631 1.00 88.88 344 ASN A O 1
ATOM 2728 N N . GLU A 1 345 ? 26.706 -3.609 13.399 1.00 91.75 345 GLU A N 1
ATOM 2729 C CA . GLU A 1 345 ? 26.497 -3.243 14.800 1.00 91.75 345 GLU A CA 1
ATOM 2730 C C . GLU A 1 345 ? 25.031 -3.425 15.193 1.00 91.75 345 GLU A C 1
ATOM 2732 O O . GLU A 1 345 ? 24.760 -4.089 16.194 1.00 91.75 345 GLU A O 1
ATOM 2737 N N . VAL A 1 346 ? 24.086 -2.927 14.386 1.00 93.69 346 VAL A N 1
ATOM 2738 C CA . VAL A 1 346 ? 22.650 -3.138 14.629 1.00 93.69 346 VAL A CA 1
ATOM 2739 C C . VAL A 1 346 ? 22.312 -4.620 14.599 1.00 93.69 346 VAL A C 1
ATOM 2741 O O . VAL A 1 346 ? 21.676 -5.118 15.525 1.00 93.69 346 VAL A O 1
ATOM 2744 N N . ALA A 1 347 ? 22.783 -5.358 13.590 1.00 90.19 347 ALA A N 1
ATOM 2745 C CA . ALA A 1 347 ? 22.575 -6.802 13.540 1.00 90.19 347 ALA A CA 1
ATOM 2746 C C . ALA A 1 347 ? 23.158 -7.495 14.787 1.00 90.19 347 ALA A C 1
ATOM 2748 O O . ALA A 1 347 ? 22.497 -8.324 15.399 1.00 90.19 347 ALA A O 1
ATOM 2749 N N . LYS A 1 348 ? 24.359 -7.126 15.237 1.00 90.94 348 LYS A N 1
ATOM 2750 C CA . LYS A 1 348 ? 24.966 -7.701 16.445 1.00 90.94 348 LYS A CA 1
ATOM 2751 C C . LYS A 1 348 ? 24.169 -7.384 17.715 1.00 90.94 348 LYS A C 1
ATOM 2753 O O . LYS A 1 348 ? 24.096 -8.230 18.596 1.00 90.94 348 LYS A O 1
ATOM 2758 N N . GLN A 1 349 ? 23.585 -6.191 17.818 1.00 94.31 349 GLN A N 1
ATOM 2759 C CA . GLN A 1 349 ? 22.777 -5.779 18.971 1.00 94.31 349 GLN A CA 1
ATOM 2760 C C . GLN A 1 349 ? 21.390 -6.436 18.994 1.00 94.31 349 GLN A C 1
ATOM 2762 O O . GLN A 1 349 ? 20.875 -6.737 20.070 1.00 94.31 349 GLN A O 1
ATOM 2767 N N . LEU A 1 350 ? 20.780 -6.652 17.825 1.00 93.06 350 LEU A N 1
ATOM 2768 C CA . LEU A 1 350 ? 19.457 -7.268 17.714 1.00 93.06 350 LEU A CA 1
ATOM 2769 C C . LEU A 1 350 ? 19.475 -8.773 17.990 1.00 93.06 350 LEU A C 1
ATOM 2771 O O . LEU A 1 350 ? 18.520 -9.319 18.546 1.00 93.06 350 LEU A O 1
ATOM 2775 N N . LEU A 1 351 ? 20.529 -9.449 17.539 1.00 92.00 351 LEU A N 1
ATOM 2776 C CA . LEU A 1 351 ? 20.553 -10.899 17.420 1.00 92.00 351 LEU A CA 1
ATOM 2777 C C . LEU A 1 351 ? 21.144 -11.576 18.669 1.00 92.00 351 LEU A C 1
ATOM 2779 O O . LEU A 1 351 ? 22.164 -11.121 19.183 1.00 92.00 351 LEU A O 1
ATOM 2783 N N . PRO A 1 352 ? 20.564 -12.698 19.142 1.00 88.81 352 PRO A N 1
ATOM 2784 C CA . PRO A 1 352 ? 21.164 -13.505 20.201 1.00 88.81 352 PRO A CA 1
ATOM 2785 C C . PRO A 1 352 ? 22.600 -13.937 19.871 1.00 88.81 352 PRO A C 1
ATOM 2787 O O . PRO A 1 352 ? 22.950 -14.135 18.702 1.00 88.81 352 PRO A O 1
ATOM 2790 N N . GLU A 1 353 ? 23.420 -14.169 20.896 1.00 84.56 353 GLU A N 1
ATOM 2791 C CA . GLU A 1 353 ? 24.760 -14.729 20.706 1.00 84.56 353 GLU A CA 1
ATOM 2792 C C . GLU A 1 353 ? 24.703 -16.053 19.920 1.00 84.56 353 GLU A C 1
ATOM 2794 O O . GLU A 1 353 ? 23.821 -16.883 20.141 1.00 84.56 353 GLU A O 1
ATOM 2799 N N . LYS A 1 354 ? 25.656 -16.254 18.996 1.00 85.38 354 LYS A N 1
ATOM 2800 C CA . LYS A 1 354 ? 25.754 -17.422 18.087 1.00 85.38 354 LYS A CA 1
ATOM 2801 C C . LYS A 1 354 ? 24.657 -17.534 17.014 1.00 85.38 354 LYS A C 1
ATOM 2803 O O . LYS A 1 354 ? 24.579 -18.562 16.339 1.00 85.38 354 LYS A O 1
ATOM 2808 N N . SER A 1 355 ? 23.848 -16.493 16.811 1.00 89.25 355 SER A N 1
ATOM 2809 C CA . SER A 1 355 ? 22.913 -16.423 15.681 1.00 89.25 355 SER A CA 1
ATOM 2810 C C . SER A 1 355 ? 23.629 -16.595 14.339 1.00 89.25 355 SER A C 1
ATOM 2812 O O . SER A 1 355 ? 24.701 -16.030 14.118 1.00 89.25 355 SER A O 1
ATOM 2814 N N . LYS A 1 356 ? 23.022 -17.346 13.415 1.00 90.62 356 LYS A N 1
ATOM 2815 C CA . LYS A 1 356 ? 23.549 -17.513 12.053 1.00 90.62 356 LYS A CA 1
ATOM 2816 C C . LYS A 1 356 ? 22.881 -16.509 11.127 1.00 90.62 356 LYS A C 1
ATOM 2818 O O . LYS A 1 356 ? 21.660 -16.507 11.007 1.00 90.62 356 LYS A O 1
ATOM 2823 N N . VAL A 1 357 ? 23.675 -15.679 10.455 1.00 91.94 357 VAL A N 1
ATOM 2824 C CA . VAL A 1 357 ? 23.164 -14.620 9.575 1.00 91.94 357 VAL A CA 1
ATOM 2825 C C . VAL A 1 357 ? 23.556 -14.899 8.133 1.00 91.94 357 VAL A C 1
ATOM 2827 O O . VAL A 1 357 ? 24.739 -15.000 7.814 1.00 91.94 357 VAL A O 1
ATOM 2830 N N . ARG A 1 358 ? 22.564 -14.969 7.244 1.00 92.06 358 ARG A N 1
ATOM 2831 C CA . ARG A 1 358 ? 22.761 -14.956 5.794 1.00 92.06 358 ARG A CA 1
ATOM 2832 C C . ARG A 1 358 ? 22.358 -13.592 5.258 1.00 92.06 358 ARG A C 1
ATOM 2834 O O . ARG A 1 358 ? 21.235 -13.158 5.480 1.00 92.06 358 ARG A O 1
ATOM 2841 N N . SER A 1 359 ? 23.268 -12.921 4.560 1.00 91.56 359 SER A N 1
ATOM 2842 C CA . SER A 1 359 ? 22.996 -11.603 3.978 1.00 91.56 359 SER A CA 1
ATOM 2843 C C . SER A 1 359 ? 22.751 -11.703 2.477 1.00 91.56 359 SER A C 1
ATOM 2845 O O . SER A 1 359 ? 23.553 -12.317 1.777 1.00 91.56 359 SER A O 1
ATOM 2847 N N . PHE A 1 360 ? 21.698 -11.051 1.991 1.00 92.31 360 PHE A N 1
ATOM 2848 C CA . PHE A 1 360 ? 21.462 -10.800 0.569 1.00 92.31 360 PHE A CA 1
ATOM 2849 C C . PHE A 1 360 ? 21.712 -9.321 0.302 1.00 92.31 360 PHE A C 1
ATOM 2851 O O . PHE A 1 360 ? 20.970 -8.470 0.791 1.00 92.31 360 PHE A O 1
ATOM 2858 N N . LYS A 1 361 ? 22.789 -9.007 -0.419 1.00 92.38 361 LYS A N 1
ATOM 2859 C CA . LYS A 1 361 ? 23.222 -7.629 -0.666 1.00 92.38 361 LYS A CA 1
ATOM 2860 C C . LYS A 1 361 ? 23.920 -7.508 -2.013 1.00 92.38 361 LYS A C 1
ATOM 2862 O O . LYS A 1 361 ? 24.669 -8.399 -2.400 1.00 92.38 361 LYS A O 1
ATOM 2867 N N . GLY A 1 362 ? 23.731 -6.371 -2.663 1.00 91.62 362 GLY A N 1
ATOM 2868 C CA . GLY A 1 362 ? 24.477 -5.952 -3.840 1.00 91.62 362 GLY A CA 1
ATOM 2869 C C . GLY A 1 362 ? 24.885 -4.483 -3.756 1.00 91.62 362 GLY A C 1
ATOM 2870 O O . GLY A 1 362 ? 24.650 -3.816 -2.748 1.00 91.62 362 GLY A O 1
ATOM 2871 N N . ALA A 1 363 ? 25.514 -3.985 -4.822 1.00 91.56 363 ALA A N 1
ATOM 2872 C CA . ALA A 1 363 ? 25.903 -2.576 -4.933 1.00 91.56 363 ALA A CA 1
ATOM 2873 C C . ALA A 1 363 ? 24.689 -1.628 -4.954 1.00 91.56 363 ALA A C 1
ATOM 2875 O O . ALA A 1 363 ? 24.781 -0.485 -4.510 1.00 91.56 363 ALA A O 1
ATOM 2876 N N . ASP A 1 364 ? 23.552 -2.118 -5.444 1.00 91.12 364 ASP A N 1
ATOM 2877 C CA . ASP A 1 364 ? 22.277 -1.419 -5.498 1.00 91.12 364 ASP A CA 1
ATOM 2878 C C . ASP A 1 364 ? 21.101 -2.401 -5.324 1.00 91.12 364 ASP A C 1
ATOM 2880 O O . ASP A 1 364 ? 21.282 -3.602 -5.093 1.00 91.12 364 ASP A O 1
ATOM 2884 N N . ARG A 1 365 ? 19.876 -1.881 -5.463 1.00 90.75 365 ARG A N 1
ATOM 2885 C CA . ARG A 1 365 ? 18.633 -2.660 -5.355 1.00 90.75 365 ARG A CA 1
ATOM 2886 C C . ARG A 1 365 ? 18.505 -3.779 -6.385 1.00 90.75 365 ARG A C 1
ATOM 2888 O O . ARG A 1 365 ? 17.903 -4.807 -6.092 1.00 90.75 365 ARG A O 1
ATOM 2895 N N . TYR A 1 366 ? 19.060 -3.596 -7.579 1.00 94.31 366 TYR A N 1
ATOM 2896 C CA . TYR A 1 366 ? 18.976 -4.570 -8.664 1.00 94.31 366 TYR A CA 1
ATOM 2897 C C . TYR A 1 366 ? 19.967 -5.709 -8.437 1.00 94.31 366 TYR A C 1
ATOM 2899 O O . TYR A 1 366 ? 19.618 -6.868 -8.629 1.00 94.31 366 TYR A O 1
ATOM 2907 N N . ALA A 1 367 ? 21.163 -5.400 -7.938 1.00 94.62 367 ALA A N 1
ATOM 2908 C CA . ALA A 1 367 ? 22.142 -6.396 -7.528 1.00 94.62 367 ALA A CA 1
ATOM 2909 C C . ALA A 1 367 ? 21.673 -7.184 -6.289 1.00 94.62 367 ALA A C 1
ATOM 2911 O O . ALA A 1 367 ? 21.779 -8.408 -6.276 1.00 94.62 367 ALA A O 1
ATOM 2912 N N . THR A 1 368 ? 21.084 -6.527 -5.280 1.00 93.81 368 THR A N 1
ATOM 2913 C CA . THR A 1 368 ? 20.450 -7.231 -4.146 1.00 93.81 368 THR A CA 1
ATOM 2914 C C . THR A 1 368 ? 19.324 -8.149 -4.632 1.00 93.81 368 THR A C 1
ATOM 2916 O O . THR A 1 368 ? 19.253 -9.307 -4.225 1.00 93.81 368 THR A O 1
ATOM 2919 N N . ASN A 1 369 ? 18.469 -7.665 -5.538 1.00 94.31 369 ASN A N 1
ATOM 2920 C CA . ASN A 1 369 ? 17.395 -8.458 -6.130 1.00 94.31 369 ASN A CA 1
ATOM 2921 C C . ASN A 1 369 ? 17.922 -9.655 -6.946 1.00 94.31 369 ASN A C 1
ATOM 2923 O O . ASN A 1 369 ? 17.401 -10.759 -6.803 1.00 94.31 369 ASN A O 1
ATOM 2927 N N . ALA A 1 370 ? 18.994 -9.476 -7.722 1.00 95.25 370 ALA A N 1
ATOM 2928 C CA . ALA A 1 370 ? 19.662 -10.546 -8.463 1.00 95.25 370 ALA A CA 1
ATOM 2929 C C . ALA A 1 370 ? 20.179 -11.667 -7.542 1.00 95.25 370 ALA A C 1
ATOM 2931 O O . ALA A 1 370 ? 19.982 -12.842 -7.849 1.00 95.25 370 ALA A O 1
ATOM 2932 N N . GLU A 1 371 ? 20.768 -11.332 -6.387 1.00 95.19 371 GLU A N 1
ATOM 2933 C CA . GLU A 1 371 ? 21.175 -12.333 -5.386 1.00 95.19 371 GLU A CA 1
ATOM 2934 C C . GLU A 1 371 ? 19.985 -13.107 -4.807 1.00 95.19 371 GLU A C 1
ATOM 2936 O O . GLU A 1 371 ? 20.092 -14.299 -4.526 1.00 95.19 371 GLU A O 1
ATOM 2941 N N . ILE A 1 372 ? 18.833 -12.454 -4.663 1.00 94.38 372 ILE A N 1
ATOM 2942 C CA . ILE A 1 372 ? 17.607 -13.091 -4.176 1.00 94.38 372 ILE A CA 1
ATOM 2943 C C . ILE A 1 372 ? 17.011 -14.019 -5.241 1.00 94.38 372 ILE A C 1
ATOM 2945 O O . ILE A 1 372 ? 16.613 -15.135 -4.913 1.00 94.38 372 ILE A O 1
ATOM 2949 N N . ILE A 1 373 ? 16.989 -13.610 -6.514 1.00 94.75 373 ILE A N 1
ATOM 2950 C CA . ILE A 1 373 ? 16.485 -14.428 -7.634 1.00 94.75 373 ILE A CA 1
ATOM 2951 C C . ILE A 1 373 ? 17.229 -15.770 -7.716 1.00 94.75 373 ILE A C 1
ATOM 2953 O O . ILE A 1 373 ? 16.598 -16.806 -7.931 1.00 94.75 373 ILE A O 1
ATOM 2957 N N . LYS A 1 374 ? 18.545 -15.783 -7.458 1.00 93.44 374 LYS A N 1
ATOM 2958 C CA . LYS A 1 374 ? 19.379 -17.003 -7.458 1.00 93.44 374 LYS A CA 1
ATOM 2959 C C . LYS A 1 374 ? 18.924 -18.070 -6.454 1.00 93.44 374 LYS A C 1
ATOM 2961 O O . LYS A 1 374 ? 19.266 -19.242 -6.617 1.00 93.44 374 LYS A O 1
ATOM 2966 N N . GLU A 1 375 ? 18.138 -17.705 -5.442 1.00 93.12 375 GLU A N 1
ATOM 2967 C CA . GLU A 1 375 ? 17.568 -18.658 -4.485 1.00 93.12 375 GLU A CA 1
ATOM 2968 C C . GLU A 1 375 ? 16.380 -19.449 -5.042 1.00 93.12 375 GLU A C 1
ATOM 2970 O O . GLU A 1 375 ? 16.007 -20.471 -4.459 1.00 93.12 375 GLU A O 1
ATOM 2975 N N . PHE A 1 376 ? 15.795 -19.012 -6.158 1.00 92.12 376 PHE A N 1
ATOM 2976 C CA . PHE A 1 376 ? 14.594 -19.586 -6.766 1.00 92.12 376 PHE A CA 1
ATOM 2977 C C . PHE A 1 376 ? 14.924 -20.305 -8.078 1.00 92.12 376 PHE A C 1
ATOM 2979 O O . PHE A 1 376 ? 14.292 -20.084 -9.107 1.00 92.12 376 PHE A O 1
ATOM 2986 N N . LYS A 1 377 ? 15.924 -21.196 -8.039 1.00 85.94 377 LYS A N 1
ATOM 2987 C CA . LYS A 1 377 ? 16.441 -21.913 -9.221 1.00 85.94 377 LYS A CA 1
ATOM 2988 C C . LYS A 1 377 ? 15.394 -22.749 -9.960 1.00 85.94 377 LYS A C 1
ATOM 2990 O O . LYS A 1 377 ? 15.557 -22.999 -11.150 1.00 85.94 377 LYS A O 1
ATOM 2995 N N . ASP A 1 378 ? 14.344 -23.177 -9.263 1.00 88.62 378 ASP A N 1
ATOM 2996 C CA . ASP A 1 378 ? 13.283 -24.024 -9.813 1.00 88.62 378 ASP A CA 1
ATOM 2997 C C . ASP A 1 378 ? 12.021 -23.254 -10.223 1.00 88.62 378 ASP A C 1
ATOM 2999 O O . ASP A 1 378 ? 11.089 -23.861 -10.746 1.00 88.62 378 ASP A O 1
ATOM 3003 N N . ALA A 1 379 ? 11.980 -21.932 -10.026 1.00 93.88 379 ALA A N 1
ATOM 3004 C CA . ALA A 1 379 ? 10.849 -21.123 -10.463 1.00 93.88 379 ALA A CA 1
ATOM 3005 C C . ALA A 1 379 ? 10.832 -20.996 -11.996 1.00 93.88 379 ALA A C 1
ATOM 3007 O O . ALA A 1 379 ? 11.816 -20.572 -12.604 1.00 93.88 379 ALA A O 1
ATOM 3008 N N . ASP A 1 380 ? 9.699 -21.331 -12.616 1.00 96.81 380 ASP A N 1
ATOM 3009 C CA . ASP A 1 380 ? 9.463 -21.151 -14.055 1.00 96.81 380 ASP A CA 1
ATOM 3010 C C . ASP A 1 380 ? 8.847 -19.781 -14.391 1.00 96.81 380 ASP A C 1
ATOM 3012 O O . ASP A 1 380 ? 8.933 -19.308 -15.529 1.00 96.81 380 ASP A O 1
ATOM 3016 N N . THR A 1 381 ? 8.246 -19.143 -13.388 1.00 97.75 381 THR A N 1
ATOM 3017 C CA . THR A 1 381 ? 7.456 -17.922 -13.496 1.00 97.75 381 THR A CA 1
ATOM 3018 C C . THR A 1 381 ? 7.953 -16.899 -12.485 1.00 97.75 381 THR A C 1
ATOM 3020 O O . THR A 1 381 ? 8.236 -17.234 -11.334 1.00 97.75 381 THR A O 1
ATOM 3023 N N . CYS A 1 382 ? 8.041 -15.638 -12.902 1.00 97.00 382 CYS A N 1
ATOM 3024 C CA . CYS A 1 382 ? 8.399 -14.523 -12.031 1.00 97.00 382 CYS A CA 1
ATOM 3025 C C . CYS A 1 382 ? 7.390 -13.369 -12.105 1.00 97.00 382 CYS A C 1
ATOM 3027 O O . CYS A 1 382 ? 6.491 -13.340 -12.951 1.00 97.00 382 CYS A O 1
ATOM 3029 N N . ILE A 1 383 ? 7.550 -12.403 -11.204 1.00 96.31 383 ILE A N 1
ATOM 3030 C CA . ILE A 1 383 ? 6.817 -11.137 -11.221 1.00 96.31 383 ILE A CA 1
ATOM 3031 C C . ILE A 1 383 ? 7.789 -10.023 -11.598 1.00 96.31 383 ILE A C 1
ATOM 3033 O O . ILE A 1 383 ? 8.749 -9.786 -10.874 1.00 96.31 383 ILE A O 1
ATOM 3037 N N . ILE A 1 384 ? 7.539 -9.309 -12.691 1.00 96.12 384 ILE A N 1
ATOM 3038 C CA . ILE A 1 384 ? 8.302 -8.118 -13.069 1.00 96.12 384 ILE A CA 1
ATOM 3039 C C . ILE A 1 384 ? 7.665 -6.898 -12.410 1.00 96.12 384 ILE A C 1
ATOM 3041 O O . ILE A 1 384 ? 6.472 -6.634 -12.582 1.00 96.12 384 ILE A O 1
ATOM 3045 N N . ALA A 1 385 ? 8.477 -6.146 -11.675 1.00 93.81 385 ALA A N 1
ATOM 3046 C CA . ALA A 1 385 ? 8.071 -4.947 -10.957 1.00 93.81 385 ALA A CA 1
ATOM 3047 C C . ALA A 1 385 ? 9.075 -3.811 -11.175 1.00 93.81 385 ALA A C 1
ATOM 3049 O O . ALA A 1 385 ? 10.267 -4.038 -11.392 1.00 93.81 385 ALA A O 1
ATOM 3050 N N . SER A 1 386 ? 8.602 -2.569 -11.066 1.00 91.81 386 SER A N 1
ATOM 3051 C CA . SER A 1 386 ? 9.499 -1.416 -11.072 1.00 91.81 386 SER A CA 1
ATOM 3052 C C . SER A 1 386 ? 10.368 -1.419 -9.812 1.00 91.81 386 SER A C 1
ATOM 3054 O O . SER A 1 386 ? 9.869 -1.501 -8.689 1.00 91.81 386 SER A O 1
ATOM 3056 N N . GLY A 1 387 ? 11.680 -1.299 -9.998 1.00 90.31 387 GLY A N 1
ATOM 3057 C CA . GLY A 1 387 ? 12.624 -1.009 -8.923 1.00 90.31 387 GLY A CA 1
ATOM 3058 C C . GLY A 1 387 ? 12.618 0.462 -8.512 1.00 90.31 387 GLY A C 1
ATOM 3059 O O . GLY A 1 387 ? 13.241 0.803 -7.511 1.00 90.31 387 GLY A O 1
ATOM 3060 N N . GLU A 1 388 ? 11.939 1.334 -9.258 1.00 87.81 388 GLU A N 1
ATOM 3061 C CA . GLU A 1 388 ? 11.901 2.788 -9.053 1.00 87.81 388 GLU A CA 1
ATOM 3062 C C . GLU A 1 388 ? 10.664 3.197 -8.243 1.00 87.81 388 GLU A C 1
ATOM 3064 O O . GLU A 1 388 ? 10.773 4.029 -7.343 1.00 87.81 388 GLU A O 1
ATOM 3069 N N . ASN A 1 389 ? 9.522 2.541 -8.497 1.00 80.75 389 ASN A N 1
ATOM 3070 C CA . ASN A 1 389 ? 8.236 2.805 -7.853 1.00 80.75 389 ASN A CA 1
ATOM 3071 C C . ASN A 1 389 ? 7.695 1.570 -7.123 1.00 80.75 389 ASN A C 1
ATOM 3073 O O . ASN A 1 389 ? 7.523 0.505 -7.707 1.00 80.75 389 ASN A O 1
ATOM 3077 N N . PHE A 1 390 ? 7.355 1.741 -5.847 1.00 74.56 390 PHE A N 1
ATOM 3078 C CA . PHE A 1 390 ? 6.977 0.635 -4.966 1.00 74.56 390 PHE A CA 1
ATOM 3079 C C . PHE A 1 390 ? 5.511 0.213 -5.028 1.00 74.56 390 PHE A C 1
ATOM 3081 O O . PHE A 1 390 ? 5.145 -0.893 -4.643 1.00 74.56 390 PHE A O 1
ATOM 3088 N N . ALA A 1 391 ? 4.651 1.138 -5.436 1.00 70.12 391 ALA A N 1
ATOM 3089 C CA . ALA A 1 391 ? 3.243 1.069 -5.092 1.00 70.12 391 ALA A CA 1
ATOM 3090 C C . ALA A 1 391 ? 2.491 -0.044 -5.828 1.00 70.12 391 ALA A C 1
ATOM 3092 O O . ALA A 1 391 ? 1.678 -0.739 -5.223 1.00 70.12 391 ALA A O 1
ATOM 3093 N N . ASP A 1 392 ? 2.811 -0.247 -7.106 1.00 71.69 392 ASP A N 1
ATOM 3094 C CA . ASP A 1 392 ? 2.185 -1.286 -7.923 1.00 71.69 392 ASP A CA 1
ATOM 3095 C C . ASP A 1 392 ? 2.589 -2.689 -7.440 1.00 71.69 392 ASP A C 1
ATOM 3097 O O . ASP A 1 392 ? 1.782 -3.612 -7.445 1.00 71.69 392 ASP A O 1
ATOM 3101 N N . SER A 1 393 ? 3.823 -2.848 -6.955 1.00 78.62 393 SER A N 1
ATOM 3102 C CA . SER A 1 393 ? 4.412 -4.148 -6.629 1.00 78.62 393 SER A CA 1
ATOM 3103 C C . SER A 1 393 ? 4.225 -4.597 -5.178 1.00 78.62 393 SER A C 1
ATOM 3105 O O . SER A 1 393 ? 4.477 -5.756 -4.857 1.00 78.62 393 SER A O 1
ATOM 3107 N N . LEU A 1 394 ? 3.730 -3.729 -4.293 1.00 84.62 394 LEU A N 1
ATOM 3108 C CA . LEU A 1 394 ? 3.421 -4.108 -2.912 1.00 84.62 394 LEU A CA 1
ATOM 3109 C C . LEU A 1 394 ? 2.302 -5.148 -2.814 1.00 84.62 394 LEU A C 1
ATOM 3111 O O . LEU A 1 394 ? 2.430 -6.118 -2.070 1.00 84.62 394 LEU A O 1
ATOM 3115 N N . SER A 1 395 ? 1.222 -4.943 -3.570 1.00 88.38 395 SER A N 1
ATOM 3116 C CA . SER A 1 395 ? -0.006 -5.746 -3.481 1.00 88.38 395 SER A CA 1
ATOM 3117 C C . SER A 1 395 ? 0.120 -7.133 -4.119 1.00 88.38 395 SER A C 1
ATOM 3119 O O . SER A 1 395 ? -0.596 -8.053 -3.731 1.00 88.38 395 SER A O 1
ATOM 3121 N N . ILE A 1 396 ? 1.080 -7.334 -5.033 1.00 92.75 396 ILE A N 1
ATOM 3122 C CA . ILE A 1 396 ? 1.386 -8.662 -5.593 1.00 92.75 396 ILE A CA 1
ATOM 3123 C C . ILE A 1 396 ? 2.272 -9.502 -4.658 1.00 92.75 396 ILE A C 1
ATOM 3125 O O . ILE A 1 396 ? 2.415 -10.704 -4.871 1.00 92.75 396 ILE A O 1
ATOM 3129 N N . GLY A 1 397 ? 2.852 -8.911 -3.604 1.00 92.25 397 GLY A N 1
ATOM 3130 C CA . GLY A 1 397 ? 3.782 -9.596 -2.702 1.00 92.25 397 GLY A CA 1
ATOM 3131 C C . GLY A 1 397 ? 3.202 -10.870 -2.079 1.00 92.25 397 GLY A C 1
ATOM 3132 O O . GLY A 1 397 ? 3.878 -11.902 -2.057 1.00 92.25 397 GLY A O 1
ATOM 3133 N N . ALA A 1 398 ? 1.937 -10.836 -1.652 1.00 93.12 398 ALA A N 1
ATOM 3134 C CA . ALA A 1 398 ? 1.224 -12.001 -1.131 1.00 93.12 398 ALA A CA 1
ATOM 3135 C C . ALA A 1 398 ? 1.136 -13.137 -2.169 1.00 93.12 398 ALA A C 1
ATOM 3137 O O . ALA A 1 398 ? 1.481 -14.283 -1.875 1.00 93.12 398 ALA A O 1
ATOM 3138 N N . TYR A 1 399 ? 0.759 -12.816 -3.410 1.00 95.44 399 TYR A N 1
ATOM 3139 C CA . TYR A 1 399 ? 0.634 -13.794 -4.492 1.00 95.44 399 TYR A CA 1
ATOM 3140 C C . TYR A 1 399 ? 1.996 -14.359 -4.911 1.00 95.44 399 TYR A C 1
ATOM 3142 O O . TYR A 1 399 ? 2.153 -15.574 -5.052 1.00 95.44 399 TYR A O 1
ATOM 3150 N N . ALA A 1 400 ? 3.000 -13.490 -5.051 1.00 95.00 400 ALA A N 1
ATOM 3151 C CA . ALA A 1 400 ? 4.372 -13.876 -5.364 1.00 95.00 400 ALA A CA 1
ATOM 3152 C C . ALA A 1 400 ? 4.922 -14.847 -4.308 1.00 95.00 400 ALA A C 1
ATOM 3154 O O . ALA A 1 400 ? 5.454 -15.906 -4.633 1.00 95.00 400 ALA A O 1
ATOM 3155 N N . THR A 1 401 ? 4.706 -14.534 -3.029 1.00 94.06 401 THR A N 1
ATOM 3156 C CA . THR A 1 401 ? 5.134 -15.365 -1.897 1.00 94.06 401 THR A CA 1
ATOM 3157 C C . THR A 1 401 ? 4.394 -16.695 -1.852 1.00 94.06 401 THR A C 1
ATOM 3159 O O . THR A 1 401 ? 5.034 -17.733 -1.697 1.00 94.06 401 THR A O 1
ATOM 3162 N N . LYS A 1 402 ? 3.065 -16.702 -2.031 1.00 94.00 402 LYS A N 1
ATOM 3163 C CA . LYS A 1 402 ? 2.253 -17.930 -2.031 1.00 94.00 402 LYS A CA 1
ATOM 3164 C C . LYS A 1 402 ? 2.801 -18.954 -3.026 1.00 94.00 402 LYS A C 1
ATOM 3166 O O . LYS A 1 402 ? 2.987 -20.117 -2.658 1.00 94.00 402 LYS A O 1
ATOM 3171 N N . ASN A 1 403 ? 3.092 -18.494 -4.244 1.00 94.12 403 ASN A N 1
ATOM 3172 C CA . ASN A 1 403 ? 3.530 -19.326 -5.365 1.00 94.12 403 ASN A CA 1
ATOM 3173 C C . ASN A 1 403 ? 5.054 -19.525 -5.437 1.00 94.12 403 ASN A C 1
ATOM 3175 O O . ASN A 1 403 ? 5.526 -20.318 -6.245 1.00 94.12 403 ASN A O 1
ATOM 3179 N N . GLY A 1 404 ? 5.835 -18.821 -4.611 1.00 93.25 404 GLY A N 1
ATOM 3180 C CA . GLY A 1 404 ? 7.297 -18.845 -4.698 1.00 93.25 404 GLY A CA 1
ATOM 3181 C C . GLY A 1 404 ? 7.841 -18.210 -5.983 1.00 93.25 404 GLY A C 1
ATOM 3182 O O . GLY A 1 404 ? 8.928 -18.573 -6.427 1.00 93.25 404 GLY A O 1
ATOM 3183 N N . TYR A 1 405 ? 7.094 -17.281 -6.587 1.00 95.31 405 TYR A N 1
ATOM 3184 C CA . TYR A 1 405 ? 7.518 -16.555 -7.781 1.00 95.31 405 TYR A CA 1
ATOM 3185 C C . TYR A 1 405 ? 8.435 -15.403 -7.379 1.00 95.31 405 TYR A C 1
ATOM 3187 O O . TYR A 1 405 ? 7.972 -14.485 -6.695 1.00 95.31 405 TYR A O 1
ATOM 3195 N N . PRO A 1 406 ? 9.720 -15.407 -7.778 1.00 94.69 406 PRO A N 1
ATOM 3196 C CA . PRO A 1 406 ? 10.616 -14.311 -7.450 1.00 94.69 406 PRO A CA 1
ATOM 3197 C C . PRO A 1 406 ? 10.109 -13.009 -8.076 1.00 94.69 406 PRO A C 1
ATOM 3199 O O . PRO A 1 406 ? 9.660 -12.981 -9.225 1.00 94.69 406 PRO A O 1
ATOM 3202 N N . ILE A 1 407 ? 10.197 -11.921 -7.312 1.00 94.44 407 ILE A N 1
ATOM 3203 C CA . ILE A 1 407 ? 9.965 -10.573 -7.829 1.00 94.44 407 ILE A CA 1
ATOM 3204 C C . ILE A 1 407 ? 11.275 -10.103 -8.454 1.00 94.44 407 ILE A C 1
ATOM 3206 O O . ILE A 1 407 ? 12.308 -10.126 -7.792 1.00 94.44 407 ILE A O 1
ATOM 3210 N N . VAL A 1 408 ? 11.234 -9.684 -9.711 1.00 95.38 408 VAL A N 1
ATOM 3211 C CA . VAL A 1 408 ? 12.371 -9.213 -10.501 1.00 95.38 408 VAL A CA 1
ATOM 3212 C C . VAL A 1 408 ? 12.211 -7.714 -10.714 1.00 95.38 408 VAL A C 1
ATOM 3214 O O . VAL A 1 408 ? 11.222 -7.258 -11.293 1.00 95.38 408 VAL A O 1
ATOM 3217 N N . LEU A 1 409 ? 13.185 -6.944 -10.234 1.00 94.38 409 LEU A N 1
ATOM 3218 C CA . LEU A 1 409 ? 13.170 -5.489 -10.328 1.00 94.38 409 LEU A CA 1
ATOM 3219 C C . LEU A 1 409 ? 13.795 -5.012 -11.639 1.00 94.38 409 LEU A C 1
ATOM 3221 O O . LEU A 1 409 ? 14.924 -5.380 -11.975 1.00 94.38 409 LEU A O 1
ATOM 3225 N N . VAL A 1 410 ? 13.085 -4.126 -12.337 1.00 95.19 410 VAL A N 1
ATOM 3226 C CA . VAL A 1 410 ? 13.549 -3.455 -13.561 1.00 95.19 410 VAL A CA 1
ATOM 3227 C C . VAL A 1 410 ? 13.380 -1.938 -13.459 1.00 95.19 410 VAL A C 1
ATOM 3229 O O . VAL A 1 410 ? 12.598 -1.446 -12.646 1.00 95.19 410 VAL A O 1
ATOM 3232 N N . GLN A 1 411 ? 14.120 -1.183 -14.268 1.00 94.88 411 GLN A N 1
ATOM 3233 C CA . GLN A 1 411 ? 13.862 0.247 -14.483 1.00 94.88 411 GLN A CA 1
ATOM 3234 C C . GLN A 1 411 ? 12.785 0.414 -15.555 1.00 94.88 411 GLN A C 1
ATOM 3236 O O . GLN A 1 411 ? 12.554 -0.517 -16.324 1.00 94.88 411 GLN A O 1
ATOM 3241 N N . LYS A 1 412 ? 12.179 1.601 -15.677 1.00 94.19 412 LYS A N 1
ATOM 3242 C CA . LYS A 1 412 ? 11.128 1.862 -16.679 1.00 94.19 412 LYS A CA 1
ATOM 3243 C C . LYS A 1 412 ? 11.466 1.368 -18.089 1.00 94.19 412 LYS A C 1
ATOM 3245 O O . LYS A 1 412 ? 10.613 0.775 -18.739 1.00 94.19 412 LYS A O 1
ATOM 3250 N N . ASN A 1 413 ? 12.690 1.625 -18.551 1.00 95.50 413 ASN A N 1
ATOM 3251 C CA . ASN A 1 413 ? 13.127 1.365 -19.927 1.00 95.50 413 ASN A CA 1
ATOM 3252 C C . ASN A 1 413 ? 14.349 0.440 -20.016 1.00 95.50 413 ASN A C 1
ATOM 3254 O O . ASN A 1 413 ? 14.956 0.349 -21.079 1.00 95.50 413 ASN A O 1
ATOM 3258 N N . LYS A 1 414 ? 14.767 -0.194 -18.913 1.00 95.81 414 LYS A N 1
ATOM 3259 C CA . LYS A 1 414 ? 16.011 -0.971 -18.883 1.00 95.81 414 LYS A CA 1
ATOM 3260 C C . LYS A 1 414 ? 15.946 -2.129 -17.890 1.00 95.81 414 LYS A C 1
ATOM 3262 O O . LYS A 1 414 ? 15.559 -1.960 -16.734 1.00 95.81 414 LYS A O 1
ATOM 3267 N N . ILE A 1 415 ? 16.421 -3.294 -18.328 1.00 96.44 415 ILE A N 1
ATOM 3268 C CA . ILE A 1 415 ? 16.806 -4.398 -17.444 1.00 96.44 415 ILE A CA 1
ATOM 3269 C C . ILE A 1 415 ? 18.310 -4.263 -17.196 1.00 96.44 415 ILE A C 1
ATOM 3271 O O . ILE A 1 415 ? 19.092 -4.268 -18.146 1.00 96.44 415 ILE A O 1
ATOM 3275 N N . ASN A 1 416 ? 18.721 -4.121 -15.936 1.00 95.56 416 ASN A N 1
ATOM 3276 C CA . ASN A 1 416 ? 20.141 -4.045 -15.588 1.00 95.56 416 ASN A CA 1
ATOM 3277 C C . ASN A 1 416 ? 20.859 -5.364 -15.887 1.00 95.56 416 ASN A C 1
ATOM 3279 O O . ASN A 1 416 ? 20.255 -6.430 -15.783 1.00 95.56 416 ASN A O 1
ATOM 3283 N N . ASP A 1 417 ? 22.153 -5.305 -16.207 1.00 97.00 417 ASP A N 1
ATOM 3284 C CA . ASP A 1 417 ? 22.917 -6.489 -16.627 1.00 97.00 417 ASP A CA 1
ATOM 3285 C C . ASP A 1 417 ? 22.940 -7.577 -15.551 1.00 97.00 417 ASP A C 1
ATOM 3287 O O . ASP A 1 417 ? 22.773 -8.754 -15.860 1.00 97.00 417 ASP A O 1
ATOM 3291 N N . VAL A 1 418 ? 23.025 -7.186 -14.275 1.00 96.81 418 VAL A N 1
ATOM 3292 C CA . VAL A 1 418 ? 22.911 -8.110 -13.133 1.00 96.81 418 VAL A CA 1
ATOM 3293 C C . VAL A 1 418 ? 21.559 -8.828 -13.097 1.00 96.81 418 VAL A C 1
ATOM 3295 O O . VAL A 1 418 ? 21.501 -10.022 -12.810 1.00 96.81 418 VAL A O 1
ATOM 3298 N N . THR A 1 419 ? 20.476 -8.134 -13.451 1.00 95.94 419 THR A N 1
ATOM 3299 C CA . THR A 1 419 ? 19.129 -8.706 -13.540 1.00 95.94 419 THR A CA 1
ATOM 3300 C C . THR A 1 419 ? 18.999 -9.603 -14.772 1.00 95.94 419 THR A C 1
ATOM 3302 O O . THR A 1 419 ? 18.465 -10.705 -14.665 1.00 95.94 419 THR A O 1
ATOM 3305 N N . LYS A 1 420 ? 19.531 -9.182 -15.933 1.00 96.44 420 LYS A N 1
ATOM 3306 C CA . LYS A 1 420 ? 19.575 -10.008 -17.154 1.00 96.44 420 LYS A CA 1
ATOM 3307 C C . LYS A 1 420 ? 20.329 -11.312 -16.895 1.00 96.44 420 LYS A C 1
ATOM 3309 O O . LYS A 1 420 ? 19.860 -12.373 -17.295 1.00 96.44 420 LYS A O 1
ATOM 3314 N N . GLN A 1 421 ? 21.464 -11.241 -16.203 1.00 96.62 421 GLN A N 1
ATOM 3315 C CA . GLN A 1 421 ? 22.260 -12.412 -15.858 1.00 96.62 421 GLN A CA 1
ATOM 3316 C C . GLN A 1 421 ? 21.519 -13.330 -14.879 1.00 96.62 421 GLN A C 1
ATOM 3318 O O . GLN A 1 421 ? 21.420 -14.525 -15.133 1.00 96.62 421 GLN A O 1
ATOM 3323 N N . ALA A 1 422 ? 20.911 -12.779 -13.824 1.00 95.69 422 ALA A N 1
ATOM 3324 C CA . ALA A 1 422 ? 20.118 -13.571 -12.882 1.00 95.69 422 ALA A CA 1
ATOM 3325 C C . ALA A 1 422 ? 18.937 -14.293 -13.554 1.00 95.69 422 ALA A C 1
ATOM 3327 O O . ALA A 1 422 ? 18.648 -15.435 -13.207 1.00 95.69 422 ALA A O 1
ATOM 3328 N N . LEU A 1 423 ? 18.280 -13.659 -14.534 1.00 95.50 423 LEU A N 1
ATOM 3329 C CA . LEU A 1 423 ? 17.239 -14.300 -15.341 1.00 95.50 423 LEU A CA 1
ATOM 3330 C C . LEU A 1 423 ? 17.809 -15.426 -16.216 1.00 95.50 423 LEU A C 1
ATOM 3332 O O . LEU A 1 423 ? 17.234 -16.512 -16.230 1.00 95.50 423 LEU A O 1
ATOM 3336 N N . LYS A 1 424 ? 18.945 -15.203 -16.894 1.00 94.69 424 LYS A N 1
ATOM 3337 C CA . LYS A 1 424 ? 19.616 -16.222 -17.727 1.00 94.69 424 LYS A CA 1
ATOM 3338 C C . LYS A 1 424 ? 20.053 -17.453 -16.932 1.00 94.69 424 LYS A C 1
ATOM 3340 O O . LYS A 1 424 ? 19.930 -18.564 -17.435 1.00 94.69 424 LYS A O 1
ATOM 3345 N N . ASP A 1 425 ? 20.532 -17.255 -15.707 1.00 94.69 425 ASP A N 1
ATOM 3346 C CA . ASP A 1 425 ? 20.997 -18.335 -14.826 1.00 94.69 425 ASP A CA 1
ATOM 3347 C C . ASP A 1 425 ? 19.841 -19.075 -14.121 1.00 94.69 425 ASP A C 1
ATOM 3349 O O . ASP A 1 425 ? 20.064 -20.050 -13.397 1.00 94.69 425 ASP A O 1
ATOM 3353 N N . SER A 1 426 ? 18.602 -18.611 -14.304 1.00 95.44 426 SER A N 1
ATOM 3354 C CA . SER A 1 426 ? 17.394 -19.192 -13.712 1.00 95.44 426 SER A CA 1
ATOM 3355 C C . SER A 1 426 ? 16.620 -20.066 -14.707 1.00 95.44 426 SER A C 1
ATOM 3357 O O . SER A 1 426 ? 16.850 -20.032 -15.913 1.00 95.44 426 SER A O 1
ATOM 3359 N N . LYS A 1 427 ? 15.635 -20.826 -14.212 1.00 96.38 427 LYS A N 1
ATOM 3360 C CA . LYS A 1 427 ? 14.667 -21.553 -15.056 1.00 96.38 427 LYS A CA 1
ATOM 3361 C C . LYS A 1 427 ? 13.448 -20.705 -15.451 1.00 96.38 427 LYS A C 1
ATOM 3363 O O . LYS A 1 427 ? 12.506 -21.247 -16.032 1.00 96.38 427 LYS A O 1
ATOM 3368 N N . ILE A 1 428 ? 13.457 -19.402 -15.157 1.00 97.62 428 ILE A N 1
ATOM 3369 C CA . ILE A 1 428 ? 12.330 -18.499 -15.399 1.00 97.62 428 ILE A CA 1
ATOM 3370 C C . ILE A 1 428 ? 12.134 -18.324 -16.906 1.00 97.62 428 ILE A C 1
ATOM 3372 O O . ILE A 1 428 ? 13.010 -17.841 -17.618 1.00 97.62 428 ILE A O 1
ATOM 3376 N N . LYS A 1 429 ? 10.947 -18.693 -17.384 1.00 97.12 429 LYS A N 1
ATOM 3377 C CA . LYS A 1 429 ? 10.539 -18.592 -18.793 1.00 97.12 429 LYS A CA 1
ATOM 3378 C C . LYS A 1 429 ? 9.324 -17.705 -18.989 1.00 97.12 429 LYS A C 1
ATOM 3380 O O . LYS A 1 429 ? 9.116 -17.223 -20.098 1.00 97.12 429 LYS A O 1
ATOM 3385 N N . LYS A 1 430 ? 8.530 -17.499 -17.938 1.00 98.31 430 LYS A N 1
ATOM 3386 C CA . LYS A 1 430 ? 7.284 -16.739 -17.977 1.00 98.31 430 LYS A CA 1
ATOM 3387 C C . LYS A 1 430 ? 7.289 -15.631 -16.940 1.00 98.31 430 LYS A C 1
ATOM 3389 O O . LYS A 1 430 ? 7.963 -15.736 -15.914 1.00 98.31 430 LYS A O 1
ATOM 3394 N N . CYS A 1 431 ? 6.500 -14.591 -17.164 1.00 97.88 431 CYS A N 1
ATOM 3395 C CA . CYS A 1 431 ? 6.330 -13.560 -16.156 1.00 97.88 431 CYS A CA 1
ATOM 3396 C C . CYS A 1 431 ? 4.967 -12.875 -16.179 1.00 97.88 431 CYS A C 1
ATOM 3398 O O . CYS A 1 431 ? 4.361 -12.701 -17.234 1.00 97.88 431 CYS A O 1
ATOM 3400 N N . TYR A 1 432 ? 4.528 -12.407 -15.014 1.00 97.56 432 TYR A N 1
ATOM 3401 C CA . TYR A 1 432 ? 3.527 -11.346 -14.921 1.00 97.56 432 TYR A CA 1
ATOM 3402 C C . TYR A 1 432 ? 4.226 -9.999 -14.810 1.00 97.56 432 TYR A C 1
ATOM 3404 O O . TYR A 1 432 ? 5.223 -9.882 -14.100 1.00 97.56 432 TYR A O 1
ATOM 3412 N N . ILE A 1 433 ? 3.682 -8.973 -15.451 1.00 96.69 433 ILE A N 1
ATOM 3413 C CA . ILE A 1 433 ? 4.122 -7.591 -15.250 1.00 96.69 433 ILE A CA 1
ATOM 3414 C C . ILE A 1 433 ? 3.143 -6.922 -14.300 1.00 96.69 433 ILE A C 1
ATOM 3416 O O . ILE A 1 433 ? 1.939 -6.958 -14.543 1.00 96.69 433 ILE A O 1
ATOM 3420 N N . VAL A 1 434 ? 3.640 -6.292 -13.239 1.00 95.31 434 VAL A N 1
ATOM 3421 C CA . VAL A 1 434 ? 2.804 -5.535 -12.304 1.00 95.31 434 VAL A CA 1
ATOM 3422 C C . VAL A 1 434 ? 3.188 -4.063 -12.352 1.00 95.31 434 VAL A C 1
ATOM 3424 O O . VAL A 1 434 ? 4.295 -3.678 -11.972 1.00 95.31 434 VAL A O 1
ATOM 3427 N N . GLY A 1 435 ? 2.251 -3.252 -12.842 1.00 90.75 435 GLY A N 1
ATOM 3428 C CA . GLY A 1 435 ? 2.431 -1.823 -13.084 1.00 90.75 435 GLY A CA 1
ATOM 3429 C C . GLY A 1 435 ? 2.171 -1.414 -14.535 1.00 90.75 435 GLY A C 1
ATOM 3430 O O . GLY A 1 435 ? 2.335 -2.187 -15.488 1.00 90.75 435 GLY A O 1
ATOM 3431 N N . GLY A 1 436 ? 1.723 -0.169 -14.701 1.00 91.81 436 GLY A N 1
ATOM 3432 C CA . GLY A 1 436 ? 1.396 0.405 -16.009 1.00 91.81 436 GLY A CA 1
ATOM 3433 C C . GLY A 1 436 ? 2.627 0.704 -16.869 1.00 91.81 436 GLY A C 1
ATOM 3434 O O . GLY A 1 436 ? 3.770 0.607 -16.419 1.00 91.81 436 GLY A O 1
ATOM 3435 N N . GLU A 1 437 ? 2.394 1.138 -18.110 1.00 92.25 437 GLU A N 1
ATOM 3436 C CA . GLU A 1 437 ? 3.463 1.472 -19.071 1.00 92.25 437 GLU A CA 1
ATOM 3437 C C . GLU A 1 437 ? 4.363 2.635 -18.605 1.00 92.25 437 GLU A C 1
ATOM 3439 O O . GLU A 1 437 ? 5.517 2.752 -19.017 1.00 92.25 437 GLU A O 1
ATOM 3444 N N . ASN A 1 438 ? 3.871 3.467 -17.681 1.00 88.69 438 ASN A N 1
ATOM 3445 C CA . ASN A 1 438 ? 4.658 4.521 -17.040 1.00 88.69 438 ASN A CA 1
ATOM 3446 C C . ASN A 1 438 ? 5.715 3.983 -16.064 1.00 88.69 438 ASN A C 1
ATOM 3448 O O . ASN A 1 438 ? 6.733 4.645 -15.873 1.00 88.69 438 ASN A O 1
ATOM 3452 N N . SER A 1 439 ? 5.481 2.806 -15.474 1.00 90.25 439 SER A N 1
ATOM 3453 C CA . SER A 1 439 ? 6.393 2.138 -14.537 1.00 90.25 439 SER A CA 1
ATOM 3454 C C . SER A 1 439 ? 7.319 1.149 -15.247 1.00 90.25 439 SER A C 1
ATOM 3456 O O . SER A 1 439 ? 8.466 0.994 -14.839 1.00 90.25 439 SER A O 1
ATOM 3458 N N . ILE A 1 440 ? 6.819 0.467 -16.284 1.00 93.81 440 ILE A N 1
ATOM 3459 C CA . ILE A 1 440 ? 7.530 -0.547 -17.079 1.00 93.81 440 ILE A CA 1
ATOM 3460 C C . ILE A 1 440 ? 7.058 -0.390 -18.522 1.00 93.81 440 ILE A C 1
ATOM 3462 O O . ILE A 1 440 ? 5.925 -0.768 -18.833 1.00 93.81 440 ILE A O 1
ATOM 3466 N N . SER A 1 441 ? 7.890 0.168 -19.394 1.00 95.19 441 SER A N 1
ATOM 3467 C CA . SER A 1 441 ? 7.474 0.540 -20.744 1.00 95.19 441 SER A CA 1
ATOM 3468 C C . SER A 1 441 ? 7.128 -0.661 -21.618 1.00 95.19 441 SER A C 1
ATOM 3470 O O . SER A 1 441 ? 7.562 -1.795 -21.401 1.00 95.19 441 SER A O 1
ATOM 3472 N N . LYS A 1 442 ? 6.333 -0.395 -22.654 1.00 94.31 442 LYS A N 1
ATOM 3473 C CA . LYS A 1 442 ? 5.951 -1.398 -23.649 1.00 94.31 442 LYS A CA 1
ATOM 3474 C C . LYS A 1 442 ? 7.126 -1.864 -24.513 1.00 94.31 442 LYS A C 1
ATOM 3476 O O . LYS A 1 442 ? 7.088 -2.963 -25.056 1.00 94.31 442 LYS A O 1
ATOM 3481 N N . SER A 1 443 ? 8.168 -1.045 -24.664 1.00 94.62 443 SER A N 1
ATOM 3482 C CA . SER A 1 443 ? 9.399 -1.468 -25.337 1.00 94.62 443 SER A CA 1
ATOM 3483 C C . SER A 1 443 ? 10.162 -2.479 -24.485 1.00 94.62 443 SER A C 1
ATOM 3485 O O . SER A 1 443 ? 10.521 -3.533 -25.001 1.00 94.62 443 SER A O 1
ATOM 3487 N N . LEU A 1 444 ? 10.314 -2.207 -23.183 1.00 94.94 444 LEU A N 1
ATOM 3488 C CA . LEU A 1 444 ? 10.975 -3.113 -22.245 1.00 94.94 444 LEU A CA 1
ATOM 3489 C C . LEU A 1 444 ? 10.261 -4.464 -22.137 1.00 94.94 444 LEU A C 1
ATOM 3491 O O . LEU A 1 444 ? 10.915 -5.489 -21.984 1.00 94.94 444 LEU A O 1
ATOM 3495 N N . GLU A 1 445 ? 8.930 -4.474 -22.261 1.00 93.88 445 GLU A N 1
ATOM 3496 C CA . GLU A 1 445 ? 8.112 -5.692 -22.252 1.00 93.88 445 GLU A CA 1
ATOM 3497 C C . GLU A 1 445 ? 8.604 -6.762 -23.241 1.00 93.88 445 GLU A C 1
ATOM 3499 O O . GLU A 1 445 ? 8.541 -7.952 -22.946 1.00 93.88 445 GLU A O 1
ATOM 3504 N N . LYS A 1 446 ? 9.166 -6.342 -24.379 1.00 92.38 446 LYS A N 1
ATOM 3505 C CA . LYS A 1 446 ? 9.693 -7.240 -25.416 1.00 92.38 446 LYS A CA 1
ATOM 3506 C C . LYS A 1 446 ? 11.012 -7.922 -25.030 1.00 92.38 446 LYS A C 1
ATOM 3508 O O . LYS A 1 446 ? 11.388 -8.896 -25.672 1.00 92.38 446 LYS A O 1
ATOM 3513 N N . GLU A 1 447 ? 11.719 -7.407 -24.023 1.00 94.62 447 GLU A N 1
ATOM 3514 C CA . GLU A 1 447 ? 12.973 -7.974 -23.502 1.00 94.62 447 GLU A CA 1
ATOM 3515 C C . GLU A 1 447 ? 12.753 -8.928 -22.315 1.00 94.62 447 GLU A C 1
ATOM 3517 O O . GLU A 1 447 ? 13.711 -9.517 -21.808 1.00 94.62 447 GLU A O 1
ATOM 3522 N N . LEU A 1 448 ? 11.514 -9.056 -21.831 1.00 95.81 448 LEU A N 1
ATOM 3523 C CA . LEU A 1 448 ? 11.174 -9.884 -20.677 1.00 95.81 448 LEU A CA 1
ATOM 3524 C C . LEU A 1 448 ? 10.993 -11.362 -21.073 1.00 95.81 448 LEU A C 1
ATOM 3526 O O . LEU A 1 448 ? 10.821 -11.676 -22.254 1.00 95.81 448 LEU A O 1
ATOM 3530 N N . PRO A 1 449 ? 10.990 -12.290 -20.092 1.00 95.19 449 PRO A N 1
ATOM 3531 C CA . PRO A 1 449 ? 10.467 -13.639 -20.303 1.00 95.19 449 PRO A CA 1
ATOM 3532 C C . PRO A 1 449 ? 9.044 -13.601 -20.885 1.00 95.19 449 PRO A C 1
ATOM 3534 O O . PRO A 1 449 ? 8.401 -12.554 -20.895 1.00 95.19 449 PRO A O 1
ATOM 3537 N N . GLN A 1 450 ? 8.517 -14.742 -21.337 1.00 97.81 450 GLN A N 1
ATOM 3538 C CA . GLN A 1 450 ? 7.182 -14.811 -21.936 1.00 97.81 450 GLN A CA 1
ATOM 3539 C C . GLN A 1 450 ? 6.133 -14.171 -21.013 1.00 97.81 450 GLN A C 1
ATOM 3541 O O . GLN A 1 450 ? 5.782 -14.717 -19.962 1.00 97.81 450 GLN A O 1
ATOM 3546 N N . VAL A 1 451 ? 5.621 -13.014 -21.425 1.00 98.00 451 VAL A N 1
ATOM 3547 C CA . VAL A 1 451 ? 4.662 -12.248 -20.636 1.00 98.00 451 VAL A CA 1
ATOM 3548 C C . VAL A 1 451 ? 3.328 -12.977 -20.663 1.00 98.00 451 VAL A C 1
ATOM 3550 O O . VAL A 1 451 ? 2.705 -13.116 -21.712 1.00 98.00 451 VAL A O 1
ATOM 3553 N N . ILE A 1 452 ? 2.907 -13.469 -19.499 1.00 97.69 452 ILE A N 1
ATOM 3554 C CA . ILE A 1 452 ? 1.588 -14.071 -19.306 1.00 97.69 452 ILE A CA 1
ATOM 3555 C C . ILE A 1 452 ? 0.544 -12.963 -19.400 1.00 97.69 452 ILE A C 1
ATOM 3557 O O . ILE A 1 452 ? -0.414 -13.068 -20.158 1.00 97.69 452 ILE A O 1
ATOM 3561 N N . GLU A 1 453 ? 0.740 -11.902 -18.613 1.00 96.81 453 GLU A N 1
ATOM 3562 C CA . GLU A 1 453 ? -0.170 -10.766 -18.546 1.00 96.81 453 GLU A CA 1
ATOM 3563 C C . GLU A 1 453 ? 0.481 -9.567 -17.854 1.00 96.81 453 GLU A C 1
ATOM 3565 O O . GLU A 1 453 ? 1.307 -9.721 -16.948 1.00 96.81 453 GLU A O 1
ATOM 3570 N N . ARG A 1 454 ? 0.039 -8.366 -18.234 1.00 96.56 454 ARG A N 1
ATOM 3571 C CA . ARG A 1 454 ? 0.290 -7.128 -17.499 1.00 96.56 454 ARG A CA 1
ATOM 3572 C C . ARG A 1 454 ? -0.919 -6.765 -16.640 1.00 96.56 454 ARG A C 1
ATOM 3574 O O . ARG A 1 454 ? -2.000 -6.504 -17.158 1.00 96.56 454 ARG A O 1
ATOM 3581 N N . ILE A 1 455 ? -0.707 -6.667 -15.333 1.00 95.88 455 ILE A N 1
ATOM 3582 C CA . ILE A 1 455 ? -1.713 -6.284 -14.345 1.00 95.88 455 ILE A CA 1
ATOM 3583 C C . ILE A 1 455 ? -1.430 -4.844 -13.909 1.00 95.88 455 ILE A C 1
ATOM 3585 O O . ILE A 1 455 ? -0.440 -4.563 -13.233 1.00 95.88 455 ILE A O 1
ATOM 3589 N N . ALA A 1 456 ? -2.290 -3.916 -14.326 1.00 93.25 456 ALA A N 1
ATOM 3590 C CA . ALA A 1 456 ? -2.124 -2.492 -14.050 1.00 93.25 456 ALA A CA 1
ATOM 3591 C C . ALA A 1 456 ? -3.471 -1.766 -13.981 1.00 93.25 456 ALA A C 1
ATOM 3593 O O . ALA A 1 456 ? -4.325 -1.947 -14.853 1.00 93.25 456 ALA A O 1
ATOM 3594 N N . GLY A 1 457 ? -3.662 -0.940 -12.956 1.00 86.94 457 GLY A N 1
ATOM 3595 C CA . GLY A 1 457 ? -4.746 0.035 -12.844 1.00 86.94 457 GLY A CA 1
ATOM 3596 C C . GLY A 1 457 ? -4.316 1.440 -13.276 1.00 86.94 457 GLY A C 1
ATOM 3597 O O . GLY A 1 457 ? -3.171 1.655 -13.668 1.00 86.94 457 GLY A O 1
ATOM 3598 N N . ASN A 1 458 ? -5.236 2.406 -13.187 1.00 85.81 458 ASN A N 1
ATOM 3599 C CA . ASN A 1 458 ? -4.902 3.825 -13.386 1.00 85.81 458 ASN A CA 1
ATOM 3600 C C . ASN A 1 458 ? -4.007 4.379 -12.264 1.00 85.81 458 ASN A C 1
ATOM 3602 O O . ASN A 1 458 ? -3.294 5.359 -12.460 1.00 85.81 458 ASN A O 1
ATOM 3606 N N . ASP A 1 459 ? -4.052 3.746 -11.093 1.00 85.62 459 ASP A N 1
ATOM 3607 C CA . ASP A 1 459 ? -3.235 4.051 -9.929 1.00 85.62 459 ASP A CA 1
ATOM 3608 C C . ASP A 1 459 ? -2.933 2.769 -9.129 1.00 85.62 459 ASP A C 1
ATOM 3610 O O . ASP A 1 459 ? -3.414 1.676 -9.445 1.00 85.62 459 ASP A O 1
ATOM 3614 N N . ARG A 1 460 ? -2.138 2.918 -8.063 1.00 89.94 460 ARG A N 1
ATOM 3615 C CA . ARG A 1 460 ? -1.727 1.825 -7.166 1.00 89.94 460 ARG A CA 1
ATOM 3616 C C . ARG A 1 460 ? -2.900 1.105 -6.494 1.00 89.94 460 ARG A C 1
ATOM 3618 O O . ARG A 1 460 ? -2.801 -0.082 -6.188 1.00 89.94 460 ARG A O 1
ATOM 3625 N N . TYR A 1 461 ? -4.000 1.815 -6.257 1.00 93.12 461 TYR A N 1
ATOM 3626 C CA . TYR A 1 461 ? -5.174 1.275 -5.584 1.00 93.12 461 TYR A CA 1
ATOM 3627 C C . TYR A 1 461 ? -5.929 0.372 -6.554 1.00 93.12 461 TYR A C 1
ATOM 3629 O O . TYR A 1 461 ? -6.164 -0.793 -6.247 1.00 93.12 461 TYR A O 1
ATOM 3637 N N . GLU A 1 462 ? -6.186 0.842 -7.775 1.00 91.94 462 GLU A N 1
ATOM 3638 C CA . GLU A 1 462 ? -6.803 0.033 -8.825 1.00 91.94 462 GLU A CA 1
ATOM 3639 C C . GLU A 1 462 ? -5.923 -1.161 -9.235 1.00 91.94 462 GLU A C 1
ATOM 3641 O O . GLU A 1 462 ? -6.456 -2.247 -9.462 1.00 91.94 462 GLU A O 1
ATOM 3646 N N . THR A 1 463 ? -4.591 -1.014 -9.274 1.00 93.19 463 THR A N 1
ATOM 3647 C CA . THR A 1 463 ? -3.679 -2.154 -9.485 1.00 93.19 463 THR A CA 1
ATOM 3648 C C . THR A 1 463 ? -3.883 -3.224 -8.408 1.00 93.19 463 THR A C 1
ATOM 3650 O O . THR A 1 463 ? -4.031 -4.398 -8.749 1.00 93.19 463 THR A O 1
ATOM 3653 N N . SER A 1 464 ? -3.977 -2.835 -7.128 1.00 96.31 464 SER A N 1
ATOM 3654 C CA . SER A 1 464 ? -4.219 -3.787 -6.032 1.00 96.31 464 SER A CA 1
ATOM 3655 C C . SER A 1 464 ? -5.567 -4.510 -6.154 1.00 96.31 464 SER A C 1
ATOM 3657 O O . SER A 1 464 ? -5.633 -5.717 -5.930 1.00 96.31 464 SER A O 1
ATOM 3659 N N . LEU A 1 465 ? -6.619 -3.818 -6.609 1.00 96.00 465 LEU A N 1
ATOM 3660 C CA . LEU A 1 465 ? -7.932 -4.429 -6.844 1.00 96.00 465 LEU A CA 1
ATOM 3661 C C . LEU A 1 465 ? -7.909 -5.409 -8.021 1.00 96.00 465 LEU A C 1
ATOM 3663 O O . LEU A 1 465 ? -8.513 -6.470 -7.930 1.00 96.00 465 LEU A O 1
ATOM 3667 N N . LYS A 1 466 ? -7.183 -5.104 -9.105 1.00 96.00 466 LYS A N 1
ATOM 3668 C CA . LYS A 1 466 ? -7.026 -6.034 -10.239 1.00 96.00 466 LYS A CA 1
ATOM 3669 C C . LYS A 1 466 ? -6.268 -7.299 -9.845 1.00 96.00 466 LYS A C 1
ATOM 3671 O O . LYS A 1 466 ? -6.613 -8.382 -10.305 1.00 96.00 466 LYS A O 1
ATOM 3676 N N . ILE A 1 467 ? -5.261 -7.179 -8.981 1.00 96.69 467 ILE A N 1
ATOM 3677 C CA . ILE A 1 467 ? -4.552 -8.333 -8.411 1.00 96.69 467 ILE A CA 1
ATOM 3678 C C . ILE A 1 467 ? -5.512 -9.173 -7.561 1.00 96.69 467 ILE A C 1
ATOM 3680 O O . ILE A 1 467 ? -5.563 -10.394 -7.721 1.00 96.69 467 ILE A O 1
ATOM 3684 N N . ALA A 1 468 ? -6.294 -8.521 -6.697 1.00 97.19 468 ALA A N 1
ATOM 3685 C CA . ALA A 1 468 ? -7.274 -9.171 -5.837 1.00 97.19 468 ALA A CA 1
ATOM 3686 C C . ALA A 1 468 ? -8.360 -9.905 -6.650 1.00 97.19 468 ALA A C 1
ATOM 3688 O O . ALA A 1 468 ? -8.579 -11.099 -6.459 1.00 97.19 468 ALA A O 1
ATOM 3689 N N . ASP A 1 469 ? -8.974 -9.233 -7.624 1.00 96.06 469 ASP A N 1
ATOM 3690 C CA . ASP A 1 469 ? -9.984 -9.810 -8.522 1.00 96.06 469 ASP A CA 1
ATOM 3691 C C . ASP A 1 469 ? -9.441 -10.975 -9.357 1.00 96.06 469 ASP A C 1
ATOM 3693 O O . ASP A 1 469 ? -10.144 -11.944 -9.633 1.00 96.06 469 ASP A O 1
ATOM 3697 N N . LYS A 1 470 ? -8.167 -10.923 -9.750 1.00 95.88 470 LYS A N 1
ATOM 3698 C CA . LYS A 1 470 ? -7.576 -11.971 -10.577 1.00 95.88 470 LYS A CA 1
ATOM 3699 C C . LYS A 1 470 ? -7.264 -13.237 -9.790 1.00 95.88 470 LYS A C 1
ATOM 3701 O O . LYS A 1 470 ? -7.561 -14.333 -10.265 1.00 95.88 470 LYS A O 1
ATOM 3706 N N . PHE A 1 471 ? -6.627 -13.090 -8.631 1.00 96.69 471 PHE A N 1
ATOM 3707 C CA . PHE A 1 471 ? -6.006 -14.212 -7.926 1.00 96.69 471 PHE A CA 1
ATOM 3708 C C . PHE A 1 471 ? -6.737 -14.641 -6.651 1.00 96.69 471 PHE A C 1
ATOM 3710 O O . PHE A 1 471 ? -6.413 -15.697 -6.117 1.00 96.69 471 PHE A O 1
ATOM 3717 N N . TYR A 1 472 ? -7.719 -13.862 -6.187 1.00 96.44 472 TYR A N 1
ATOM 3718 C CA . TYR A 1 472 ? -8.366 -14.043 -4.884 1.00 96.44 472 TYR A CA 1
ATOM 3719 C C . TYR A 1 472 ? -9.900 -13.936 -4.950 1.00 96.44 472 TYR A C 1
ATOM 3721 O O . TYR A 1 472 ? -10.536 -13.456 -4.015 1.00 96.44 472 TYR A O 1
ATOM 3729 N N . LYS A 1 473 ? -10.518 -14.391 -6.049 1.00 93.88 473 LYS A N 1
ATOM 3730 C CA . LYS A 1 473 ? -11.981 -14.313 -6.271 1.00 93.88 473 LYS A CA 1
ATOM 3731 C C . LYS A 1 473 ? -12.816 -14.932 -5.152 1.00 93.88 473 LYS A C 1
ATOM 3733 O O . LYS A 1 473 ? -13.905 -14.446 -4.854 1.00 93.88 473 LYS A O 1
ATOM 3738 N N . ASP A 1 474 ? -12.297 -16.001 -4.556 1.00 91.25 474 ASP A N 1
ATOM 3739 C CA . ASP A 1 474 ? -12.980 -16.768 -3.518 1.00 91.25 474 ASP A CA 1
ATOM 3740 C C . ASP A 1 474 ? -12.566 -16.384 -2.092 1.00 91.25 474 ASP A C 1
ATOM 3742 O O . ASP A 1 474 ? -13.048 -16.989 -1.139 1.00 91.25 474 ASP A O 1
ATOM 3746 N N . ALA A 1 475 ? -11.693 -15.385 -1.921 1.00 91.88 475 ALA A N 1
ATOM 3747 C CA . ALA A 1 475 ? -11.239 -14.976 -0.600 1.00 91.88 475 ALA A CA 1
ATOM 3748 C C . ALA A 1 475 ? -12.384 -14.356 0.220 1.00 91.88 475 ALA A C 1
ATOM 3750 O O . ALA A 1 475 ? -13.081 -13.444 -0.228 1.00 91.88 475 ALA A O 1
ATOM 3751 N N . GLU A 1 476 ? -12.539 -14.824 1.457 1.00 88.50 476 GLU A N 1
ATOM 3752 C CA . GLU A 1 476 ? -13.480 -14.264 2.439 1.00 88.50 476 GLU A CA 1
ATOM 3753 C C . GLU A 1 476 ? -12.822 -13.219 3.355 1.00 88.50 476 GLU A C 1
ATOM 3755 O O . GLU A 1 476 ? -13.509 -12.491 4.075 1.00 88.50 476 GLU A O 1
ATOM 3760 N N . GLY A 1 477 ? -11.493 -13.111 3.309 1.00 89.12 477 GLY A N 1
ATOM 3761 C CA . GLY A 1 477 ? -10.708 -12.133 4.052 1.00 89.12 477 GLY A CA 1
ATOM 3762 C C . GLY A 1 477 ? -9.858 -11.257 3.137 1.00 89.12 477 GLY A C 1
ATOM 3763 O O . GLY A 1 477 ? -9.519 -11.666 2.031 1.00 89.12 477 GLY A O 1
ATOM 3764 N N . ALA A 1 478 ? -9.480 -10.071 3.610 1.00 95.94 478 ALA A N 1
ATOM 3765 C CA . ALA A 1 478 ? -8.491 -9.205 2.975 1.00 95.94 478 ALA A CA 1
ATOM 3766 C C . ALA A 1 478 ? -7.683 -8.419 4.013 1.00 95.94 478 ALA A C 1
ATOM 3768 O O . ALA A 1 478 ? -8.196 -8.029 5.067 1.00 95.94 478 ALA A O 1
ATOM 3769 N N . TYR A 1 479 ? -6.427 -8.130 3.680 1.00 96.50 479 TYR A N 1
ATOM 3770 C CA . TYR A 1 479 ? -5.632 -7.143 4.401 1.00 96.50 479 TYR A CA 1
ATOM 3771 C C . TYR A 1 479 ? -5.729 -5.795 3.692 1.00 96.50 479 TYR A C 1
ATOM 3773 O O . TYR A 1 479 ? -5.532 -5.722 2.482 1.00 96.50 479 TYR A O 1
ATOM 3781 N N . LEU A 1 480 ? -6.021 -4.731 4.438 1.00 96.94 480 LEU A N 1
ATOM 3782 C CA . LEU A 1 480 ? -6.077 -3.363 3.924 1.00 96.94 480 LEU A CA 1
ATOM 3783 C C . LEU A 1 480 ? -4.910 -2.562 4.497 1.00 96.94 480 LEU A C 1
ATOM 3785 O O . LEU A 1 480 ? -4.803 -2.413 5.710 1.00 96.94 480 LEU A O 1
ATOM 3789 N N . ALA A 1 481 ? -4.045 -2.024 3.648 1.00 96.00 481 ALA A N 1
ATOM 3790 C CA . ALA A 1 481 ? -2.884 -1.259 4.093 1.00 96.00 481 ALA A CA 1
ATOM 3791 C C . ALA A 1 481 ? -2.729 0.045 3.308 1.00 96.00 481 ALA A C 1
ATOM 3793 O O . ALA A 1 481 ? -3.362 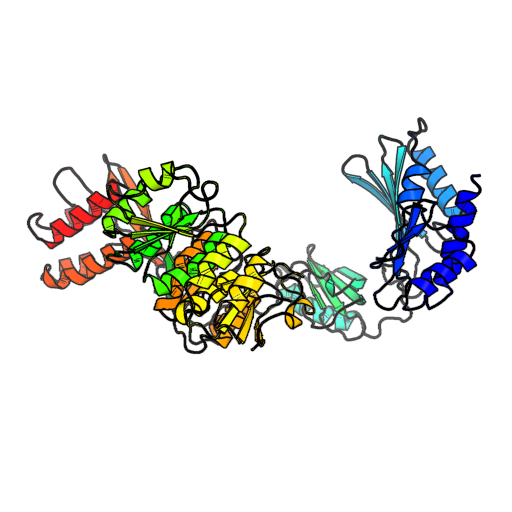0.263 2.271 1.00 96.00 481 ALA A O 1
ATOM 3794 N N . SER A 1 482 ? -1.873 0.931 3.810 1.00 94.94 482 SER A N 1
ATOM 3795 C CA . SER A 1 482 ? -1.582 2.186 3.126 1.00 94.94 482 SER A CA 1
ATOM 3796 C C . SER A 1 482 ? -0.907 1.925 1.779 1.00 94.94 482 SER A C 1
ATOM 3798 O O . SER A 1 482 ? 0.057 1.165 1.682 1.00 94.94 482 SER A O 1
ATOM 3800 N N . GLY A 1 483 ? -1.386 2.595 0.733 1.00 92.81 483 GLY A N 1
ATOM 3801 C CA . GLY A 1 483 ? -0.659 2.682 -0.530 1.00 92.81 483 GLY A CA 1
ATOM 3802 C C . GLY A 1 483 ? 0.419 3.766 -0.522 1.00 92.81 483 GLY A C 1
ATOM 3803 O O . GLY A 1 483 ? 1.235 3.793 -1.436 1.00 92.81 483 GLY A O 1
ATOM 3804 N N . GLU A 1 484 ? 0.439 4.662 0.467 1.00 91.38 484 GLU A N 1
ATOM 3805 C CA . GLU A 1 484 ? 1.343 5.824 0.536 1.00 91.38 484 GLU A CA 1
ATOM 3806 C C . GLU A 1 484 ? 2.673 5.497 1.224 1.00 91.38 484 GLU A C 1
ATOM 3808 O O . GLU A 1 484 ? 3.694 6.121 0.933 1.00 91.38 484 GLU A O 1
ATOM 3813 N N . VAL A 1 485 ? 2.679 4.483 2.093 1.00 90.31 485 VAL A N 1
ATOM 3814 C CA . VAL A 1 485 ? 3.870 3.949 2.764 1.00 90.31 485 VAL A CA 1
ATOM 3815 C C . VAL A 1 485 ? 3.926 2.432 2.617 1.00 90.31 485 VAL A C 1
ATOM 3817 O O . VAL A 1 485 ? 2.904 1.766 2.526 1.00 90.31 485 VAL A O 1
ATOM 3820 N N . PHE A 1 486 ? 5.131 1.866 2.592 1.00 89.75 486 PHE A N 1
ATOM 3821 C CA . PHE A 1 486 ? 5.324 0.471 2.183 1.00 89.75 486 PHE A CA 1
ATOM 3822 C C . PHE A 1 486 ? 5.532 -0.521 3.331 1.00 89.75 486 PHE A C 1
ATOM 3824 O O . PHE A 1 486 ? 5.359 -1.720 3.139 1.00 89.75 486 PHE A O 1
ATOM 3831 N N . ALA A 1 487 ? 5.974 -0.039 4.493 1.00 92.31 487 ALA A N 1
ATOM 3832 C CA . ALA A 1 487 ? 6.536 -0.875 5.549 1.00 92.31 487 ALA A CA 1
ATOM 3833 C C . ALA A 1 487 ? 5.515 -1.878 6.121 1.00 92.31 487 ALA A C 1
ATOM 3835 O O . ALA A 1 487 ? 5.802 -3.069 6.220 1.00 92.31 487 ALA A O 1
ATOM 3836 N N . ASP A 1 488 ? 4.305 -1.400 6.403 1.00 93.19 488 ASP A N 1
ATOM 3837 C CA . ASP A 1 488 ? 3.203 -2.197 6.950 1.00 93.19 488 ASP A CA 1
ATOM 3838 C C . ASP A 1 488 ? 2.740 -3.267 5.941 1.00 93.19 488 ASP A C 1
ATOM 3840 O O . ASP A 1 488 ? 2.652 -4.455 6.258 1.00 93.19 488 ASP A O 1
ATOM 3844 N N . SER A 1 489 ? 2.548 -2.849 4.685 1.00 92.19 489 SER A N 1
ATOM 3845 C CA . SER A 1 489 ? 2.215 -3.694 3.530 1.00 92.19 489 SER A CA 1
ATOM 3846 C C . SER A 1 489 ? 3.249 -4.798 3.294 1.00 92.19 489 SER A C 1
ATOM 3848 O O . SER A 1 489 ? 2.908 -5.950 3.032 1.00 92.19 489 SER A O 1
ATOM 3850 N N . LEU A 1 490 ? 4.532 -4.462 3.420 1.00 92.44 490 LEU A N 1
ATOM 3851 C CA . LEU A 1 490 ? 5.618 -5.419 3.286 1.00 92.44 490 LEU A CA 1
ATOM 3852 C C . LEU A 1 490 ? 5.572 -6.482 4.392 1.00 92.44 490 LEU A C 1
ATOM 3854 O O . LEU A 1 490 ? 5.667 -7.672 4.097 1.00 92.44 490 LEU A O 1
ATOM 3858 N N . ALA A 1 491 ? 5.434 -6.058 5.650 1.00 94.50 491 ALA A N 1
ATOM 3859 C CA . ALA A 1 491 ? 5.491 -6.954 6.802 1.00 94.50 491 ALA A CA 1
ATOM 3860 C C . ALA A 1 491 ? 4.323 -7.956 6.841 1.00 94.50 491 ALA A C 1
ATOM 3862 O O . ALA A 1 491 ? 4.504 -9.078 7.316 1.00 94.50 491 ALA A O 1
ATOM 3863 N N . ILE A 1 492 ? 3.143 -7.593 6.315 1.00 94.69 492 ILE A N 1
ATOM 3864 C CA . ILE A 1 492 ? 1.977 -8.492 6.292 1.00 94.69 492 ILE A CA 1
ATOM 3865 C C . ILE A 1 492 ? 1.997 -9.501 5.135 1.00 94.69 492 ILE A C 1
ATOM 3867 O O . ILE A 1 492 ? 1.362 -10.548 5.240 1.00 94.69 492 ILE A O 1
ATOM 3871 N N . ASN A 1 493 ? 2.740 -9.257 4.052 1.00 93.50 493 ASN A N 1
ATOM 3872 C CA . ASN A 1 493 ? 2.714 -10.123 2.865 1.00 93.50 493 ASN A CA 1
ATOM 3873 C C . ASN A 1 493 ? 2.950 -11.629 3.136 1.00 93.50 493 ASN A C 1
ATOM 3875 O O . ASN A 1 493 ? 2.221 -12.434 2.553 1.00 93.50 493 ASN A O 1
ATOM 3879 N N . PRO A 1 494 ? 3.885 -12.057 4.014 1.00 92.31 494 PRO A N 1
ATOM 3880 C CA . PRO A 1 494 ? 4.043 -13.475 4.358 1.00 92.31 494 PRO A CA 1
ATOM 3881 C C . PRO A 1 494 ? 2.779 -14.089 4.971 1.00 92.31 494 PRO A C 1
ATOM 3883 O O . PRO A 1 494 ? 2.440 -15.243 4.710 1.00 92.31 494 PRO A O 1
ATOM 3886 N N . ILE A 1 495 ? 2.062 -13.303 5.775 1.00 92.88 495 ILE A N 1
ATOM 3887 C CA . ILE A 1 495 ? 0.820 -13.710 6.429 1.00 92.88 495 ILE A CA 1
ATOM 3888 C C . ILE A 1 495 ? -0.330 -13.741 5.417 1.00 92.88 495 ILE A C 1
ATOM 3890 O O . ILE A 1 495 ? -1.055 -14.731 5.354 1.00 92.88 495 ILE A O 1
ATOM 3894 N N . ALA A 1 496 ? -0.444 -12.713 4.573 1.00 94.12 496 ALA A N 1
ATOM 3895 C CA . ALA A 1 496 ? -1.401 -12.665 3.467 1.00 94.12 496 ALA A CA 1
ATOM 3896 C C . ALA A 1 496 ? -1.253 -13.871 2.528 1.00 94.12 496 ALA A C 1
ATOM 3898 O O . ALA A 1 496 ? -2.235 -14.522 2.182 1.00 94.12 496 ALA A O 1
ATOM 3899 N N . ALA A 1 497 ? -0.012 -14.236 2.198 1.00 93.81 497 ALA A N 1
ATOM 3900 C CA . ALA A 1 497 ? 0.300 -15.420 1.405 1.00 93.81 497 ALA A CA 1
ATOM 3901 C C . ALA A 1 497 ? -0.100 -16.731 2.097 1.00 93.81 497 ALA A C 1
ATOM 3903 O O . ALA A 1 497 ? -0.560 -17.658 1.432 1.00 93.81 497 ALA A O 1
ATOM 3904 N N . LYS A 1 498 ? 0.083 -16.820 3.422 1.00 89.50 498 LYS A N 1
ATOM 3905 C CA . LYS A 1 498 ? -0.263 -18.005 4.221 1.00 89.50 498 LYS A CA 1
ATOM 3906 C C . LYS A 1 498 ? -1.773 -18.228 4.306 1.00 89.50 498 LYS A C 1
ATOM 3908 O O . LYS A 1 498 ? -2.202 -19.375 4.243 1.00 89.50 498 LYS A O 1
ATOM 3913 N N . PHE A 1 499 ? -2.548 -17.158 4.470 1.00 90.25 499 PHE A N 1
ATOM 3914 C CA . PHE A 1 499 ? -4.012 -17.225 4.543 1.00 90.25 499 PHE A CA 1
ATOM 3915 C C . PHE A 1 499 ? -4.701 -17.170 3.182 1.00 90.25 499 PHE A C 1
ATOM 3917 O O . PHE A 1 499 ? -5.917 -17.299 3.125 1.00 90.25 499 PHE A O 1
ATOM 3924 N N . ASP A 1 500 ? -3.935 -17.004 2.105 1.00 93.19 500 ASP A N 1
ATOM 3925 C CA . ASP A 1 500 ? -4.454 -16.887 0.747 1.00 93.19 500 ASP A CA 1
ATOM 3926 C C . ASP A 1 500 ? -5.478 -15.754 0.579 1.00 93.19 500 ASP A C 1
ATOM 3928 O O . ASP A 1 500 ? -6.552 -15.920 0.005 1.00 93.19 500 ASP A O 1
ATOM 3932 N N . VAL A 1 501 ? -5.130 -14.578 1.104 1.00 95.56 501 VAL A N 1
ATOM 3933 C CA . VAL A 1 501 ? -5.965 -13.372 1.048 1.00 95.56 501 VAL A CA 1
ATOM 3934 C C . VAL A 1 501 ? -5.229 -12.227 0.347 1.00 95.56 501 VAL A C 1
ATOM 3936 O O . VAL A 1 501 ? -3.998 -12.134 0.444 1.00 95.56 501 VAL A O 1
ATOM 3939 N N . PRO A 1 502 ? -5.947 -11.332 -0.356 1.00 97.00 502 PRO A N 1
ATOM 3940 C CA . PRO A 1 502 ? -5.330 -10.213 -1.046 1.00 97.00 502 PRO A CA 1
ATOM 3941 C C . PRO A 1 502 ? -4.861 -9.135 -0.063 1.00 97.00 502 PRO A C 1
ATOM 3943 O O . PRO A 1 502 ? -5.461 -8.910 0.993 1.00 97.00 502 PRO A O 1
ATOM 3946 N N . LEU A 1 503 ? -3.812 -8.416 -0.468 1.00 96.44 503 LEU A N 1
ATOM 3947 C CA . LEU A 1 503 ? -3.426 -7.138 0.120 1.00 96.44 503 LEU A CA 1
ATOM 3948 C C . LEU A 1 503 ? -3.991 -6.001 -0.741 1.00 96.44 503 LEU A C 1
ATOM 3950 O O . LEU A 1 503 ? -3.498 -5.732 -1.838 1.00 96.44 503 LEU A O 1
ATOM 3954 N N . ILE A 1 504 ? -5.020 -5.333 -0.234 1.00 97.12 504 ILE A N 1
ATOM 3955 C CA . ILE A 1 504 ? -5.666 -4.181 -0.862 1.00 97.12 504 ILE A CA 1
ATOM 3956 C C . ILE A 1 504 ? -5.011 -2.904 -0.333 1.00 97.12 504 ILE A C 1
ATOM 3958 O O . ILE A 1 504 ? -4.751 -2.769 0.865 1.00 97.12 504 ILE A O 1
ATOM 3962 N N . LEU A 1 505 ? -4.744 -1.951 -1.226 1.00 95.94 505 LEU A N 1
ATOM 3963 C CA . LEU A 1 505 ? -4.162 -0.663 -0.860 1.00 95.94 505 LEU A CA 1
ATOM 3964 C C . LEU A 1 505 ? -5.238 0.424 -0.778 1.00 95.94 505 LEU A C 1
ATOM 3966 O O . LEU A 1 505 ? -6.168 0.457 -1.584 1.00 95.94 505 LEU A O 1
ATOM 3970 N N . THR A 1 506 ? -5.066 1.365 0.148 1.00 95.19 506 THR A N 1
ATOM 3971 C CA . THR A 1 506 ? -5.919 2.557 0.286 1.00 95.19 506 THR A CA 1
ATOM 3972 C C . THR A 1 506 ? -5.085 3.821 0.533 1.00 95.19 506 THR A C 1
ATOM 3974 O O . THR A 1 506 ? -4.016 3.727 1.147 1.00 95.19 506 THR A O 1
ATOM 3977 N N . PRO A 1 507 ? -5.530 5.010 0.074 1.00 93.56 507 PRO A N 1
ATOM 3978 C CA . PR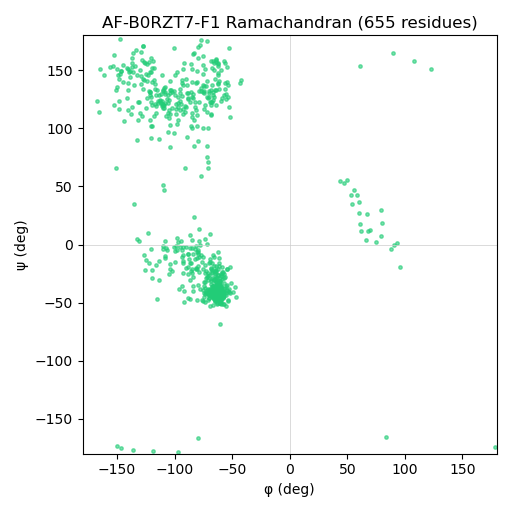O A 1 507 ? -5.060 6.281 0.609 1.00 93.56 507 PRO A CA 1
ATOM 3979 C C . PRO A 1 507 ? -5.299 6.348 2.115 1.00 93.56 507 PRO A C 1
ATOM 3981 O O . PRO A 1 507 ? -6.195 5.674 2.638 1.00 93.56 507 PRO A O 1
ATOM 3984 N N . LYS A 1 508 ? -4.537 7.203 2.796 1.00 93.62 508 LYS A N 1
ATOM 3985 C CA . LYS A 1 508 ? -4.605 7.339 4.252 1.00 93.62 508 LYS A CA 1
ATOM 3986 C C . LYS A 1 508 ? -6.002 7.709 4.743 1.00 93.62 508 LYS A C 1
ATOM 3988 O O . LYS A 1 508 ? -6.508 7.071 5.658 1.00 93.62 508 LYS A O 1
ATOM 3993 N N . ASP A 1 509 ? -6.601 8.746 4.163 1.00 85.19 509 ASP A N 1
ATOM 3994 C CA . ASP A 1 509 ? -7.765 9.416 4.760 1.00 85.19 509 ASP A CA 1
ATOM 3995 C C . ASP A 1 509 ? -9.096 9.110 4.053 1.00 85.19 509 ASP A C 1
ATOM 3997 O O . ASP A 1 509 ? -10.152 9.543 4.514 1.00 85.19 509 ASP A O 1
ATOM 4001 N N . LYS A 1 510 ? -9.071 8.372 2.937 1.00 83.50 510 LYS A N 1
ATOM 4002 C CA . LYS A 1 510 ? -10.269 8.085 2.140 1.00 83.50 510 LYS A CA 1
ATOM 4003 C C . LYS A 1 510 ? -10.182 6.721 1.469 1.00 83.50 510 LYS A C 1
ATOM 4005 O O . LYS A 1 510 ? -9.283 6.502 0.658 1.00 83.50 510 LYS A O 1
ATOM 4010 N N . LEU A 1 511 ? -11.168 5.865 1.726 1.00 85.50 511 LEU A N 1
ATOM 4011 C CA . LEU A 1 511 ? -11.338 4.624 0.984 1.00 85.50 511 LEU A CA 1
ATOM 4012 C C . LEU A 1 511 ? -11.816 4.947 -0.448 1.00 85.50 511 LEU A C 1
ATOM 4014 O O . LEU A 1 511 ? -12.796 5.681 -0.616 1.00 85.50 511 LEU A O 1
ATOM 4018 N N . PRO A 1 512 ? -11.137 4.474 -1.510 1.00 84.81 512 PRO A N 1
ATOM 4019 C CA . PRO A 1 512 ? -11.570 4.743 -2.871 1.00 84.81 512 PRO A CA 1
ATOM 4020 C C . PRO A 1 512 ? -12.922 4.090 -3.152 1.00 84.81 512 PRO A C 1
ATOM 4022 O O . PRO A 1 512 ? -13.170 2.952 -2.763 1.00 84.81 512 PRO A O 1
ATOM 4025 N N . GLN A 1 513 ? -13.762 4.781 -3.916 1.00 78.81 513 GLN A N 1
ATOM 4026 C CA . GLN A 1 513 ? -15.092 4.298 -4.291 1.00 78.81 513 GLN A CA 1
ATOM 4027 C C . GLN A 1 513 ? -15.033 2.939 -5.018 1.00 78.81 513 GLN A C 1
ATOM 4029 O O . GLN A 1 513 ? -15.760 2.008 -4.681 1.00 78.81 513 GLN A O 1
ATOM 4034 N N . LYS A 1 514 ? -14.047 2.767 -5.909 1.00 81.81 514 LYS A N 1
ATOM 4035 C CA . LYS A 1 514 ? -13.764 1.481 -6.568 1.00 81.81 514 LYS A CA 1
ATOM 4036 C C . LYS A 1 514 ? -13.409 0.357 -5.588 1.00 81.81 514 LYS A C 1
ATOM 4038 O O . LYS A 1 514 ? -13.696 -0.801 -5.871 1.00 81.81 514 LYS A O 1
ATOM 4043 N N . THR A 1 515 ? -12.780 0.679 -4.456 1.00 88.75 515 THR A N 1
ATOM 4044 C CA . THR A 1 515 ? -12.451 -0.310 -3.421 1.00 88.75 515 THR A CA 1
ATOM 4045 C C . THR A 1 515 ? -13.715 -0.786 -2.720 1.00 88.75 515 THR A C 1
ATOM 4047 O O . THR A 1 515 ? -13.884 -1.989 -2.560 1.00 88.75 515 THR A O 1
ATOM 4050 N N . LEU A 1 516 ? -14.631 0.123 -2.372 1.00 85.06 516 LEU A N 1
ATOM 4051 C CA . LEU A 1 516 ? -15.939 -0.248 -1.822 1.00 85.06 516 LEU A CA 1
ATOM 4052 C C . LEU A 1 516 ? -16.731 -1.124 -2.798 1.00 85.06 516 LEU A C 1
ATOM 4054 O O . LEU A 1 516 ? -17.201 -2.190 -2.416 1.00 85.06 516 LEU A O 1
ATOM 4058 N N . GLU A 1 517 ? -16.817 -0.731 -4.069 1.00 85.44 517 GLU A N 1
ATOM 4059 C CA . GLU A 1 517 ? -17.500 -1.525 -5.101 1.00 85.44 517 GLU A CA 1
ATOM 4060 C C . GLU A 1 517 ? -16.905 -2.922 -5.277 1.00 85.44 517 GLU A C 1
ATOM 4062 O O . GLU A 1 517 ? -17.646 -3.885 -5.481 1.00 85.44 517 GLU A O 1
ATOM 4067 N N . TYR A 1 518 ? -15.576 -3.034 -5.227 1.00 92.06 518 TYR A N 1
ATOM 4068 C CA . TYR A 1 518 ? -14.899 -4.323 -5.275 1.00 92.06 518 TYR A CA 1
ATOM 4069 C C . TYR A 1 518 ? -15.268 -5.179 -4.060 1.00 92.06 518 TYR A C 1
ATOM 4071 O O . TYR A 1 518 ? -15.681 -6.325 -4.233 1.00 92.06 518 TYR A O 1
ATOM 4079 N N . LEU A 1 519 ? -15.169 -4.623 -2.847 1.00 92.38 519 LEU A N 1
ATOM 4080 C CA . LEU A 1 519 ? -15.484 -5.346 -1.616 1.00 92.38 519 LEU A CA 1
ATOM 4081 C C . LEU A 1 519 ? -16.941 -5.843 -1.617 1.00 92.38 519 LEU A C 1
ATOM 4083 O O . LEU A 1 519 ? -17.163 -7.020 -1.331 1.00 92.38 519 LEU A O 1
ATOM 4087 N N . GLU A 1 520 ? -17.900 -5.013 -2.047 1.00 89.00 520 GLU A N 1
ATOM 4088 C CA . GLU A 1 520 ? -19.322 -5.387 -2.134 1.00 89.00 520 GLU A CA 1
ATOM 4089 C C . GLU A 1 520 ? -19.581 -6.548 -3.100 1.00 89.00 520 GLU A C 1
ATOM 4091 O O . GLU A 1 520 ? -20.397 -7.422 -2.815 1.00 89.00 520 GLU A O 1
ATOM 4096 N N . LYS A 1 521 ? -18.888 -6.572 -4.244 1.00 90.38 521 LYS A N 1
ATOM 4097 C CA . LYS A 1 521 ? -19.033 -7.634 -5.256 1.00 90.38 521 LYS A CA 1
ATOM 4098 C C . LYS A 1 521 ? -18.250 -8.900 -4.905 1.00 90.38 521 LYS A C 1
ATOM 4100 O O . LYS A 1 521 ? -18.539 -9.965 -5.445 1.00 90.38 521 LYS A O 1
ATOM 4105 N N . SER A 1 522 ? -17.244 -8.784 -4.043 1.00 94.44 522 SER A N 1
ATOM 4106 C CA . SER A 1 522 ? -16.385 -9.893 -3.631 1.00 94.44 522 SER A CA 1
ATOM 4107 C C . SER A 1 522 ? -17.036 -10.772 -2.556 1.00 94.44 522 SER A C 1
ATOM 4109 O O . SER A 1 522 ? -18.030 -10.405 -1.920 1.00 94.44 522 SER A O 1
ATOM 4111 N N . LYS A 1 523 ? -16.421 -11.924 -2.268 1.00 90.44 523 LYS A N 1
ATOM 4112 C CA . LYS A 1 523 ? -16.791 -12.764 -1.118 1.00 90.44 523 LYS A CA 1
ATOM 4113 C C . LYS A 1 523 ? -16.218 -12.263 0.211 1.00 90.44 523 LYS A C 1
ATOM 4115 O O . LYS A 1 523 ? -16.664 -12.729 1.254 1.00 90.44 523 LYS A O 1
ATOM 4120 N N . ILE A 1 524 ? -15.365 -11.237 0.203 1.00 91.25 524 ILE A N 1
ATOM 4121 C CA . ILE A 1 524 ? -14.698 -10.713 1.401 1.00 91.25 524 ILE A CA 1
ATOM 4122 C C . ILE A 1 524 ? -15.728 -10.233 2.423 1.00 91.25 524 ILE A C 1
ATOM 4124 O O . ILE A 1 524 ? -16.571 -9.397 2.119 1.00 91.25 524 ILE A O 1
ATOM 4128 N N . ILE A 1 525 ? -15.665 -10.767 3.635 1.00 83.06 525 ILE A N 1
ATOM 4129 C CA . ILE A 1 525 ? -16.445 -10.348 4.805 1.00 83.06 525 ILE A CA 1
ATOM 4130 C C . ILE A 1 525 ? -15.538 -9.947 5.968 1.00 83.06 525 ILE A C 1
ATOM 4132 O O . ILE A 1 525 ? -15.998 -9.274 6.881 1.00 83.06 525 ILE A O 1
ATOM 4136 N N . GLN A 1 526 ? -14.254 -10.311 5.934 1.00 83.56 526 GLN A N 1
ATOM 4137 C CA . GLN A 1 526 ? -13.272 -9.963 6.959 1.00 83.56 526 GLN A CA 1
ATOM 4138 C C . GLN A 1 526 ? -12.223 -9.010 6.384 1.00 83.56 526 GLN A C 1
ATOM 4140 O O . GLN A 1 526 ? -11.560 -9.327 5.399 1.00 83.56 526 GLN A O 1
ATOM 4145 N N . VAL A 1 527 ? -12.038 -7.848 7.006 1.00 88.88 527 VAL A N 1
ATOM 4146 C CA . VAL A 1 527 ? -11.016 -6.874 6.606 1.00 88.88 527 VAL A CA 1
ATOM 4147 C C . VAL A 1 527 ? -10.123 -6.552 7.797 1.00 88.88 527 VAL A C 1
ATOM 4149 O O . VAL A 1 527 ? -10.568 -6.000 8.800 1.00 88.88 527 VAL A O 1
ATOM 4152 N N . ALA A 1 528 ? -8.839 -6.874 7.689 1.00 89.00 528 ALA A N 1
ATOM 4153 C CA . ALA A 1 528 ? -7.844 -6.508 8.688 1.00 89.00 528 ALA A CA 1
ATOM 4154 C C . ALA A 1 528 ? -7.000 -5.337 8.174 1.00 89.00 528 ALA A C 1
ATOM 4156 O O . ALA A 1 528 ? -6.229 -5.473 7.224 1.00 89.00 528 ALA A O 1
ATOM 4157 N N . ILE A 1 529 ? -7.146 -4.176 8.807 1.00 93.44 529 ILE A N 1
ATOM 4158 C CA . ILE A 1 529 ? -6.340 -2.992 8.525 1.00 93.44 529 ILE A CA 1
ATOM 4159 C C . ILE A 1 529 ? -4.945 -3.193 9.113 1.00 93.44 529 ILE A C 1
ATOM 4161 O O . ILE A 1 529 ? -4.808 -3.544 10.284 1.00 93.44 529 ILE A O 1
ATOM 4165 N N . ILE A 1 530 ? -3.906 -2.949 8.324 1.00 94.69 530 ILE A N 1
ATOM 4166 C CA . ILE A 1 530 ? -2.514 -3.056 8.756 1.00 94.69 530 ILE A CA 1
ATOM 4167 C C . ILE A 1 530 ? -1.891 -1.665 8.772 1.00 94.69 530 ILE A C 1
ATOM 4169 O O . ILE A 1 530 ? -1.880 -0.966 7.756 1.00 94.69 530 ILE A O 1
ATOM 4173 N N . GLY A 1 531 ? -1.370 -1.283 9.936 1.00 93.69 531 GLY A N 1
ATOM 4174 C CA . GLY A 1 531 ? -0.816 0.043 10.191 1.00 93.69 531 GLY A CA 1
ATOM 4175 C C . GLY A 1 531 ? -1.701 0.899 11.095 1.00 93.69 531 GLY A C 1
ATOM 4176 O O . GLY A 1 531 ? -2.901 0.661 11.266 1.00 93.69 531 GLY A O 1
ATOM 4177 N N . GLY A 1 532 ? -1.082 1.896 11.727 1.00 91.06 532 GLY A N 1
ATOM 4178 C CA . GLY A 1 532 ? -1.756 2.804 12.657 1.00 91.06 532 GLY A CA 1
ATOM 4179 C C . GLY A 1 532 ? -2.600 3.879 11.964 1.00 91.06 532 GLY A C 1
ATOM 4180 O O . GLY A 1 532 ? -2.575 4.041 10.745 1.00 91.06 532 GLY A O 1
ATOM 4181 N N . GLU A 1 533 ? -3.305 4.691 12.756 1.00 90.31 533 GLU A N 1
ATOM 4182 C CA . GLU A 1 533 ? -4.182 5.765 12.248 1.00 90.31 533 GLU A CA 1
ATOM 4183 C C . GLU A 1 533 ? -3.439 6.846 11.434 1.00 90.31 533 GLU A C 1
ATOM 4185 O O . GLU A 1 533 ? -4.042 7.580 10.654 1.00 90.31 533 GLU A O 1
ATOM 4190 N N . LYS A 1 534 ? -2.107 6.930 11.573 1.00 92.06 534 LYS A N 1
ATOM 4191 C CA . LYS A 1 534 ? -1.261 7.837 10.782 1.00 92.06 534 LYS A CA 1
ATOM 4192 C C . LYS A 1 534 ? -1.096 7.398 9.323 1.00 92.06 534 LYS A C 1
ATOM 4194 O O . LYS A 1 534 ? -0.767 8.248 8.501 1.00 92.06 534 LYS A O 1
ATOM 4199 N N . THR A 1 535 ? -1.285 6.114 9.012 1.00 93.06 535 THR A N 1
ATOM 4200 C CA . THR A 1 535 ? -1.071 5.541 7.669 1.00 93.06 535 THR A CA 1
ATOM 4201 C C . THR A 1 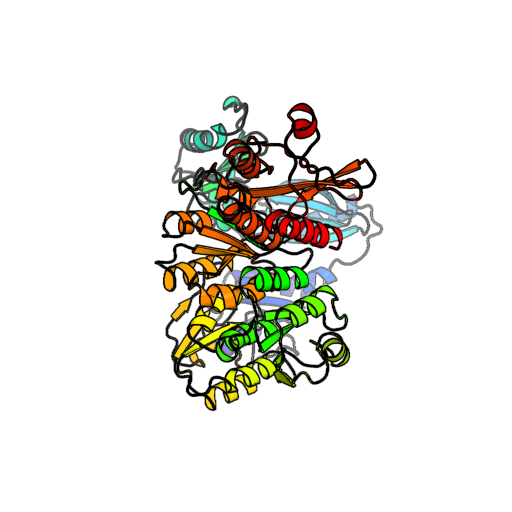535 ? -2.370 5.065 7.021 1.00 93.06 535 THR A C 1
ATOM 4203 O O . THR A 1 535 ? -2.499 5.161 5.802 1.00 93.06 535 THR A O 1
ATOM 4206 N N . VAL A 1 536 ? -3.343 4.623 7.825 1.00 95.00 536 VAL A N 1
ATOM 4207 C CA . VAL A 1 536 ? -4.731 4.349 7.417 1.00 95.00 536 VAL A CA 1
ATOM 4208 C C . VAL A 1 536 ? -5.652 4.888 8.504 1.00 95.00 536 VAL A C 1
ATOM 4210 O O . VAL A 1 536 ? -5.654 4.363 9.616 1.00 95.00 536 VAL A O 1
ATOM 4213 N N . SER A 1 537 ? -6.428 5.924 8.213 1.00 90.25 537 SER A N 1
ATOM 4214 C CA . SER A 1 537 ? -7.191 6.675 9.209 1.00 90.25 537 SER A CA 1
ATOM 4215 C C . SER A 1 537 ? -8.271 5.836 9.904 1.00 90.25 537 SER A C 1
ATOM 4217 O O . SER A 1 537 ? -8.721 4.796 9.407 1.00 90.25 537 SER A O 1
ATOM 4219 N N . LYS A 1 538 ? -8.709 6.289 11.083 1.00 81.81 538 LYS A N 1
ATOM 4220 C CA . LYS A 1 538 ? -9.809 5.656 11.827 1.00 81.81 538 LYS A CA 1
ATOM 4221 C C . LYS A 1 538 ? -11.132 5.720 11.063 1.00 81.81 538 LYS A C 1
ATOM 4223 O O . LYS A 1 538 ? -11.949 4.811 11.175 1.00 81.81 538 LYS A O 1
ATOM 4228 N N . GLN A 1 539 ? -11.325 6.763 10.258 1.00 81.56 539 GLN A N 1
ATOM 4229 C CA . GLN A 1 539 ? -12.532 6.961 9.460 1.00 81.56 539 GLN A CA 1
ATOM 4230 C C . GLN A 1 539 ? -12.754 5.804 8.480 1.00 81.56 539 GLN A C 1
ATOM 4232 O O . GLN A 1 539 ? -13.880 5.340 8.363 1.00 81.56 539 GLN A O 1
ATOM 4237 N N . ILE A 1 540 ? -11.695 5.279 7.850 1.00 86.94 540 ILE A N 1
ATOM 4238 C CA . ILE A 1 540 ? -11.797 4.114 6.951 1.00 86.94 540 ILE A CA 1
ATOM 4239 C C . ILE A 1 540 ? -12.292 2.876 7.709 1.00 86.94 540 ILE A C 1
ATOM 4241 O O . ILE A 1 540 ? -13.142 2.136 7.221 1.00 86.94 540 ILE A O 1
ATOM 4245 N N . GLN A 1 541 ? -11.794 2.662 8.929 1.00 82.69 541 GLN A N 1
ATOM 4246 C CA . GLN A 1 541 ? -12.243 1.555 9.773 1.00 82.69 541 GLN A CA 1
ATOM 4247 C C . GLN A 1 541 ? -13.727 1.685 10.133 1.00 82.69 541 GLN A C 1
ATOM 4249 O O . GLN A 1 541 ? -14.466 0.706 10.056 1.00 82.69 541 GLN A O 1
ATOM 4254 N N . GLN A 1 542 ? -14.164 2.890 10.504 1.00 76.75 542 GLN A N 1
ATOM 4255 C CA . GLN A 1 542 ? -15.564 3.184 10.822 1.00 76.75 542 GLN A CA 1
ATOM 4256 C C . GLN A 1 542 ? -16.473 3.036 9.598 1.00 76.75 542 GLN A C 1
ATOM 4258 O O . GLN A 1 542 ? -17.579 2.518 9.723 1.00 76.75 542 GLN A O 1
ATOM 4263 N N . GLU A 1 543 ? -16.007 3.464 8.425 1.00 80.56 543 GLU A N 1
ATOM 4264 C CA . GLU A 1 543 ? -16.721 3.337 7.156 1.00 80.56 543 GLU A CA 1
ATOM 4265 C C . GLU A 1 543 ? -16.964 1.867 6.793 1.00 80.56 543 GLU A C 1
ATOM 4267 O O . GLU A 1 543 ? -18.099 1.499 6.495 1.00 80.56 543 GLU A O 1
ATOM 4272 N N . LEU A 1 544 ? -15.939 1.015 6.902 1.00 82.12 544 LEU A N 1
ATOM 4273 C CA . LEU A 1 544 ? -16.060 -0.426 6.656 1.00 82.12 544 LEU A CA 1
ATOM 4274 C C . LEU A 1 544 ? -16.935 -1.132 7.703 1.00 82.12 544 LEU A C 1
ATOM 4276 O O . LEU A 1 544 ? -17.738 -1.993 7.362 1.00 82.12 544 LEU A O 1
ATOM 4280 N N . ALA A 1 545 ? -16.802 -0.770 8.981 1.00 75.56 545 ALA A N 1
ATOM 4281 C CA . ALA A 1 545 ? -17.537 -1.420 10.067 1.00 75.56 545 ALA A CA 1
ATOM 4282 C C . ALA A 1 545 ? -18.986 -0.919 10.212 1.00 75.56 545 ALA A C 1
ATOM 4284 O O . ALA A 1 545 ? -19.747 -1.466 11.007 1.00 75.56 545 ALA A O 1
ATOM 4285 N N . LYS A 1 546 ? -19.392 0.116 9.466 1.00 73.44 546 LYS A N 1
ATOM 4286 C CA . LYS A 1 546 ? -20.657 0.840 9.667 1.00 73.44 546 LYS A CA 1
ATOM 4287 C C . LYS A 1 546 ? -21.894 -0.065 9.703 1.00 73.44 546 LYS A C 1
ATOM 4289 O O . LYS A 1 546 ? -22.806 0.191 10.489 1.00 73.44 546 LYS A O 1
ATOM 4294 N N . ASN A 1 547 ? -21.924 -1.106 8.871 1.00 68.06 547 ASN A N 1
ATOM 4295 C CA . ASN A 1 547 ? -23.078 -2.005 8.743 1.00 68.06 547 ASN A CA 1
ATOM 4296 C C . ASN A 1 547 ? -23.008 -3.230 9.650 1.00 68.06 547 ASN A C 1
ATOM 4298 O O . ASN A 1 547 ? -23.941 -4.026 9.663 1.00 68.06 547 ASN A O 1
ATOM 4302 N N . ASN A 1 548 ? -21.924 -3.386 10.409 1.00 63.44 548 ASN A N 1
ATOM 4303 C CA . ASN A 1 548 ? -21.789 -4.438 11.398 1.00 63.44 548 ASN A CA 1
ATOM 4304 C C . ASN A 1 548 ? -21.740 -3.816 12.799 1.00 63.44 548 ASN A C 1
ATOM 4306 O O . ASN A 1 548 ? -20.684 -3.444 13.309 1.00 63.44 548 ASN A O 1
ATOM 4310 N N . GLN A 1 549 ? -22.917 -3.677 13.415 1.00 51.72 549 GLN A N 1
ATOM 4311 C CA . GLN A 1 549 ? -23.062 -3.029 14.724 1.00 51.72 549 GLN A CA 1
ATOM 4312 C C . GLN A 1 549 ? -22.418 -3.824 15.873 1.00 51.72 549 GLN A C 1
ATOM 4314 O O . GLN A 1 549 ? -22.189 -3.254 16.939 1.00 51.72 549 GLN A O 1
ATOM 4319 N N . GLU A 1 550 ? -22.101 -5.102 15.650 1.00 48.81 550 GLU A N 1
ATOM 4320 C CA . GLU A 1 550 ? -21.461 -5.992 16.626 1.00 48.81 550 GLU A CA 1
ATOM 4321 C C . GLU A 1 550 ? -19.926 -5.906 16.592 1.00 48.81 550 GLU A C 1
ATOM 4323 O O . GLU A 1 550 ? -19.251 -6.370 17.511 1.00 48.81 550 GLU A O 1
ATOM 4328 N N . VAL A 1 551 ? -19.346 -5.273 15.566 1.00 51.72 551 VAL A N 1
ATOM 4329 C CA . VAL A 1 551 ? -17.892 -5.124 15.449 1.00 51.72 551 VAL A CA 1
ATOM 4330 C C . VAL A 1 551 ? -17.414 -3.975 16.326 1.00 51.72 551 VAL A C 1
ATOM 4332 O O . VAL A 1 551 ? -17.650 -2.791 16.060 1.00 51.72 551 VAL A O 1
ATOM 4335 N N . ALA A 1 552 ? -16.683 -4.337 17.376 1.00 51.78 552 ALA A N 1
ATOM 4336 C CA . ALA A 1 552 ? -15.927 -3.388 18.170 1.00 51.78 552 ALA A CA 1
ATOM 4337 C C . ALA A 1 552 ? -14.769 -2.828 17.338 1.00 51.78 552 ALA A C 1
ATOM 4339 O O . ALA A 1 552 ? -13.919 -3.568 16.846 1.00 51.78 552 ALA A O 1
ATOM 4340 N N . THR A 1 553 ? -14.722 -1.506 17.192 1.00 52.41 553 THR A N 1
ATOM 4341 C CA . THR A 1 553 ? -13.625 -0.839 16.469 1.00 52.41 553 THR A CA 1
ATOM 4342 C C . THR A 1 553 ? -12.414 -0.576 17.359 1.00 52.41 553 THR A C 1
ATOM 4344 O O . THR A 1 553 ? -11.306 -0.423 16.854 1.00 52.41 553 THR A O 1
ATOM 4347 N N . THR A 1 554 ? -12.618 -0.561 18.675 1.00 57.41 554 THR A N 1
ATOM 4348 C CA . THR A 1 554 ? -11.572 -0.407 19.688 1.00 57.41 554 THR A CA 1
ATOM 4349 C C . THR A 1 554 ? -11.974 -1.177 20.943 1.00 57.41 554 THR A C 1
ATOM 4351 O O . THR A 1 554 ? -13.147 -1.130 21.333 1.00 57.41 554 THR A O 1
ATOM 4354 N N . VAL A 1 555 ? -11.009 -1.812 21.610 1.00 57.44 555 VAL A N 1
ATOM 4355 C CA . VAL A 1 555 ? -11.185 -2.391 22.950 1.00 57.44 555 VAL A CA 1
ATOM 4356 C C . VAL A 1 555 ? -10.396 -1.533 23.926 1.00 57.44 555 VAL A C 1
ATOM 4358 O O . VAL A 1 555 ? -9.177 -1.441 23.805 1.00 57.44 555 VAL A O 1
ATOM 4361 N N . THR A 1 556 ? -11.057 -0.889 24.887 1.00 58.09 556 THR A N 1
ATOM 4362 C CA . THR A 1 556 ? -10.352 -0.119 25.921 1.00 58.09 556 THR A CA 1
ATOM 4363 C C . THR A 1 556 ? -10.320 -0.863 27.250 1.00 58.09 556 THR A C 1
ATOM 4365 O O . THR A 1 556 ? -11.277 -1.517 27.665 1.00 58.09 556 THR A O 1
ATOM 4368 N N . PHE A 1 557 ? -9.176 -0.761 27.917 1.00 61.00 557 PHE A N 1
ATOM 4369 C CA . PHE A 1 557 ? -8.904 -1.287 29.242 1.00 61.00 557 PHE A CA 1
ATOM 4370 C C . PHE A 1 557 ? -8.666 -0.121 30.200 1.00 61.00 557 PHE A C 1
ATOM 4372 O O . PHE A 1 557 ? -7.759 0.689 29.993 1.00 61.00 557 PHE A O 1
ATOM 4379 N N . THR A 1 558 ? -9.472 -0.036 31.257 1.00 57.88 558 THR A N 1
ATOM 4380 C CA . THR A 1 558 ? -9.320 0.980 32.304 1.00 57.88 558 THR A CA 1
ATOM 4381 C C . THR A 1 558 ? -8.809 0.333 33.577 1.00 57.88 558 THR A C 1
ATOM 4383 O O . THR A 1 558 ? -9.399 -0.640 34.039 1.00 57.88 558 THR A O 1
ATOM 4386 N N . TYR A 1 559 ? -7.747 0.884 34.163 1.00 59.06 559 TYR A N 1
ATOM 4387 C CA . TYR A 1 559 ? -7.215 0.430 35.440 1.00 59.06 559 TYR A CA 1
ATOM 4388 C C . TYR A 1 559 ? -6.840 1.566 36.386 1.00 59.06 559 TYR A C 1
ATOM 4390 O O . TYR A 1 559 ? -6.468 2.648 35.943 1.00 59.06 559 TYR A O 1
ATOM 4398 N N . THR A 1 560 ? -6.877 1.319 37.693 1.00 52.12 560 THR A N 1
ATOM 4399 C CA . THR A 1 560 ? -6.382 2.286 38.684 1.00 52.12 560 THR A CA 1
ATOM 4400 C C . THR A 1 560 ? -4.878 2.123 38.898 1.00 52.12 560 THR A C 1
ATOM 4402 O O . THR A 1 560 ? -4.368 1.016 39.103 1.00 52.12 560 THR A O 1
ATOM 4405 N N . LYS A 1 561 ? -4.147 3.237 38.854 1.00 53.75 561 LYS A N 1
ATOM 4406 C CA . LYS A 1 561 ? -2.731 3.338 39.215 1.00 53.75 561 LYS A CA 1
ATOM 4407 C C . LYS A 1 561 ? -2.560 4.515 40.168 1.00 53.75 561 LYS A C 1
ATOM 4409 O O . LYS A 1 561 ? -2.938 5.630 39.824 1.00 53.75 561 LYS A O 1
ATOM 4414 N N . ASP A 1 562 ? -2.021 4.250 41.357 1.00 64.44 562 ASP A N 1
ATOM 4415 C CA . ASP A 1 562 ? -1.777 5.264 42.393 1.00 64.44 562 ASP A CA 1
ATOM 4416 C C . ASP A 1 562 ? -3.043 6.090 42.724 1.00 64.44 562 ASP A C 1
ATOM 4418 O O . ASP A 1 562 ? -3.011 7.317 42.791 1.00 64.44 562 ASP A O 1
ATOM 4422 N N . GLY A 1 563 ? -4.194 5.415 42.840 1.00 59.25 563 GLY A N 1
ATOM 4423 C CA . GLY A 1 563 ? -5.496 6.043 43.106 1.00 59.25 563 GLY A CA 1
ATOM 4424 C C . GLY A 1 563 ? -6.137 6.777 41.917 1.00 59.25 563 GLY A C 1
ATOM 4425 O O . GLY A 1 563 ? -7.216 7.344 42.067 1.00 59.25 563 GLY A O 1
ATOM 4426 N N . LYS A 1 564 ? -5.522 6.775 40.724 1.00 53.44 564 LYS A N 1
ATOM 4427 C CA . LYS A 1 564 ? -6.064 7.417 39.510 1.00 53.44 564 LYS A CA 1
ATOM 4428 C C . LYS A 1 564 ? -6.497 6.390 38.467 1.00 53.44 564 LYS A C 1
ATOM 4430 O O . LYS A 1 564 ? -5.725 5.492 38.135 1.00 53.44 564 LYS A O 1
ATOM 4435 N N . LYS A 1 565 ? -7.697 6.555 37.896 1.00 60.50 565 LYS A N 1
ATOM 4436 C CA . LYS A 1 565 ? -8.159 5.757 36.747 1.00 60.50 565 LYS A CA 1
ATOM 4437 C C . LYS A 1 565 ? -7.368 6.138 35.490 1.00 60.50 565 LYS A C 1
ATOM 4439 O O . LYS A 1 565 ? -7.296 7.306 35.119 1.00 60.50 565 LYS A O 1
ATOM 4444 N N . VAL A 1 566 ? -6.789 5.137 34.839 1.00 58.16 566 VAL A N 1
ATOM 4445 C CA . VAL A 1 566 ? -6.035 5.219 33.586 1.00 58.16 566 VAL A CA 1
ATOM 4446 C C . VAL A 1 566 ? -6.743 4.346 32.561 1.00 58.16 566 VAL A C 1
ATOM 4448 O O . VAL A 1 566 ? -6.868 3.142 32.760 1.00 58.16 566 VAL A O 1
ATOM 4451 N N . THR A 1 567 ? -7.190 4.931 31.454 1.00 64.00 567 THR A N 1
ATOM 4452 C CA . THR A 1 567 ? -7.785 4.193 30.331 1.00 64.00 567 THR A CA 1
ATOM 4453 C C . THR A 1 567 ? -6.786 4.109 29.189 1.00 64.00 567 THR A C 1
ATOM 4455 O O . THR A 1 567 ? -6.224 5.126 28.784 1.00 64.00 567 THR A O 1
ATOM 4458 N N . ARG A 1 568 ? -6.582 2.906 28.648 1.00 67.00 568 ARG A N 1
ATOM 4459 C CA . ARG A 1 568 ? -5.767 2.674 27.452 1.00 67.00 568 ARG A CA 1
ATOM 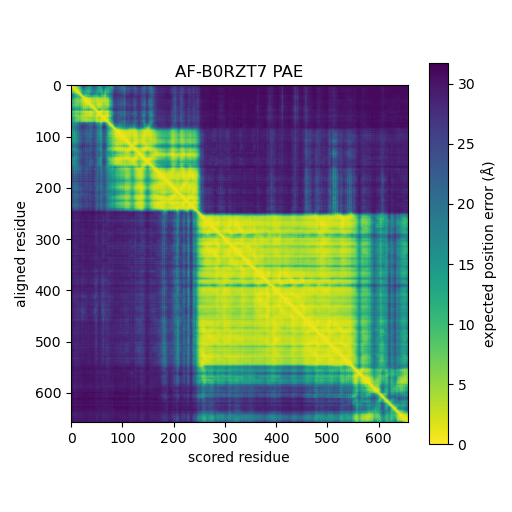4460 C C . ARG A 1 568 ? -6.496 1.774 26.462 1.00 67.00 568 ARG A C 1
ATOM 4462 O O . ARG A 1 568 ? -7.224 0.874 26.865 1.00 67.00 568 ARG A O 1
ATOM 4469 N N . GLU A 1 569 ? -6.291 1.999 25.174 1.00 66.56 569 GLU A N 1
ATOM 4470 C CA . GLU A 1 569 ? -6.736 1.072 24.133 1.00 66.56 569 GLU A CA 1
ATOM 4471 C C . GLU A 1 569 ? -5.809 -0.152 24.104 1.00 66.56 569 GLU A C 1
ATOM 4473 O O . GLU A 1 569 ? -4.595 -0.011 24.260 1.00 66.56 569 GLU A O 1
ATOM 4478 N N . LEU A 1 570 ? -6.379 -1.349 23.971 1.00 63.41 570 LEU A N 1
ATOM 4479 C CA . LEU A 1 570 ? -5.619 -2.581 23.794 1.00 63.41 570 LEU A CA 1
ATOM 4480 C C . LEU A 1 570 ? -5.215 -2.730 22.329 1.00 63.41 570 LEU A C 1
ATOM 4482 O O . LEU A 1 570 ? -6.018 -2.511 21.424 1.00 63.41 570 LEU A O 1
ATOM 4486 N N . THR A 1 571 ? -3.987 -3.182 22.099 1.00 62.91 571 THR A N 1
ATOM 4487 C CA . THR A 1 571 ? -3.575 -3.682 20.782 1.00 62.91 571 THR A CA 1
ATOM 4488 C C . THR A 1 571 ? -4.377 -4.933 20.415 1.00 62.91 571 THR A C 1
ATOM 4490 O O . THR A 1 571 ? -4.866 -5.650 21.288 1.00 62.91 571 THR A O 1
ATOM 4493 N N . ASN A 1 572 ? -4.454 -5.272 19.126 1.00 57.62 572 ASN A N 1
ATOM 4494 C CA . ASN A 1 572 ? -5.103 -6.511 18.680 1.00 57.62 572 ASN A CA 1
ATOM 4495 C C . ASN A 1 572 ? -4.537 -7.772 19.354 1.00 57.62 572 ASN A C 1
ATOM 4497 O O . ASN A 1 572 ? -5.292 -8.685 19.676 1.00 57.62 572 ASN A O 1
ATOM 4501 N N . ALA A 1 573 ? -3.219 -7.840 19.566 1.00 59.66 573 ALA A N 1
ATOM 4502 C CA . ALA A 1 573 ? -2.595 -8.985 20.223 1.00 59.66 573 ALA A CA 1
ATOM 4503 C C . ALA A 1 573 ? -3.053 -9.105 21.686 1.00 59.66 573 ALA A C 1
ATOM 4505 O O . ALA A 1 573 ? -3.413 -10.194 22.127 1.00 59.66 573 ALA A O 1
ATOM 4506 N N . GLU A 1 574 ? -3.108 -7.983 22.408 1.00 67.69 574 GLU A N 1
ATOM 4507 C CA . GLU A 1 574 ? -3.605 -7.936 23.786 1.00 67.69 574 GLU A CA 1
ATOM 4508 C C . GLU A 1 574 ? -5.107 -8.234 23.857 1.00 67.69 574 GLU A C 1
ATOM 4510 O O . GLU A 1 574 ? -5.537 -8.969 24.739 1.00 67.69 574 GLU A O 1
ATOM 4515 N N . ALA A 1 575 ? -5.902 -7.722 22.914 1.00 63.28 575 ALA A N 1
ATOM 4516 C CA . ALA A 1 575 ? -7.331 -8.007 22.820 1.00 63.28 575 ALA A CA 1
ATOM 4517 C C . ALA A 1 575 ? -7.600 -9.494 22.521 1.00 63.28 575 ALA A C 1
ATOM 4519 O O . ALA A 1 575 ? -8.499 -10.081 23.116 1.00 63.28 575 ALA A O 1
ATOM 4520 N N . ASN A 1 576 ? -6.795 -10.129 21.663 1.00 57.84 576 ASN A N 1
ATOM 4521 C CA . ASN A 1 576 ? -6.897 -11.560 21.364 1.00 57.84 576 ASN A CA 1
ATOM 4522 C C . ASN A 1 576 ? -6.449 -12.438 22.540 1.00 57.84 576 ASN A C 1
ATOM 4524 O O . ASN A 1 576 ? -7.099 -13.439 22.843 1.00 57.84 576 ASN A O 1
ATOM 4528 N N . GLU A 1 577 ? -5.345 -12.083 23.206 1.00 65.25 577 GLU A N 1
ATOM 4529 C CA . GLU A 1 577 ? -4.894 -12.776 24.418 1.00 65.25 577 GLU A CA 1
ATOM 4530 C C . GLU A 1 577 ? -5.965 -12.685 25.508 1.00 65.25 577 GLU A C 1
ATOM 4532 O O . GLU A 1 577 ? -6.316 -13.691 26.123 1.00 65.25 577 GLU A O 1
ATOM 4537 N N . LEU A 1 578 ? -6.563 -11.508 25.669 1.00 66.06 578 LEU A N 1
ATOM 4538 C CA . LEU A 1 578 ? -7.673 -11.290 26.579 1.00 66.06 578 LEU A CA 1
ATOM 4539 C C . LEU A 1 578 ? -8.920 -12.096 26.194 1.00 66.06 578 LEU A C 1
ATOM 4541 O O . LEU A 1 578 ? -9.487 -12.759 27.056 1.00 66.06 578 LEU A O 1
ATOM 4545 N N . ALA A 1 579 ? -9.331 -12.092 24.924 1.00 58.91 579 ALA A N 1
ATOM 4546 C CA . ALA A 1 579 ? -10.473 -12.873 24.449 1.00 58.91 579 ALA A CA 1
ATOM 4547 C C . ALA A 1 579 ? -10.266 -14.375 24.689 1.00 58.91 579 ALA A C 1
ATOM 4549 O O . ALA A 1 579 ? -11.197 -15.091 25.057 1.00 58.91 579 ALA A O 1
ATOM 4550 N N . LYS A 1 580 ? -9.027 -14.858 24.552 1.00 61.69 580 LYS A N 1
ATOM 4551 C CA . LYS A 1 580 ? -8.672 -16.232 24.900 1.00 61.69 580 LYS A CA 1
ATOM 4552 C C . LYS A 1 580 ? -8.827 -16.495 26.401 1.00 61.69 580 LYS A C 1
ATOM 4554 O O . LYS A 1 580 ? -9.448 -17.489 26.762 1.00 61.69 580 LYS A O 1
ATOM 4559 N N . LEU A 1 581 ? -8.320 -15.606 27.258 1.00 64.06 581 LEU A N 1
ATOM 4560 C CA . LEU A 1 581 ? -8.500 -15.706 28.713 1.00 64.06 581 LEU A CA 1
ATOM 4561 C C . LEU A 1 581 ? -9.983 -15.691 29.103 1.00 64.06 581 LEU A C 1
ATOM 4563 O O . LEU A 1 581 ? -10.401 -16.469 29.958 1.00 64.06 581 LEU A O 1
ATOM 4567 N N . MET A 1 582 ? -10.783 -14.859 28.430 1.00 59.16 582 MET A N 1
ATOM 4568 C CA . MET A 1 582 ? -12.231 -14.820 28.605 1.00 59.16 582 MET A CA 1
ATOM 4569 C C . MET A 1 582 ? -12.867 -16.143 28.186 1.00 59.16 582 MET A C 1
ATOM 4571 O O . MET A 1 582 ? -13.630 -16.693 28.962 1.00 59.16 582 MET A O 1
ATOM 4575 N N . ASN A 1 583 ? -12.530 -16.718 27.033 1.00 59.25 583 ASN A N 1
ATOM 4576 C CA . ASN A 1 583 ? -13.098 -18.004 26.607 1.00 59.25 583 ASN A CA 1
ATOM 4577 C C . ASN A 1 583 ? -12.705 -19.178 27.521 1.00 59.25 583 ASN A C 1
ATOM 4579 O O . ASN A 1 583 ? -13.409 -20.183 27.583 1.00 59.25 583 ASN A O 1
ATOM 4583 N N . GLU A 1 584 ? -11.598 -19.067 28.255 1.00 62.78 584 GLU A N 1
ATOM 4584 C CA . GLU A 1 584 ? -11.183 -20.079 29.226 1.00 62.78 584 GLU A CA 1
ATOM 4585 C C . GLU A 1 584 ? -11.949 -19.985 30.562 1.00 62.78 584 GLU A C 1
ATOM 4587 O O . GLU A 1 584 ? -11.838 -20.903 31.378 1.00 62.78 584 GLU A O 1
ATOM 4592 N N . HIS A 1 585 ? -12.772 -18.950 30.803 1.00 64.00 585 HIS A N 1
ATOM 4593 C CA . HIS A 1 585 ? -13.448 -18.786 32.095 1.00 64.00 585 HIS A CA 1
ATOM 4594 C C . HIS A 1 585 ? -14.425 -19.923 32.412 1.00 64.00 585 HIS A C 1
ATOM 4596 O O . HIS A 1 585 ? -14.511 -20.326 33.569 1.00 64.00 585 HIS A O 1
ATOM 4602 N N . ASP A 1 586 ? -15.097 -20.508 31.415 1.00 56.91 586 ASP A N 1
ATOM 4603 C CA . ASP A 1 586 ? -16.042 -21.618 31.614 1.00 56.91 586 ASP A CA 1
ATOM 4604 C C . ASP A 1 586 ? -15.394 -22.852 32.260 1.00 56.91 586 ASP A C 1
ATOM 4606 O O . ASP A 1 586 ? -16.064 -23.635 32.939 1.00 56.91 586 ASP A O 1
ATOM 4610 N N . LYS A 1 587 ? -14.075 -23.004 32.094 1.00 63.53 587 LYS A N 1
ATOM 4611 C CA . LYS A 1 587 ? -13.280 -24.072 32.706 1.00 63.53 587 LYS A CA 1
ATOM 4612 C C . LYS A 1 587 ? -13.037 -23.846 34.201 1.00 63.53 587 LYS A C 1
ATOM 4614 O O . LYS A 1 587 ? -12.925 -24.815 34.950 1.00 63.53 587 LYS A O 1
ATOM 4619 N N . TYR A 1 588 ? -12.933 -22.591 34.637 1.00 57.09 588 TYR A N 1
ATOM 4620 C CA . TYR A 1 588 ? -12.460 -22.226 35.981 1.00 57.09 588 TYR A CA 1
ATOM 4621 C C . TYR A 1 588 ? -13.513 -21.519 36.845 1.00 57.09 588 TYR A C 1
ATOM 4623 O O . TYR A 1 588 ? -13.364 -21.465 38.066 1.00 57.09 588 TYR A O 1
ATOM 4631 N N . VAL A 1 589 ? -14.574 -20.994 36.236 1.00 52.53 589 VAL A N 1
ATOM 4632 C CA . VAL A 1 589 ? -15.633 -20.207 36.868 1.00 52.53 589 VAL A CA 1
ATOM 4633 C C . VAL A 1 589 ? -16.946 -20.945 36.648 1.00 52.53 589 VAL A C 1
ATOM 4635 O O . VAL A 1 589 ? -17.513 -20.916 35.564 1.00 52.53 589 VAL A O 1
ATOM 4638 N N . LYS A 1 590 ? -17.429 -21.653 37.673 1.00 57.62 590 LYS A N 1
ATOM 4639 C CA . LYS A 1 590 ? -18.696 -22.406 37.597 1.00 57.62 590 LYS A CA 1
ATOM 4640 C C . LYS A 1 590 ? -19.921 -21.571 37.975 1.00 57.62 590 LYS A C 1
ATOM 4642 O O . LYS A 1 590 ? -21.035 -21.927 37.609 1.00 57.62 590 LYS A O 1
ATOM 4647 N N . ASP A 1 591 ? -19.708 -20.469 38.686 1.00 59.69 591 ASP A N 1
ATOM 4648 C CA . ASP A 1 591 ? -20.763 -19.570 39.139 1.00 59.69 591 ASP A CA 1
ATOM 4649 C C . ASP A 1 591 ? -21.321 -18.750 37.962 1.00 59.69 591 ASP A C 1
ATOM 4651 O O . ASP A 1 591 ? -20.589 -18.008 37.306 1.00 59.69 591 ASP A O 1
ATOM 4655 N N . GLN A 1 592 ? -22.621 -18.888 37.681 1.00 53.31 592 GLN A N 1
ATOM 4656 C CA . GLN A 1 592 ? -23.262 -18.232 36.535 1.00 53.31 592 GLN A CA 1
ATOM 4657 C C . GLN A 1 592 ? -23.269 -16.702 36.623 1.00 53.31 592 GLN A C 1
ATOM 4659 O O . GLN A 1 592 ? -23.253 -16.027 35.591 1.00 53.31 592 GLN A O 1
ATOM 4664 N N . ARG A 1 593 ? -23.250 -16.141 37.834 1.00 51.34 593 ARG A N 1
ATOM 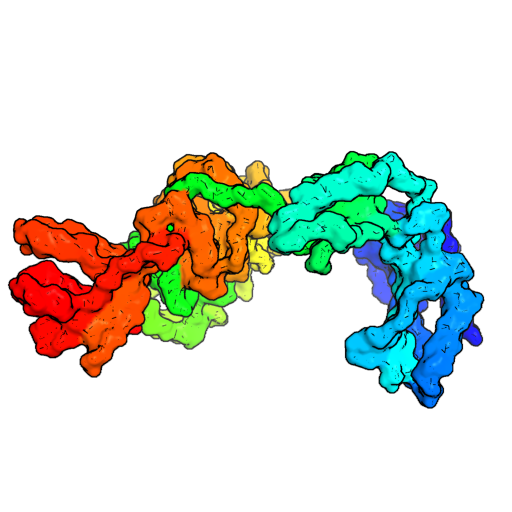4665 C CA . ARG A 1 593 ? -23.187 -14.697 38.041 1.00 51.34 593 ARG A CA 1
ATOM 4666 C C . ARG A 1 593 ? -21.785 -14.182 37.735 1.00 51.34 593 ARG A C 1
ATOM 4668 O O . ARG A 1 593 ? -21.670 -13.180 37.040 1.00 51.34 593 ARG A O 1
ATOM 4675 N N . LEU A 1 594 ? -20.736 -14.893 38.153 1.00 49.81 594 LEU A N 1
ATOM 4676 C CA . LEU A 1 594 ? -19.352 -14.600 37.769 1.00 49.81 594 LEU A CA 1
ATOM 4677 C C . LEU A 1 594 ? -19.125 -14.777 36.259 1.00 49.81 594 LEU A C 1
ATOM 4679 O O . LEU A 1 594 ? -18.448 -13.947 35.662 1.00 49.81 594 LEU A O 1
ATOM 4683 N N . LYS A 1 595 ? -19.739 -15.780 35.614 1.00 52.66 595 LYS A N 1
ATOM 4684 C CA . LYS A 1 595 ? -19.720 -15.922 34.143 1.00 52.66 595 LYS A CA 1
ATOM 4685 C C . LYS A 1 595 ? -20.350 -14.719 33.435 1.00 52.66 595 LYS A C 1
ATOM 4687 O O . LYS A 1 595 ? -19.736 -14.121 32.556 1.00 52.66 595 LYS A O 1
ATOM 4692 N N . SER A 1 596 ? -21.558 -14.327 33.852 1.00 48.59 596 SER A N 1
ATOM 4693 C CA . SER A 1 596 ? -22.245 -13.142 33.318 1.00 48.59 596 SER A CA 1
ATOM 4694 C C . SER A 1 596 ? -21.461 -11.864 33.577 1.00 48.59 596 SER A C 1
ATOM 4696 O O . SER A 1 596 ? -21.539 -10.935 32.778 1.00 48.59 596 SER A O 1
ATOM 4698 N N . ILE A 1 597 ? -20.740 -11.817 34.695 1.00 47.81 597 ILE A N 1
ATOM 4699 C CA . ILE A 1 597 ? -19.797 -10.766 35.010 1.00 47.81 597 ILE A CA 1
ATOM 4700 C C . ILE A 1 597 ? -18.726 -10.779 33.922 1.00 47.81 597 ILE A C 1
ATOM 4702 O O . ILE A 1 597 ? -18.790 -9.892 33.086 1.00 47.81 597 ILE A O 1
ATOM 4706 N N . PHE A 1 598 ? -17.860 -11.791 33.816 1.00 50.53 598 PHE A N 1
ATOM 4707 C CA . PHE A 1 598 ? -16.757 -11.839 32.839 1.00 50.53 598 PHE A CA 1
ATOM 4708 C C . PHE A 1 598 ? -17.146 -11.489 31.398 1.00 50.53 598 PHE A C 1
ATOM 4710 O O . PHE A 1 598 ? -16.386 -10.794 30.728 1.00 50.53 598 PHE A O 1
ATOM 4717 N N . ASN A 1 599 ? -18.338 -11.885 30.953 1.00 45.97 599 ASN A N 1
ATOM 4718 C CA . ASN A 1 599 ? -18.863 -11.561 29.623 1.00 45.97 599 ASN A CA 1
ATOM 4719 C C . ASN A 1 599 ? -19.099 -10.053 29.379 1.00 45.97 599 ASN A C 1
ATOM 4721 O O . ASN A 1 599 ? -19.156 -9.629 28.229 1.00 45.97 599 ASN A O 1
ATOM 4725 N N . ASN A 1 600 ? -19.189 -9.241 30.437 1.00 39.25 600 ASN A N 1
ATOM 4726 C CA . ASN A 1 600 ? -19.541 -7.820 30.405 1.00 39.25 600 ASN A CA 1
ATOM 4727 C C . ASN A 1 600 ? -18.376 -6.853 30.733 1.00 39.25 600 ASN A C 1
ATOM 4729 O O . ASN A 1 600 ? -18.605 -5.647 30.690 1.00 39.25 600 ASN A O 1
ATOM 4733 N N . TYR A 1 601 ? -17.148 -7.312 31.055 1.00 48.19 601 TYR A N 1
ATOM 4734 C CA . TYR A 1 601 ? -16.088 -6.455 31.656 1.00 48.19 601 TYR A CA 1
ATOM 4735 C C . TYR A 1 601 ? -15.225 -5.593 30.703 1.00 48.19 601 TYR A C 1
ATOM 4737 O O . TYR A 1 601 ? -14.125 -5.186 31.080 1.00 48.19 601 TYR A O 1
ATOM 4745 N N . PHE A 1 602 ? -15.692 -5.242 29.500 1.00 45.78 602 PHE A N 1
ATOM 4746 C CA . PHE A 1 602 ? -14.915 -4.390 28.582 1.00 45.78 602 PHE A CA 1
ATOM 4747 C C . PHE A 1 602 ? -15.764 -3.355 27.857 1.00 45.78 602 PHE A C 1
ATOM 4749 O O . PHE A 1 602 ? -16.918 -3.598 27.503 1.00 45.78 602 PHE A O 1
ATOM 4756 N N . THR A 1 603 ? -15.148 -2.208 27.563 1.00 40.62 603 THR A N 1
ATOM 4757 C CA . THR A 1 603 ? -15.739 -1.209 26.676 1.00 40.62 603 THR A CA 1
ATOM 4758 C C . THR A 1 603 ? -15.428 -1.542 25.233 1.00 40.62 603 THR A C 1
ATOM 4760 O O . THR A 1 603 ? -14.349 -1.254 24.716 1.00 40.62 603 THR A O 1
ATOM 4763 N N . LEU A 1 604 ? -16.420 -2.141 24.581 1.00 40.44 604 LEU A N 1
ATOM 4764 C CA . LEU A 1 604 ? -16.485 -2.274 23.135 1.00 40.44 604 LEU A CA 1
ATOM 4765 C C . LEU A 1 604 ? -17.094 -0.988 22.576 1.00 40.44 604 LEU A C 1
ATOM 4767 O O . LEU A 1 604 ? -18.280 -0.722 22.777 1.00 40.44 604 LEU A O 1
ATOM 4771 N N . VAL A 1 605 ? -16.290 -0.173 21.891 1.00 42.31 605 VAL A N 1
ATOM 4772 C CA . VAL A 1 605 ? -16.826 0.974 21.145 1.00 42.31 605 VAL A CA 1
ATOM 4773 C C . VAL A 1 605 ? -17.252 0.473 19.768 1.00 42.31 605 VAL A C 1
ATOM 4775 O O . VAL A 1 605 ? -16.419 0.225 18.887 1.00 42.31 605 VAL A O 1
ATOM 4778 N N . GLY A 1 606 ? -18.562 0.290 19.599 1.00 40.81 606 GLY A N 1
ATOM 4779 C CA . GLY A 1 606 ? -19.157 -0.057 18.308 1.00 40.81 606 GLY A CA 1
ATOM 4780 C C . GLY A 1 606 ? -18.929 1.043 17.265 1.00 40.81 606 GLY A C 1
ATOM 4781 O O . GLY A 1 606 ? -18.762 2.217 17.609 1.00 40.81 606 GLY A O 1
ATOM 4782 N N . ALA A 1 607 ? -18.946 0.680 15.980 1.00 38.16 607 ALA A N 1
ATOM 4783 C CA . ALA A 1 607 ? -18.648 1.578 14.854 1.00 38.16 607 ALA A CA 1
ATOM 4784 C C . ALA A 1 607 ? -19.494 2.873 14.805 1.00 38.16 607 ALA A C 1
ATOM 4786 O O . ALA A 1 607 ? -19.083 3.867 14.209 1.00 38.16 607 ALA A O 1
ATOM 4787 N N . ASN A 1 608 ? -20.658 2.894 15.461 1.00 40.47 608 ASN A N 1
ATOM 4788 C CA . ASN A 1 608 ? -21.557 4.048 15.554 1.00 40.47 608 ASN A CA 1
ATOM 4789 C C . ASN A 1 608 ? -21.214 5.037 16.694 1.00 40.47 608 ASN A C 1
ATOM 4791 O O . ASN A 1 608 ? -21.913 6.038 16.856 1.00 40.47 608 ASN A O 1
ATOM 4795 N N . GLY A 1 609 ? -20.194 4.753 17.516 1.00 38.28 609 GLY A N 1
ATOM 4796 C CA . GLY A 1 609 ? -19.783 5.571 18.665 1.00 38.28 609 GLY A CA 1
ATOM 4797 C C . GLY A 1 609 ? -20.800 5.648 19.816 1.00 38.28 609 GLY A C 1
ATOM 4798 O O . GLY A 1 609 ? -20.570 6.381 20.781 1.00 38.28 609 GLY A O 1
ATOM 4799 N N . ARG A 1 610 ? -21.927 4.924 19.726 1.00 35.03 610 ARG A N 1
ATOM 4800 C CA . ARG A 1 610 ? -23.061 5.003 20.666 1.00 35.03 610 ARG A CA 1
ATOM 4801 C C . ARG A 1 610 ? -23.135 3.833 21.641 1.00 35.03 610 ARG A C 1
ATOM 4803 O O . ARG A 1 610 ? -23.709 4.002 22.712 1.00 35.03 610 ARG A O 1
ATOM 4810 N N . THR A 1 611 ? -22.523 2.692 21.337 1.00 35.31 611 THR A N 1
ATOM 4811 C CA . THR A 1 611 ? -22.449 1.578 22.292 1.00 35.31 611 THR A CA 1
ATOM 4812 C C . THR A 1 611 ? -21.280 1.811 23.248 1.00 35.31 611 THR A C 1
ATOM 4814 O O . THR A 1 611 ? -20.119 1.736 22.852 1.00 35.31 611 THR A O 1
ATOM 4817 N N . LYS A 1 612 ? -21.594 2.159 24.501 1.00 31.22 612 LYS A N 1
ATOM 4818 C CA . LYS A 1 612 ? -20.645 2.328 25.608 1.00 31.22 612 LYS A CA 1
ATOM 4819 C C . LYS A 1 612 ? -21.024 1.349 26.716 1.00 31.22 612 LYS A C 1
ATOM 4821 O O . LYS A 1 612 ? -21.954 1.621 27.466 1.00 31.22 612 LYS A O 1
ATOM 4826 N N . VAL A 1 613 ? -20.307 0.239 26.848 1.00 33.34 613 VAL A N 1
ATOM 4827 C CA . VAL A 1 613 ? -20.334 -0.561 28.085 1.00 33.34 613 VAL A CA 1
ATOM 4828 C C . VAL A 1 613 ? -19.075 -0.198 28.869 1.00 33.34 613 VAL A C 1
ATOM 4830 O O . VAL A 1 613 ? -17.987 -0.642 28.539 1.00 33.34 613 VAL A O 1
ATOM 4833 N N . ALA A 1 614 ? -19.168 0.728 29.822 1.00 30.34 614 ALA A N 1
ATOM 4834 C CA . ALA A 1 614 ? -18.009 1.222 30.573 1.00 30.34 614 ALA A CA 1
ATOM 4835 C C . ALA A 1 614 ? -17.579 0.215 31.647 1.00 30.34 614 ALA A C 1
ATOM 4837 O O . ALA A 1 614 ? -18.434 -0.232 32.406 1.00 30.34 614 ALA A O 1
ATOM 4838 N N . VAL A 1 615 ? -16.282 -0.107 31.741 1.00 43.91 615 VAL A N 1
ATOM 4839 C CA . VAL A 1 615 ? -15.766 -0.984 32.806 1.00 43.91 615 VAL A CA 1
ATOM 4840 C C . VAL A 1 615 ? -14.363 -0.576 33.264 1.00 43.91 615 VAL A C 1
ATOM 4842 O O . VAL A 1 615 ? -13.513 -0.200 32.453 1.00 43.91 615 VAL A O 1
ATOM 4845 N N . SER A 1 616 ? -14.135 -0.649 34.578 1.00 32.84 616 SER A N 1
ATOM 4846 C CA . SER A 1 616 ? -12.923 -0.242 35.296 1.00 32.84 616 SER A CA 1
ATOM 4847 C C . SER A 1 616 ? -12.355 -1.414 36.120 1.00 32.84 616 SER A C 1
ATOM 4849 O O . SER A 1 616 ? -13.106 -2.209 36.666 1.00 32.84 616 SER A O 1
ATOM 4851 N N . VAL A 1 617 ? -11.028 -1.574 36.181 1.00 35.59 617 VAL A N 1
ATOM 4852 C CA . VAL A 1 617 ? -10.337 -2.590 37.004 1.00 35.59 617 VAL A CA 1
ATOM 4853 C C . VAL A 1 617 ? -9.455 -1.882 38.036 1.00 35.59 617 VAL A C 1
ATOM 4855 O O . VAL A 1 617 ? -8.442 -1.271 37.702 1.00 35.59 617 VAL A O 1
ATOM 4858 N N . ASN A 1 618 ? -9.812 -1.948 39.312 1.00 32.31 618 ASN A N 1
ATOM 4859 C CA . ASN A 1 618 ? -9.047 -1.337 40.391 1.00 32.31 618 ASN A CA 1
ATOM 4860 C C . ASN A 1 618 ? -7.919 -2.297 40.831 1.00 32.31 618 ASN A C 1
ATOM 4862 O O . ASN A 1 618 ? -8.143 -3.480 41.078 1.00 32.31 618 ASN A O 1
ATOM 4866 N N . ILE A 1 619 ? -6.671 -1.826 40.859 1.00 31.86 619 ILE A N 1
ATOM 4867 C CA . ILE A 1 619 ? -5.521 -2.645 41.275 1.00 31.86 619 ILE A CA 1
ATOM 4868 C C . ILE A 1 619 ? -4.883 -1.950 42.466 1.00 31.86 619 ILE A C 1
ATOM 4870 O O . ILE A 1 619 ? -4.004 -1.102 42.292 1.00 31.86 619 ILE A O 1
ATOM 4874 N N . GLU A 1 620 ? -5.318 -2.319 43.663 1.00 30.62 620 GLU A N 1
ATOM 4875 C CA . GLU A 1 620 ? -4.574 -2.012 44.879 1.00 30.62 620 GLU A CA 1
ATOM 4876 C C . GLU A 1 620 ? -3.519 -3.096 45.122 1.00 30.62 620 GLU A C 1
ATOM 4878 O O . GLU A 1 620 ? -3.593 -4.199 44.574 1.00 30.62 620 GLU A O 1
ATOM 4883 N N . LYS A 1 621 ? -2.455 -2.744 45.851 1.00 33.94 621 LYS A N 1
ATOM 4884 C CA . LYS A 1 621 ? -1.353 -3.667 46.140 1.00 33.94 621 LYS A CA 1
ATOM 4885 C C . LYS A 1 621 ? -1.942 -4.952 46.739 1.00 33.94 621 LYS A C 1
ATOM 4887 O O . LYS A 1 621 ? -2.563 -4.904 47.787 1.00 33.94 621 LYS A O 1
ATOM 4892 N N . ASP A 1 622 ? -1.717 -6.059 46.031 1.00 31.89 622 ASP A N 1
ATOM 4893 C CA . ASP A 1 622 ? -1.972 -7.449 46.434 1.00 31.89 622 ASP A CA 1
ATOM 4894 C C . ASP A 1 622 ? -3.326 -8.092 46.046 1.00 31.89 622 ASP A C 1
ATOM 4896 O O . ASP A 1 622 ? -3.481 -9.297 46.261 1.00 31.89 622 ASP A O 1
ATOM 4900 N N . GLU A 1 623 ? -4.230 -7.389 45.337 1.00 34.81 623 GLU A N 1
ATOM 4901 C CA . GLU A 1 623 ? -5.499 -7.950 44.807 1.00 34.81 623 GLU A CA 1
ATOM 4902 C C . GLU A 1 623 ? -5.882 -7.423 43.398 1.00 34.81 623 GLU A C 1
ATOM 4904 O O . GLU A 1 623 ? -5.514 -6.317 42.999 1.00 34.81 623 GLU A O 1
ATOM 4909 N N . VAL A 1 624 ? -6.620 -8.222 42.605 1.00 36.47 624 VAL A N 1
ATOM 4910 C CA . VAL A 1 624 ? -7.307 -7.747 41.381 1.00 36.47 624 VAL A CA 1
ATOM 4911 C C . VAL A 1 624 ? -8.759 -7.485 41.739 1.00 36.47 624 VAL A C 1
ATOM 4913 O O . VAL A 1 624 ? -9.545 -8.424 41.859 1.00 36.47 624 VAL A O 1
ATOM 4916 N N . VAL A 1 625 ? -9.111 -6.213 41.894 1.00 40.00 625 VAL A N 1
ATOM 4917 C CA . VAL A 1 625 ? -10.476 -5.783 42.196 1.00 40.00 625 VAL A CA 1
ATOM 4918 C C . VAL A 1 625 ? -11.120 -5.334 40.890 1.00 40.00 625 VAL A C 1
ATOM 4920 O O . VAL A 1 625 ? -10.716 -4.360 40.260 1.00 40.00 625 VAL A O 1
ATOM 4923 N N . ILE A 1 626 ? -12.112 -6.077 40.418 1.00 43.16 626 ILE A N 1
ATOM 4924 C CA . ILE A 1 626 ? -12.797 -5.745 39.171 1.00 43.16 626 ILE A CA 1
ATOM 4925 C C . ILE A 1 626 ? -13.886 -4.689 39.482 1.00 43.16 626 ILE A C 1
ATOM 4927 O O . ILE A 1 626 ? -15.031 -5.029 39.708 1.00 43.16 626 ILE A O 1
ATOM 4931 N N . ASP A 1 627 ? -13.514 -3.409 39.508 1.00 39.50 627 ASP A N 1
ATOM 4932 C CA . ASP A 1 627 ? -14.347 -2.217 39.798 1.00 39.50 627 ASP A CA 1
ATOM 4933 C C . ASP A 1 627 ? -15.026 -2.108 41.181 1.00 39.50 627 ASP A C 1
ATOM 4935 O O . ASP A 1 627 ? -15.422 -3.087 41.813 1.00 39.50 627 ASP A O 1
ATOM 4939 N N . ASP A 1 628 ? -15.276 -0.862 41.598 1.00 36.56 628 ASP A N 1
ATOM 4940 C CA . ASP A 1 628 ? -15.980 -0.518 42.847 1.00 36.56 628 ASP A CA 1
ATOM 4941 C C . ASP A 1 628 ? -17.457 -0.979 42.837 1.00 36.56 628 ASP A C 1
ATOM 4943 O O . ASP A 1 628 ? -18.038 -1.259 43.885 1.00 36.56 628 ASP A O 1
ATOM 4947 N N . ALA A 1 629 ? -18.051 -1.173 41.650 1.00 36.81 629 ALA A N 1
ATOM 4948 C CA . ALA A 1 629 ? -19.402 -1.723 41.483 1.00 36.81 629 ALA A CA 1
ATOM 4949 C C . ALA A 1 629 ? -19.533 -3.194 41.936 1.00 36.81 629 ALA A C 1
ATOM 4951 O O . ALA A 1 629 ? -20.647 -3.674 42.172 1.00 36.81 629 ALA A O 1
ATOM 4952 N N . ILE A 1 630 ? -18.415 -3.922 42.059 1.00 37.12 630 ILE A N 1
ATOM 4953 C CA . ILE A 1 630 ? -18.396 -5.270 42.634 1.00 37.12 630 ILE A CA 1
ATOM 4954 C C . ILE A 1 630 ? -18.257 -5.231 44.162 1.00 37.12 630 ILE A C 1
ATOM 4956 O O . ILE A 1 630 ? -18.838 -6.093 44.826 1.00 37.12 630 ILE A O 1
ATOM 4960 N N . ASN A 1 631 ? -17.593 -4.225 44.740 1.00 35.84 631 ASN A N 1
ATOM 4961 C CA . ASN A 1 631 ? -17.518 -4.069 46.199 1.00 35.84 631 ASN A CA 1
ATOM 4962 C C . ASN A 1 631 ? -18.899 -3.819 46.824 1.00 35.84 631 ASN A C 1
ATOM 4964 O O . ASN A 1 631 ? -19.196 -4.375 47.877 1.00 35.84 631 ASN A O 1
ATOM 4968 N N . GLU A 1 632 ? -19.799 -3.107 46.138 1.00 40.12 632 GLU A N 1
ATOM 4969 C CA . GLU A 1 632 ? -21.197 -2.971 46.583 1.00 40.12 632 GLU A CA 1
ATOM 4970 C C . GLU A 1 632 ? -22.010 -4.281 46.484 1.00 40.12 632 GLU A C 1
ATOM 4972 O O . GLU A 1 632 ? -23.117 -4.365 47.016 1.00 40.12 632 GLU A O 1
ATOM 4977 N N . LYS A 1 633 ? -21.501 -5.316 45.792 1.00 37.97 633 LYS A N 1
ATOM 4978 C CA . LYS A 1 633 ? -22.266 -6.529 45.436 1.00 37.97 633 LYS A CA 1
ATOM 4979 C C . LYS A 1 633 ? -21.588 -7.874 45.752 1.00 37.97 633 LYS A C 1
ATOM 4981 O O . LYS A 1 633 ? -22.193 -8.909 45.449 1.00 37.97 633 LYS A O 1
ATOM 4986 N N . GLY A 1 634 ? -20.404 -7.869 46.374 1.00 34.38 634 GLY A N 1
ATOM 4987 C CA . GLY A 1 634 ? -19.813 -8.990 47.122 1.00 34.38 634 GLY A CA 1
ATOM 4988 C C . GLY A 1 634 ? -19.130 -10.120 46.334 1.00 34.38 634 GLY A C 1
ATOM 4989 O O . GLY A 1 634 ? -19.145 -11.249 46.815 1.00 34.38 634 GLY A O 1
ATOM 4990 N N . ALA A 1 635 ? -18.550 -9.881 45.150 1.00 39.38 635 ALA A N 1
ATOM 4991 C CA . ALA A 1 635 ? -17.867 -10.937 44.381 1.00 39.38 635 ALA A CA 1
ATOM 4992 C C . ALA A 1 635 ? -16.337 -10.736 44.320 1.00 39.38 635 ALA A C 1
ATOM 4994 O O . ALA A 1 635 ? -15.859 -9.753 43.775 1.00 39.38 635 ALA A O 1
ATOM 4995 N N . THR A 1 636 ? -15.537 -11.675 44.825 1.00 43.91 636 THR A N 1
ATOM 4996 C CA . THR A 1 636 ? -14.062 -11.620 44.745 1.00 43.91 636 THR A CA 1
ATOM 4997 C C . THR A 1 636 ? -13.509 -12.823 43.981 1.00 43.91 636 THR A C 1
ATOM 4999 O O . THR A 1 636 ? -13.997 -13.945 44.128 1.00 43.91 636 THR A O 1
ATOM 5002 N N . LEU A 1 637 ? -12.488 -12.612 43.136 1.00 46.34 637 LEU A N 1
ATOM 5003 C CA . LEU A 1 637 ? -11.744 -13.718 42.524 1.00 46.34 637 LEU A CA 1
ATOM 5004 C C . LEU A 1 637 ? -10.612 -14.157 43.450 1.00 46.34 637 LEU A C 1
ATOM 5006 O O . LEU A 1 637 ? -9.724 -13.370 43.770 1.00 46.34 637 LEU A O 1
ATOM 5010 N N . ASN A 1 638 ? -10.604 -15.435 43.831 1.00 50.12 638 ASN A N 1
ATOM 5011 C CA . ASN A 1 638 ? -9.510 -16.002 44.613 1.00 50.12 638 ASN A CA 1
ATOM 5012 C C . ASN A 1 638 ? -8.197 -15.979 43.801 1.00 50.12 638 ASN A C 1
ATOM 5014 O O . ASN A 1 638 ? -8.099 -16.612 42.747 1.00 50.12 638 ASN A O 1
ATOM 5018 N N . LYS A 1 639 ? -7.183 -15.277 44.323 1.00 51.00 639 LYS A N 1
ATOM 5019 C CA . LYS A 1 639 ? -5.841 -15.095 43.739 1.00 51.00 639 LYS A CA 1
ATOM 5020 C C . LYS A 1 639 ? -5.074 -16.391 43.464 1.00 51.00 639 LYS A C 1
ATOM 5022 O O . LYS A 1 639 ? -4.202 -16.412 42.596 1.00 51.00 639 LYS A O 1
ATOM 5027 N N . ASP A 1 640 ? -5.410 -17.467 44.169 1.00 53.62 640 ASP A N 1
ATOM 5028 C CA . ASP A 1 640 ? -4.753 -18.764 44.011 1.00 53.62 640 ASP A CA 1
ATOM 5029 C C . ASP A 1 640 ? -5.336 -19.585 42.849 1.00 53.62 640 ASP A C 1
ATOM 5031 O O . ASP A 1 640 ? -4.746 -20.590 42.445 1.00 53.62 640 ASP A O 1
ATOM 5035 N N . ASN A 1 641 ? -6.446 -19.131 42.250 1.00 65.06 641 ASN A N 1
ATOM 5036 C CA . ASN A 1 641 ? -7.021 -19.729 41.049 1.00 65.06 641 ASN A CA 1
ATOM 5037 C C . ASN A 1 641 ? -6.102 -19.496 39.834 1.00 65.06 641 ASN A C 1
ATOM 5039 O O . ASN A 1 641 ? -5.665 -18.377 39.567 1.00 65.06 641 ASN A O 1
ATOM 5043 N N . GLU A 1 642 ? -5.841 -20.549 39.057 1.00 63.78 642 GLU A N 1
ATOM 5044 C CA . GLU A 1 642 ? -5.006 -20.478 37.851 1.00 63.78 642 GLU A CA 1
ATOM 5045 C C . GLU A 1 642 ? -5.485 -19.431 36.835 1.00 63.78 642 GLU A C 1
ATOM 5047 O O . GLU A 1 642 ? -4.659 -18.747 36.232 1.00 63.78 642 GLU A O 1
ATOM 5052 N N . LEU A 1 643 ? -6.796 -19.226 36.687 1.00 58.66 643 LEU A N 1
ATOM 5053 C CA . LEU A 1 643 ? -7.336 -18.168 35.834 1.00 58.66 643 LEU A CA 1
ATOM 5054 C C . LEU A 1 643 ? -7.004 -16.774 36.390 1.00 58.66 643 LEU A C 1
ATOM 5056 O O . LEU A 1 643 ? -6.580 -15.897 35.639 1.00 58.66 643 LEU A O 1
ATOM 5060 N N . ALA A 1 644 ? -7.113 -16.576 37.710 1.00 58.94 644 ALA A N 1
ATOM 5061 C CA . ALA A 1 644 ? -6.751 -15.314 38.361 1.00 58.94 644 ALA A CA 1
ATOM 5062 C C . ALA A 1 644 ? -5.265 -14.986 38.148 1.00 58.94 644 ALA A C 1
ATOM 5064 O O . ALA A 1 644 ? -4.920 -13.856 37.801 1.00 58.94 644 ALA A O 1
ATOM 5065 N N . LYS A 1 645 ? -4.380 -15.986 38.262 1.00 63.16 645 LYS A N 1
ATOM 5066 C CA . LYS A 1 645 ? -2.942 -15.834 37.983 1.00 63.16 645 LYS A CA 1
ATOM 5067 C C . LYS A 1 645 ? -2.677 -15.435 36.532 1.00 63.16 645 LYS A C 1
ATOM 5069 O O . LYS A 1 645 ? -1.807 -14.598 36.285 1.00 63.16 645 LYS A O 1
ATOM 5074 N N . GLN A 1 646 ? -3.423 -15.994 35.579 1.00 64.56 646 GLN A N 1
ATOM 5075 C CA . GLN A 1 646 ? -3.303 -15.638 34.164 1.00 64.56 646 GLN A CA 1
ATOM 5076 C C . GLN A 1 646 ? -3.761 -14.198 33.888 1.00 64.56 646 GLN A C 1
ATOM 5078 O O . GLN A 1 646 ? -3.025 -13.454 33.238 1.00 64.56 646 GLN A O 1
ATOM 5083 N N . TYR A 1 647 ? -4.889 -13.758 34.457 1.00 62.84 647 TYR A N 1
ATOM 5084 C CA . TYR A 1 647 ? -5.336 -12.360 34.370 1.00 62.84 647 TYR A CA 1
ATOM 5085 C C . TYR A 1 647 ? -4.354 -11.389 35.042 1.00 62.84 647 TYR A C 1
ATOM 5087 O O . TYR A 1 647 ? -3.999 -10.370 34.451 1.00 62.84 647 TYR A O 1
ATOM 5095 N N . ILE A 1 648 ? -3.837 -11.716 36.235 1.00 61.19 648 ILE A N 1
ATOM 5096 C CA . ILE A 1 648 ? -2.799 -10.922 36.918 1.00 61.19 648 ILE A CA 1
ATOM 5097 C C . ILE A 1 648 ? -1.553 -10.797 36.040 1.00 61.19 648 ILE A C 1
ATOM 5099 O O . ILE A 1 648 ? -0.975 -9.715 35.933 1.00 61.19 648 ILE A O 1
ATOM 5103 N N . LYS A 1 649 ? -1.121 -11.896 35.413 1.00 66.19 649 LYS A N 1
ATOM 5104 C CA . LYS A 1 649 ? 0.047 -11.913 34.528 1.00 66.19 649 LYS A CA 1
ATOM 5105 C C . LYS A 1 649 ? -0.181 -11.057 33.284 1.00 66.19 649 LYS A C 1
ATOM 5107 O O . LYS A 1 649 ? 0.688 -10.250 32.961 1.00 66.19 649 LYS A O 1
ATOM 5112 N N . PHE A 1 650 ? -1.341 -11.184 32.641 1.00 67.50 650 PHE A N 1
ATOM 5113 C CA . PHE A 1 650 ? -1.740 -10.339 31.517 1.00 67.50 650 PHE A CA 1
ATOM 5114 C C . PHE A 1 650 ? -1.677 -8.855 31.906 1.00 67.50 650 PHE A C 1
ATOM 5116 O O . PHE A 1 650 ? -0.934 -8.089 31.298 1.00 67.50 650 PHE A O 1
ATOM 5123 N N . ILE A 1 651 ? -2.331 -8.468 33.005 1.00 60.66 651 ILE A N 1
ATOM 5124 C CA . ILE A 1 651 ? -2.349 -7.089 33.516 1.00 60.66 651 ILE A CA 1
ATOM 5125 C C . ILE A 1 651 ? -0.941 -6.581 33.872 1.00 60.66 651 ILE A C 1
ATOM 5127 O O . ILE A 1 651 ? -0.606 -5.429 33.592 1.00 60.66 651 ILE A O 1
ATOM 5131 N N . LYS A 1 652 ? -0.089 -7.415 34.482 1.00 63.69 652 LYS A N 1
ATOM 5132 C CA . LYS A 1 652 ? 1.307 -7.051 34.779 1.00 63.69 652 LYS A CA 1
ATOM 5133 C C . LYS A 1 652 ? 2.100 -6.777 33.501 1.00 63.69 652 LYS A C 1
ATOM 5135 O O . LYS A 1 652 ? 2.841 -5.797 33.473 1.00 63.69 652 LYS A O 1
ATOM 5140 N N . ASN A 1 653 ? 1.903 -7.574 32.450 1.00 63.84 653 ASN A N 1
ATOM 5141 C CA . ASN A 1 653 ? 2.521 -7.332 31.145 1.00 63.84 653 ASN A CA 1
ATOM 5142 C C . ASN A 1 653 ? 2.024 -6.014 30.527 1.00 63.84 653 ASN A C 1
ATOM 5144 O O . ASN A 1 653 ? 2.830 -5.260 29.989 1.00 63.84 653 ASN A O 1
ATOM 5148 N N . LEU A 1 654 ? 0.730 -5.690 30.675 1.00 61.69 654 LEU A N 1
ATOM 5149 C CA . LEU A 1 654 ? 0.169 -4.416 30.207 1.00 61.69 654 LEU A CA 1
ATOM 5150 C C . LEU A 1 654 ? 0.764 -3.186 30.909 1.00 61.69 654 LEU A C 1
ATOM 5152 O O . LEU A 1 654 ? 0.777 -2.115 30.317 1.00 61.69 654 LEU A O 1
ATOM 5156 N N . LYS A 1 655 ? 1.214 -3.314 32.166 1.00 58.75 655 LYS A N 1
ATOM 5157 C CA . LYS A 1 655 ? 1.832 -2.215 32.935 1.00 58.75 655 LYS A CA 1
ATOM 5158 C C . LYS A 1 655 ? 3.315 -1.993 32.615 1.00 58.75 655 LYS A C 1
ATOM 5160 O O . LYS A 1 655 ? 3.844 -0.945 32.979 1.00 58.75 655 LYS A O 1
ATOM 5165 N N . GLN A 1 656 ? 3.997 -2.992 32.050 1.00 53.81 656 GLN A N 1
ATOM 5166 C CA . GLN A 1 656 ? 5.428 -2.923 31.719 1.00 53.81 656 GLN A CA 1
ATOM 5167 C C . GLN A 1 656 ? 5.698 -2.304 30.342 1.00 53.81 656 GLN A C 1
ATOM 5169 O O . GLN A 1 656 ? 6.801 -1.804 30.120 1.00 53.81 656 GLN A O 1
ATOM 5174 N N . ASN A 1 657 ? 4.702 -2.345 29.456 1.00 44.81 657 ASN A N 1
ATOM 5175 C CA . ASN A 1 657 ? 4.695 -1.704 28.142 1.00 44.81 657 ASN A CA 1
ATOM 5176 C C . ASN A 1 657 ? 3.964 -0.364 28.216 1.00 44.81 657 ASN A C 1
ATOM 5178 O O . ASN A 1 657 ? 4.370 0.549 27.464 1.00 44.81 657 ASN A O 1
#